Protein 7TA5 (pdb70)

Radius of gyration: 29.35 Å; Cα contacts (8 Å, |Δi|>4): 1179; chains: 1; bounding box: 59×84×61 Å

Structure (mmCIF, N/CA/C/O backbone):
data_7TA5
#
_entry.id   7TA5
#
_cell.length_a   99.781
_cell.length_b   99.781
_cell.length_c   348.493
_cell.angle_alpha   90.00
_cell.angle_beta   90.00
_cell.angle_gamma   120.00
#
_symmetry.space_group_name_H-M   'P 64 2 2'
#
loop_
_entity.id
_entity.type
_entity.pdbx_description
1 polymer 'Glutathione synthase'
2 non-polymer BICINE
3 non-polymer 'D(-)-TARTARIC ACID'
4 non-polymer 2-AMINO-2-HYDROXYMETHYL-PROPANE-1,3-DIOL
5 water water
#
loop_
_atom_site.group_PDB
_atom_site.id
_atom_site.type_symbol
_atom_site.label_atom_id
_atom_site.label_alt_id
_atom_site.label_comp_id
_atom_site.label_asym_id
_atom_site.label_entity_id
_atom_site.label_seq_id
_atom_site.pdbx_PDB_ins_code
_atom_site.Cartn_x
_atom_site.Cartn_y
_atom_site.Cartn_z
_atom_site.occupancy
_atom_site.B_iso_or_equiv
_atom_site.auth_seq_id
_atom_site.auth_comp_id
_atom_site.auth_asym_id
_atom_site.auth_atom_id
_atom_site.pdbx_PDB_model_num
ATOM 1 N N . TYR A 1 6 ? 15.338 34.839 7.669 1.00 168.34 6 TYR A N 1
ATOM 2 C CA . TYR A 1 6 ? 15.124 35.110 9.110 1.00 148.63 6 TYR A CA 1
ATOM 3 C C . TYR A 1 6 ? 14.476 36.472 9.280 1.00 146.43 6 TYR A C 1
ATOM 4 O O . TYR A 1 6 ? 15.151 37.452 9.593 1.00 149.07 6 TYR A O 1
ATOM 13 N N . ASP A 1 7 ? 13.161 36.504 9.049 1.00 146.57 7 ASP A N 1
ATOM 14 C CA . ASP A 1 7 ? 12.421 37.752 9.016 1.00 149.68 7 ASP A CA 1
ATOM 15 C C . ASP A 1 7 ? 11.615 37.950 10.294 1.00 146.06 7 ASP A C 1
ATOM 16 O O . ASP A 1 7 ? 11.290 39.082 10.631 1.00 172.87 7 ASP A O 1
ATOM 21 N N . SER A 1 8 ? 11.258 36.865 10.983 1.00 136.39 8 SER A N 1
ATOM 22 C CA . SER A 1 8 ? 10.328 36.982 12.097 1.00 126.12 8 SER A CA 1
ATOM 23 C C . SER A 1 8 ? 11.085 37.128 13.417 1.00 125.86 8 SER A C 1
ATOM 24 O O . SER A 1 8 ? 10.860 38.064 14.189 1.00 128.67 8 SER A O 1
ATOM 27 N N . PHE A 1 9 ? 12.007 36.194 13.661 1.00 122.88 9 PHE A N 1
ATOM 28 C CA . PHE A 1 9 ? 12.784 36.194 14.886 1.00 97.61 9 PHE A CA 1
ATOM 29 C C . PHE A 1 9 ? 14.257 36.324 14.541 1.00 100.84 9 PHE A C 1
ATOM 30 O O . PHE A 1 9 ? 14.685 36.005 13.422 1.00 110.27 9 PHE A O 1
ATOM 38 N N . TYR A 1 10 ? 15.034 36.723 15.553 1.00 90.49 10 TYR A N 1
ATOM 39 C CA . TYR A 1 10 ? 16.445 36.949 15.303 1.00 90.82 10 TYR A CA 1
ATOM 40 C C . TYR A 1 10 ? 17.322 36.548 16.484 1.00 88.76 10 TYR A C 1
ATOM 41 O O . TYR A 1 10 ? 17.018 36.865 17.627 1.00 92.15 10 TYR A O 1
ATOM 50 N N . LEU A 1 11 ? 18.419 35.836 16.188 1.00 94.36 11 LEU A N 1
ATOM 51 C CA . LEU A 1 11 ? 19.358 35.465 17.237 1.00 85.65 11 LEU A CA 1
ATOM 52 C C . LEU A 1 11 ? 20.717 36.078 16.927 1.00 80.68 11 LEU A C 1
ATOM 53 O O . LEU A 1 11 ? 21.140 36.117 15.763 1.00 80.28 11 LEU A O 1
ATOM 58 N N . SER A 1 12 ? 21.410 36.545 17.982 1.00 83.25 12 SER A N 1
ATOM 59 C CA . SER A 1 12 ? 22.692 37.209 17.779 1.00 85.49 12 SER A CA 1
ATOM 60 C C . SER A 1 12 ? 23.598 37.094 18.998 1.00 83.81 12 SER A C 1
ATOM 61 O O . SER A 1 12 ? 23.199 36.563 20.024 1.00 91.90 12 SER A O 1
ATOM 64 N N . HIS A 1 13 ? 24.829 37.610 18.873 1.00 83.87 13 HIS A N 1
ATOM 65 C CA . HIS A 1 13 ? 25.764 37.669 19.988 1.00 86.99 13 HIS A CA 1
ATOM 66 C C . HIS A 1 13 ? 26.003 36.284 20.595 1.00 84.63 13 HIS A C 1
ATOM 67 O O . HIS A 1 13 ? 25.879 36.099 21.808 1.00 77.23 13 HIS A O 1
ATOM 74 N N . PHE A 1 14 ? 26.384 35.327 19.737 1.00 85.36 14 PHE A N 1
ATOM 75 C CA . PHE A 1 14 ? 26.659 33.962 20.159 1.00 77.71 14 PHE A CA 1
ATOM 76 C C . PHE A 1 14 ? 28.018 33.869 20.848 1.00 80.38 14 PHE A C 1
ATOM 77 O O . PHE A 1 14 ? 29.010 34.439 20.376 1.00 84.41 14 PHE A O 1
ATOM 85 N N . LYS A 1 15 ? 28.040 33.112 21.960 1.00 82.00 15 LYS A N 1
ATOM 86 C CA . LYS A 1 15 ? 29.262 32.809 22.688 1.00 80.69 15 LYS A CA 1
ATOM 87 C C . LYS A 1 15 ? 29.250 31.389 23.247 1.00 71.78 15 LYS A C 1
ATOM 88 O O . LYS A 1 15 ? 28.275 30.954 23.846 1.00 59.88 15 LYS A O 1
ATOM 94 N N . TYR A 1 16 ? 30.371 30.675 23.093 1.00 67.58 16 TYR A N 1
ATOM 95 C CA . TYR A 1 16 ? 30.432 29.309 23.593 1.00 69.79 16 TYR A CA 1
ATOM 96 C C . TYR A 1 16 ? 31.464 29.196 24.705 1.00 79.02 16 TYR A C 1
ATOM 97 O O . TYR A 1 16 ? 32.596 29.660 24.565 1.00 80.39 16 TYR A O 1
ATOM 106 N N . PHE A 1 17 ? 31.046 28.557 25.800 1.00 62.33 17 PHE A N 1
ATOM 107 C CA . PHE A 1 17 ? 31.928 28.298 26.922 1.00 65.34 17 PHE A CA 1
ATOM 108 C C . PHE A 1 17 ? 32.093 26.792 27.134 1.00 68.23 17 PHE A C 1
ATOM 109 O O . PHE A 1 17 ? 31.105 26.062 27.201 1.00 59.51 17 PHE A O 1
ATOM 117 N N . LEU A 1 18 ? 33.344 26.332 27.296 1.00 69.86 18 LEU A N 1
ATOM 118 C CA . LEU A 1 18 ? 33.653 24.926 27.526 1.00 58.70 18 LEU A CA 1
ATOM 119 C C . LEU A 1 18 ? 33.095 24.481 28.874 1.00 74.18 18 LEU A C 1
ATOM 120 O O . LEU A 1 18 ? 32.641 23.346 29.034 1.00 70.12 18 LEU A O 1
ATOM 125 N N . GLY A 1 19 ? 33.235 25.365 29.871 1.00 72.55 19 GLY A N 1
ATOM 126 C CA . GLY A 1 19 ? 32.879 25.029 31.231 1.00 71.37 19 GLY A CA 1
ATOM 127 C C . GLY A 1 19 ? 31.953 26.085 31.802 1.00 71.95 19 GLY A C 1
ATOM 128 O O . GLY A 1 19 ? 31.338 26.842 31.054 1.00 78.07 19 GLY A O 1
ATOM 129 N N . PRO A 1 20 ? 31.873 26.139 33.144 1.00 81.06 20 PRO A N 1
ATOM 130 C CA . PRO A 1 20 ? 31.010 27.059 33.869 1.00 73.18 20 PRO A CA 1
ATOM 131 C C . PRO A 1 20 ? 31.317 28.496 33.478 1.00 79.64 20 PRO A C 1
ATOM 132 O O . PRO A 1 20 ? 32.441 28.886 33.158 1.00 71.94 20 PRO A O 1
ATOM 136 N N . ASN A 1 21 ? 30.269 29.297 33.517 1.00 75.84 21 ASN A N 1
ATOM 137 C CA . ASN A 1 21 ? 30.379 30.642 33.003 1.00 66.69 21 ASN A CA 1
ATOM 138 C C . ASN A 1 21 ? 29.317 31.441 33.748 1.00 66.61 21 ASN A C 1
ATOM 139 O O . ASN A 1 21 ? 28.653 30.904 34.632 1.00 69.69 21 ASN A O 1
ATOM 144 N N . PRO A 1 22 ? 29.169 32.743 33.437 1.00 60.12 22 PRO A N 1
ATOM 145 C CA . PRO A 1 22 ? 28.170 33.586 34.092 1.00 58.86 22 PRO A CA 1
ATOM 146 C C . PRO A 1 22 ? 26.717 33.143 33.924 1.00 69.21 22 PRO A C 1
ATOM 147 O O . PRO A 1 22 ? 25.848 33.630 34.644 1.00 84.84 22 PRO A O 1
ATOM 151 N N . TYR A 1 23 ? 26.441 32.234 32.982 1.00 68.21 23 TYR A N 1
ATOM 152 C CA . TYR A 1 23 ? 25.057 31.901 32.689 1.00 74.05 23 TYR A CA 1
ATOM 153 C C . TYR A 1 23 ? 24.644 30.516 33.167 1.00 77.02 23 TYR A C 1
ATOM 154 O O . TYR A 1 23 ? 23.563 30.348 33.731 1.00 96.87 23 TYR A O 1
ATOM 163 N N . LEU A 1 24 ? 25.515 29.540 32.908 1.00 65.24 24 LEU A N 1
ATOM 164 C CA . LEU A 1 24 ? 25.337 28.184 33.386 1.00 73.62 24 LEU A CA 1
ATOM 165 C C . LEU A 1 24 ? 26.579 27.704 34.138 1.00 67.82 24 LEU A C 1
ATOM 166 O O . LEU A 1 24 ? 27.706 28.128 33.890 1.00 61.04 24 LEU A O 1
ATOM 171 N N . ASN A 1 25 ? 26.332 26.738 35.014 1.00 69.30 25 ASN A N 1
ATOM 172 C CA . ASN A 1 25 ? 27.344 26.149 35.862 1.00 66.87 25 ASN A CA 1
ATOM 173 C C . ASN A 1 25 ? 28.076 25.025 35.137 1.00 71.99 25 ASN A C 1
ATOM 174 O O . ASN A 1 25 ? 28.856 24.299 35.740 1.00 82.32 25 ASN A O 1
ATOM 179 N N . THR A 1 26 ? 27.782 24.848 33.854 1.00 81.63 26 THR A N 1
ATOM 180 C CA . THR A 1 26 ? 28.465 23.869 33.033 1.00 72.74 26 THR A CA 1
ATOM 181 C C . THR A 1 26 ? 28.718 24.491 31.663 1.00 69.87 26 THR A C 1
ATOM 182 O O . THR A 1 26 ? 28.476 25.672 31.466 1.00 68.13 26 THR A O 1
ATOM 186 N N . GLY A 1 27 ? 29.219 23.690 30.723 1.00 72.64 27 GLY A N 1
ATOM 187 C CA . GLY A 1 27 ? 29.518 24.210 29.402 1.00 65.43 27 GLY A CA 1
ATOM 188 C C . GLY A 1 27 ? 28.235 24.627 28.702 1.00 67.26 27 GLY A C 1
ATOM 189 O O . GLY A 1 27 ? 27.201 24.017 28.936 1.00 67.26 27 GLY A O 1
ATOM 190 N N . ALA A 1 28 ? 28.300 25.664 27.859 1.00 64.33 28 ALA A N 1
ATOM 191 C CA . ALA A 1 28 ? 27.065 26.170 27.275 1.00 66.78 28 ALA A CA 1
ATOM 192 C C . ALA A 1 28 ? 27.260 26.993 26.000 1.00 66.00 28 ALA A C 1
ATOM 193 O O . ALA A 1 28 ? 28.292 27.637 25.789 1.00 63.76 28 ALA A O 1
ATOM 195 N N . LEU A 1 29 ? 26.207 27.004 25.170 1.00 73.45 29 LEU A N 1
ATOM 196 C CA . LEU A 1 29 ? 26.122 27.953 24.071 1.00 74.91 29 LEU A CA 1
ATOM 197 C C . LEU A 1 29 ? 25.156 29.057 24.487 1.00 68.07 29 LEU A C 1
ATOM 198 O O . LEU A 1 29 ? 24.041 28.802 24.951 1.00 62.53 29 LEU A O 1
ATOM 203 N N . VAL A 1 30 ? 25.629 30.294 24.344 1.00 64.55 30 VAL A N 1
ATOM 204 C CA . VAL A 1 30 ? 24.896 31.428 24.870 1.00 72.61 30 VAL A CA 1
ATOM 205 C C . VAL A 1 30 ? 24.579 32.391 23.727 1.00 75.17 30 VAL A C 1
ATOM 206 O O . VAL A 1 30 ? 25.452 32.707 22.916 1.00 66.77 30 VAL A O 1
ATOM 210 N N . PHE A 1 31 ? 23.339 32.910 23.686 1.00 79.93 31 PHE A N 1
ATOM 211 C CA . PHE A 1 31 ? 22.954 33.824 22.614 1.00 79.52 31 PHE A CA 1
ATOM 212 C C . PHE A 1 31 ? 21.819 34.762 23.026 1.00 89.70 31 PHE A C 1
ATOM 213 O O . PHE A 1 31 ? 21.062 34.473 23.955 1.00 88.50 31 PHE A O 1
ATOM 221 N N . ASP A 1 32 ? 21.683 35.873 22.280 1.00 100.58 32 ASP A N 1
ATOM 222 C CA . ASP A 1 32 ? 20.649 36.873 22.520 1.00 98.76 32 ASP A CA 1
ATOM 223 C C . ASP A 1 32 ? 19.452 36.689 21.591 1.00 96.88 32 ASP A C 1
ATOM 224 O O . ASP A 1 32 ? 19.573 36.760 20.368 1.00 88.04 32 ASP A O 1
ATOM 229 N N . PHE A 1 33 ? 18.285 36.527 22.219 1.00 106.70 33 PHE A N 1
ATOM 230 C CA . PHE A 1 33 ? 17.021 36.290 21.550 1.00 103.09 33 PHE A CA 1
ATOM 231 C C . PHE A 1 33 ? 16.230 37.589 21.402 1.00 108.09 33 PHE A C 1
ATOM 232 O O . PHE A 1 33 ? 15.982 38.289 22.382 1.00 125.40 33 PHE A O 1
ATOM 240 N N . SER A 1 34 ? 15.769 37.878 20.182 1.00 94.83 34 SER A N 1
ATOM 241 C CA . SER A 1 34 ? 14.928 39.045 19.968 1.00 99.11 34 SER A CA 1
ATOM 242 C C . SER A 1 34 ? 13.911 38.786 18.854 1.00 105.79 34 SER A C 1
ATOM 243 O O . SER A 1 34 ? 14.014 37.795 18.137 1.00 107.85 34 SER A O 1
ATOM 246 N N . ILE A 1 35 ? 12.955 39.714 18.697 1.00 113.40 35 ILE A N 1
ATOM 247 C CA . ILE A 1 35 ? 11.916 39.621 17.678 1.00 108.40 35 ILE A CA 1
ATOM 248 C C . ILE A 1 35 ? 12.097 40.725 16.629 1.00 115.19 35 ILE A C 1
ATOM 249 O O . ILE A 1 35 ? 12.136 41.908 16.977 1.00 110.16 35 ILE A O 1
ATOM 254 N N . SER A 1 36 ? 12.168 40.329 15.347 1.00 105.90 36 SER A N 1
ATOM 255 C CA . SER A 1 36 ? 12.259 41.284 14.251 1.00 103.69 36 SER A CA 1
ATOM 256 C C . SER A 1 36 ? 10.884 41.814 13.824 1.00 115.23 36 SER A C 1
ATOM 257 O O . SER A 1 36 ? 10.762 42.983 13.458 1.00 118.53 36 SER A O 1
ATOM 260 N N . ALA A 1 37 ? 9.858 40.949 13.843 1.00 121.82 37 ALA A N 1
ATOM 261 C CA . ALA A 1 37 ? 8.555 41.306 13.286 1.00 117.64 37 ALA A CA 1
ATOM 262 C C . ALA A 1 37 ? 7.408 41.039 14.264 1.00 126.71 37 ALA A C 1
ATOM 263 O O . ALA A 1 37 ? 6.664 40.070 14.096 1.00 136.07 37 ALA A O 1
ATOM 265 N N . PRO A 1 38 ? 7.190 41.926 15.265 1.00 123.51 38 PRO A N 1
ATOM 266 C CA . PRO A 1 38 ? 6.166 41.723 16.300 1.00 123.65 38 PRO A CA 1
ATOM 267 C C . PRO A 1 38 ? 4.747 41.597 15.749 1.00 137.97 38 PRO A C 1
ATOM 268 O O . PRO A 1 38 ? 3.859 41.001 16.379 1.00 148.87 38 PRO A O 1
ATOM 272 N N . SER A 1 39 ? 4.580 42.127 14.534 1.00 148.25 39 SER A N 1
ATOM 273 C CA . SER A 1 39 ? 3.318 42.134 13.813 1.00 148.69 39 SER A CA 1
ATOM 274 C C . SER A 1 39 ? 3.041 40.783 13.147 1.00 156.42 39 SER A C 1
ATOM 275 O O . SER A 1 39 ? 1.935 40.561 12.663 1.00 151.74 39 SER A O 1
ATOM 278 N N . LYS A 1 40 ? 4.056 39.911 13.084 1.00 151.80 40 LYS A N 1
ATOM 279 C CA . LYS A 1 40 ? 3.932 38.623 12.423 1.00 141.73 40 LYS A CA 1
ATOM 280 C C . LYS A 1 40 ? 3.932 37.490 13.445 1.00 141.49 40 LYS A C 1
ATOM 281 O O . LYS A 1 40 ? 3.326 36.449 13.220 1.00 138.67 40 LYS A O 1
ATOM 287 N N . VAL A 1 41 ? 4.622 37.693 14.564 1.00 146.00 41 VAL A N 1
ATOM 288 C CA . VAL A 1 41 ? 4.799 36.626 15.534 1.00 141.09 41 VAL A CA 1
ATOM 289 C C . VAL A 1 41 ? 3.812 36.809 16.675 1.00 144.47 41 VAL A C 1
ATOM 290 O O . VAL A 1 41 ? 4.170 36.630 17.843 1.00 142.09 41 VAL A O 1
ATOM 294 N N . LEU A 1 42 ? 2.583 37.153 16.286 1.00 148.67 42 LEU A N 1
ATOM 295 C CA . LEU A 1 42 ? 1.511 37.581 17.172 1.00 166.65 42 LEU A CA 1
ATOM 296 C C . LEU A 1 42 ? 1.155 36.530 18.234 1.00 163.73 42 LEU A C 1
ATOM 297 O O . LEU A 1 42 ? 0.912 36.911 19.380 1.00 218.51 42 LEU A O 1
ATOM 302 N N . PRO A 1 43 ? 1.050 35.207 17.935 1.00 137.93 43 PRO A N 1
ATOM 303 C CA . PRO A 1 43 ? 0.606 34.267 18.973 1.00 130.18 43 PRO A CA 1
ATOM 304 C C . PRO A 1 43 ? 1.790 33.913 19.859 1.00 133.42 43 PRO A C 1
ATOM 305 O O . PRO A 1 43 ? 2.912 34.123 19.420 1.00 127.46 43 PRO A O 1
ATOM 309 N N . LEU A 1 44 ? 1.554 33.474 21.102 1.00 139.31 44 LEU A N 1
ATOM 310 C CA . LEU A 1 44 ? 2.619 32.837 21.869 1.00 131.36 44 LEU A CA 1
ATOM 311 C C . LEU A 1 44 ? 2.168 31.397 22.043 1.00 133.92 44 LEU A C 1
ATOM 312 O O . LEU A 1 44 ? 2.961 30.456 21.988 1.00 135.74 44 LEU A O 1
ATOM 317 N N . GLU A 1 45 ? 0.842 31.285 22.145 1.00 138.88 45 GLU A N 1
ATOM 318 C CA . GLU A 1 45 ? 0.133 30.047 22.409 1.00 141.33 45 GLU A CA 1
ATOM 319 C C . GLU A 1 45 ? 0.297 29.094 21.235 1.00 139.33 45 GLU A C 1
ATOM 320 O O . GLU A 1 45 ? 0.368 27.892 21.442 1.00 138.41 45 GLU A O 1
ATOM 326 N N . ASP A 1 46 ? 0.337 29.629 20.015 1.00 136.97 46 ASP A N 1
ATOM 327 C CA . ASP A 1 46 ? 0.407 28.762 18.854 1.00 142.46 46 ASP A CA 1
ATOM 328 C C . ASP A 1 46 ? 1.792 28.138 18.754 1.00 131.80 46 ASP A C 1
ATOM 329 O O . ASP A 1 46 ? 1.915 27.010 18.277 1.00 140.44 46 ASP A O 1
ATOM 334 N N . TYR A 1 47 ? 2.828 28.876 19.179 1.00 124.90 47 TYR A N 1
ATOM 335 C CA . TYR A 1 47 ? 4.162 28.304 19.144 1.00 117.82 47 TYR A CA 1
ATOM 336 C C . TYR A 1 47 ? 4.193 27.209 20.191 1.00 117.05 47 TYR A C 1
ATOM 337 O O . TYR A 1 47 ? 4.604 26.088 19.911 1.00 113.36 47 TYR A O 1
ATOM 346 N N . HIS A 1 48 ? 3.625 27.549 21.352 1.00 118.40 48 HIS A N 1
ATOM 347 C CA . HIS A 1 48 ? 3.552 26.618 22.458 1.00 124.39 48 HIS A CA 1
ATOM 348 C C . HIS A 1 48 ? 2.901 25.319 21.992 1.00 132.02 48 HIS A C 1
ATOM 349 O O . HIS A 1 48 ? 3.416 24.242 22.261 1.00 132.78 48 HIS A O 1
ATOM 356 N N . GLN A 1 49 ? 1.768 25.437 21.296 1.00 134.17 49 GLN A N 1
ATOM 357 C CA . GLN A 1 49 ? 1.002 24.269 20.906 1.00 132.30 49 GLN A CA 1
ATOM 358 C C . GLN A 1 49 ? 1.754 23.425 19.883 1.00 129.75 49 GLN A C 1
ATOM 359 O O . GLN A 1 49 ? 1.824 22.220 20.044 1.00 158.79 49 GLN A O 1
ATOM 365 N N . GLU A 1 50 ? 2.327 24.013 18.833 1.00 125.87 50 GLU A N 1
ATOM 366 C CA . GLU A 1 50 ? 2.926 23.108 17.857 1.00 127.30 50 GLU A CA 1
ATOM 367 C C . GLU A 1 50 ? 4.139 22.401 18.472 1.00 123.09 50 GLU A C 1
ATOM 368 O O . GLU A 1 50 ? 4.404 21.225 18.211 1.00 126.32 50 GLU A O 1
ATOM 374 N N . ILE A 1 51 ? 4.844 23.127 19.334 1.00 120.45 51 ILE A N 1
ATOM 375 C CA . ILE A 1 51 ? 6.063 22.612 19.924 1.00 117.29 51 ILE A CA 1
ATOM 376 C C . ILE A 1 51 ? 5.708 21.556 20.966 1.00 118.62 51 ILE A C 1
ATOM 377 O O . ILE A 1 51 ? 6.361 20.515 21.009 1.00 121.92 51 ILE A O 1
ATOM 382 N N . SER A 1 52 ? 4.700 21.832 21.805 1.00 121.93 52 SER A N 1
ATOM 383 C CA . SER A 1 52 ? 4.313 20.897 22.851 1.00 124.77 52 SER A CA 1
ATOM 384 C C . SER A 1 52 ? 3.656 19.659 22.238 1.00 125.31 52 SER A C 1
ATOM 385 O O . SER A 1 52 ? 3.697 18.579 22.814 1.00 128.08 52 SER A O 1
ATOM 388 N N . GLN A 1 53 ? 3.076 19.795 21.048 1.00 130.28 53 GLN A N 1
ATOM 389 C CA . GLN A 1 53 ? 2.571 18.602 20.385 1.00 133.92 53 GLN A CA 1
ATOM 390 C C . GLN A 1 53 ? 3.735 17.649 20.105 1.00 128.15 53 GLN A C 1
ATOM 391 O O . GLN A 1 53 ? 3.624 16.457 20.364 1.00 136.23 53 GLN A O 1
ATOM 397 N N . ARG A 1 54 ? 4.876 18.187 19.656 1.00 116.87 54 ARG A N 1
ATOM 398 C CA . ARG A 1 54 ? 6.063 17.368 19.448 1.00 113.00 54 ARG A CA 1
ATOM 399 C C . ARG A 1 54 ? 6.676 16.932 20.781 1.00 123.07 54 ARG A C 1
ATOM 400 O O . ARG A 1 54 ? 7.187 15.819 20.899 1.00 121.42 54 ARG A O 1
ATOM 408 N N . PHE A 1 55 ? 6.628 17.830 21.768 1.00 136.33 55 PHE A N 1
ATOM 409 C CA . PHE A 1 55 ? 7.220 17.593 23.072 1.00 125.97 55 PHE A CA 1
ATOM 410 C C . PHE A 1 55 ? 6.192 17.815 24.176 1.00 131.27 55 PHE A C 1
ATOM 411 O O . PHE A 1 55 ? 6.267 18.823 24.881 1.00 135.51 55 PHE A O 1
ATOM 419 N N . PRO A 1 56 ? 5.272 16.840 24.393 1.00 135.54 56 PRO A N 1
ATOM 420 C CA . PRO A 1 56 ? 4.133 16.984 25.308 1.00 139.45 56 PRO A CA 1
ATOM 421 C C . PRO A 1 56 ? 4.504 17.229 26.766 1.00 138.44 56 PRO A C 1
ATOM 422 O O . PRO A 1 56 ? 3.673 17.699 27.541 1.00 154.48 56 PRO A O 1
ATOM 426 N N . GLN A 1 57 ? 5.752 16.915 27.120 1.00 135.91 57 GLN A N 1
ATOM 427 C CA . GLN A 1 57 ? 6.251 17.198 28.455 1.00 135.73 57 GLN A CA 1
ATOM 428 C C . GLN A 1 57 ? 6.244 18.704 28.704 1.00 139.22 57 GLN A C 1
ATOM 429 O O . GLN A 1 57 ? 6.271 19.143 29.841 1.00 143.04 57 GLN A O 1
ATOM 435 N N . LEU A 1 58 ? 6.162 19.501 27.637 1.00 135.61 58 LEU A N 1
ATOM 436 C CA . LEU A 1 58 ? 6.175 20.946 27.789 1.00 132.27 58 LEU A CA 1
ATOM 437 C C . LEU A 1 58 ? 4.791 21.470 28.174 1.00 137.79 58 LEU A C 1
ATOM 438 O O . LEU A 1 58 ? 4.658 22.635 28.539 1.00 141.51 58 LEU A O 1
ATOM 443 N N . GLU A 1 59 ? 3.765 20.614 28.105 1.00 145.14 59 GLU A N 1
ATOM 444 C CA . GLU A 1 59 ? 2.424 21.041 28.483 1.00 141.74 59 GLU A CA 1
ATOM 445 C C . GLU A 1 59 ? 2.357 21.265 29.994 1.00 132.62 59 GLU A C 1
ATOM 446 O O . GLU A 1 59 ? 1.399 21.854 30.479 1.00 127.57 59 GLU A O 1
ATOM 452 N N . SER A 1 60 ? 3.377 20.791 30.723 1.00 134.80 60 SER A N 1
ATOM 453 C CA . SER A 1 60 ? 3.458 20.926 32.169 1.00 142.44 60 SER A CA 1
ATOM 454 C C . SER A 1 60 ? 4.113 22.248 32.570 1.00 155.93 60 SER A C 1
ATOM 455 O O . SER A 1 60 ? 4.189 22.565 33.758 1.00 164.40 60 SER A O 1
ATOM 458 N N . TYR A 1 61 ? 4.586 23.008 31.576 1.00 143.42 61 TYR A N 1
ATOM 459 C CA . TYR A 1 61 ? 5.343 24.219 31.831 1.00 135.68 61 TYR A CA 1
ATOM 460 C C . TYR A 1 61 ? 4.424 25.421 31.694 1.00 130.74 61 TYR A C 1
ATOM 461 O O . TYR A 1 61 ? 3.496 25.386 30.894 1.00 130.54 61 TYR A O 1
ATOM 470 N N . PRO A 1 62 ? 4.661 26.494 32.483 1.00 129.84 62 PRO A N 1
ATOM 471 C CA . PRO A 1 62 ? 3.932 27.750 32.353 1.00 122.05 62 PRO A CA 1
ATOM 472 C C . PRO A 1 62 ? 4.404 28.434 31.082 1.00 122.30 62 PRO A C 1
ATOM 473 O O . PRO A 1 62 ? 5.557 28.295 30.685 1.00 123.19 62 PRO A O 1
ATOM 477 N N . LEU A 1 63 ? 3.488 29.152 30.445 1.00 123.98 63 LEU A N 1
ATOM 478 C CA . LEU A 1 63 ? 3.859 29.893 29.261 1.00 119.98 63 LEU A CA 1
ATOM 479 C C . LEU A 1 63 ? 4.154 31.307 29.711 1.00 116.20 63 LEU A C 1
ATOM 480 O O . LEU A 1 63 ? 3.281 31.944 30.277 1.00 111.60 63 LEU A O 1
ATOM 485 N N . THR A 1 64 ? 5.369 31.779 29.440 1.00 119.41 64 THR A N 1
ATOM 486 C CA . THR A 1 64 ? 5.796 33.063 29.971 1.00 116.97 64 THR A CA 1
ATOM 487 C C . THR A 1 64 ? 6.168 33.997 28.821 1.00 118.73 64 THR A C 1
ATOM 488 O O . THR A 1 64 ? 5.334 34.745 28.310 1.00 144.30 64 THR A O 1
ATOM 492 N N . SER A 1 65 ? 7.444 33.956 28.432 1.00 109.12 65 SER A N 1
ATOM 493 C CA . SER A 1 65 ? 7.937 34.792 27.356 1.00 109.99 65 SER A CA 1
ATOM 494 C C . SER A 1 65 ? 8.269 33.937 26.137 1.00 114.40 65 SER A C 1
ATOM 495 O O . SER A 1 65 ? 8.346 32.708 26.214 1.00 113.95 65 SER A O 1
ATOM 498 N N . TYR A 1 66 ? 8.502 34.634 25.026 1.00 114.24 66 TYR A N 1
ATOM 499 C CA . TYR A 1 66 ? 8.945 34.015 23.794 1.00 110.28 66 TYR A CA 1
ATOM 500 C C . TYR A 1 66 ? 10.343 33.447 23.989 1.00 100.19 66 TYR A C 1
ATOM 501 O O . TYR A 1 66 ? 10.675 32.387 23.471 1.00 97.97 66 TYR A O 1
ATOM 510 N N . GLY A 1 67 ? 11.154 34.196 24.731 1.00 109.50 67 GLY A N 1
ATOM 511 C CA . GLY A 1 67 ? 12.522 33.799 24.984 1.00 115.25 67 GLY A CA 1
ATOM 512 C C . GLY A 1 67 ? 12.581 32.492 25.762 1.00 107.50 67 GLY A C 1
ATOM 513 O O . GLY A 1 67 ? 13.323 31.581 25.402 1.00 105.02 67 GLY A O 1
ATOM 514 N N . GLU A 1 68 ? 11.783 32.399 26.829 1.00 105.83 68 GLU A N 1
ATOM 515 C CA . GLU A 1 68 ? 11.853 31.198 27.638 1.00 101.23 68 GLU A CA 1
ATOM 516 C C . GLU A 1 68 ? 11.330 29.999 26.846 1.00 100.66 68 GLU A C 1
ATOM 517 O O . GLU A 1 68 ? 11.914 28.920 26.902 1.00 100.15 68 GLU A O 1
ATOM 523 N N . LEU A 1 69 ? 10.248 30.195 26.088 1.00 106.78 69 LEU A N 1
ATOM 524 C CA . LEU A 1 69 ? 9.722 29.084 25.315 1.00 104.57 69 LEU A CA 1
ATOM 525 C C . LEU A 1 69 ? 10.794 28.596 24.338 1.00 106.34 69 LEU A C 1
ATOM 526 O O . LEU A 1 69 ? 10.960 27.390 24.141 1.00 110.88 69 LEU A O 1
ATOM 531 N N . PHE A 1 70 ? 11.507 29.554 23.730 1.00 107.05 70 PHE A N 1
ATOM 532 C CA . PHE A 1 70 ? 12.560 29.244 22.777 1.00 99.47 70 PHE A CA 1
ATOM 533 C C . PHE A 1 70 ? 13.657 28.430 23.458 1.00 97.40 70 PHE A C 1
ATOM 534 O O . PHE A 1 70 ? 14.100 27.412 22.927 1.00 92.32 70 PHE A O 1
ATOM 542 N N . ALA A 1 71 ? 14.067 28.892 24.646 1.00 97.10 71 ALA A N 1
ATOM 543 C CA . ALA A 1 71 ? 15.114 28.233 25.406 1.00 88.19 71 ALA A CA 1
ATOM 544 C C . ALA A 1 71 ? 14.695 26.802 25.720 1.00 85.40 71 ALA A C 1
ATOM 545 O O . ALA A 1 71 ? 15.516 25.895 25.635 1.00 106.16 71 ALA A O 1
ATOM 547 N N . GLN A 1 72 ? 13.428 26.609 26.104 1.00 89.40 72 GLN A N 1
ATOM 548 C CA . GLN A 1 72 ? 12.951 25.292 26.488 1.00 87.01 72 GLN A CA 1
ATOM 549 C C . GLN A 1 72 ? 12.960 24.381 25.276 1.00 96.12 72 GLN A C 1
ATOM 550 O O . GLN A 1 72 ? 13.334 23.217 25.357 1.00 96.57 72 GLN A O 1
ATOM 556 N N . THR A 1 73 ? 12.552 24.945 24.144 1.00 100.07 73 THR A N 1
ATOM 557 C CA . THR A 1 73 ? 12.498 24.173 22.922 1.00 89.94 73 THR A CA 1
ATOM 558 C C . THR A 1 73 ? 13.903 23.695 22.577 1.00 83.72 73 THR A C 1
ATOM 559 O O . THR A 1 73 ? 14.092 22.534 22.253 1.00 82.41 73 THR A O 1
ATOM 563 N N . VAL A 1 74 ? 14.883 24.602 22.646 1.00 81.58 74 VAL A N 1
ATOM 564 C CA . VAL A 1 74 ? 16.245 24.232 22.321 1.00 79.81 74 VAL A CA 1
ATOM 565 C C . VAL A 1 74 ? 16.749 23.167 23.288 1.00 87.75 74 VAL A C 1
ATOM 566 O O . VAL A 1 74 ? 17.405 22.215 22.868 1.00 85.22 74 VAL A O 1
ATOM 570 N N . ALA A 1 75 ? 16.487 23.352 24.586 1.00 93.27 75 ALA A N 1
ATOM 571 C CA . ALA A 1 75 ? 16.943 22.398 25.585 1.00 87.73 75 ALA A CA 1
ATOM 572 C C . ALA A 1 75 ? 16.400 20.992 25.290 1.00 85.14 75 ALA A C 1
ATOM 573 O O . ALA A 1 75 ? 17.137 20.012 25.430 1.00 87.97 75 ALA A O 1
ATOM 575 N N . GLU A 1 76 ? 15.132 20.895 24.853 1.00 86.40 76 GLU A N 1
ATOM 576 C CA . GLU A 1 76 ? 14.535 19.606 24.523 1.00 91.57 76 GLU A CA 1
ATOM 577 C C . GLU A 1 76 ? 15.174 19.039 23.248 1.00 85.57 76 GLU A C 1
ATOM 578 O O . GLU A 1 76 ? 15.482 17.849 23.149 1.00 82.96 76 GLU A O 1
ATOM 584 N N . VAL A 1 77 ? 15.403 19.911 22.268 1.00 78.79 77 VAL A N 1
ATOM 585 C CA . VAL A 1 77 ? 15.959 19.454 21.010 1.00 80.19 77 VAL A CA 1
ATOM 586 C C . VAL A 1 77 ? 17.387 18.954 21.238 1.00 78.48 77 VAL A C 1
ATOM 587 O O . VAL A 1 77 ? 17.795 17.984 20.604 1.00 87.66 77 VAL A O 1
ATOM 591 N N . ASN A 1 78 ? 18.132 19.593 22.156 1.00 76.86 78 ASN A N 1
ATOM 592 C CA . ASN A 1 78 ? 19.526 19.248 22.416 1.00 76.94 78 ASN A CA 1
ATOM 593 C C . ASN A 1 78 ? 19.677 17.800 22.859 1.00 71.49 78 ASN A C 1
ATOM 594 O O . ASN A 1 78 ? 20.799 17.292 22.816 1.00 81.44 78 ASN A O 1
ATOM 599 N N . GLN A 1 79 ? 18.583 17.180 23.329 1.00 74.97 79 GLN A N 1
ATOM 600 C CA . GLN A 1 79 ? 18.674 15.808 23.799 1.00 79.80 79 GLN A CA 1
ATOM 601 C C . GLN A 1 79 ? 18.765 14.889 22.593 1.00 81.49 79 GLN A C 1
ATOM 602 O O . GLN A 1 79 ? 19.006 13.694 22.745 1.00 86.66 79 GLN A O 1
ATOM 608 N N . LEU A 1 80 ? 18.543 15.486 21.417 1.00 89.00 80 LEU A N 1
ATOM 609 C CA . LEU A 1 80 ? 18.323 14.802 20.158 1.00 78.67 80 LEU A CA 1
ATOM 610 C C . LEU A 1 80 ? 17.337 13.680 20.423 1.00 86.42 80 LEU A C 1
ATOM 611 O O . LEU A 1 80 ? 16.281 13.944 21.003 1.00 109.42 80 LEU A O 1
ATOM 616 N N . GLU A 1 81 ? 17.711 12.447 20.095 1.00 87.72 81 GLU A N 1
ATOM 617 C CA . GLU A 1 81 ? 16.806 11.374 20.465 1.00 105.51 81 GLU A CA 1
ATOM 618 C C . GLU A 1 81 ? 17.541 10.363 21.331 1.00 103.10 81 GLU A C 1
ATOM 619 O O . GLU A 1 81 ? 17.079 9.241 21.498 1.00 101.19 81 GLU A O 1
ATOM 625 N N . MET A 1 82 ? 18.673 10.790 21.890 1.00 109.28 82 MET A N 1
ATOM 626 C CA . MET A 1 82 ? 19.543 9.907 22.651 1.00 110.27 82 MET A CA 1
ATOM 627 C C . MET A 1 82 ? 19.447 10.179 24.154 1.00 103.64 82 MET A C 1
ATOM 628 O O . MET A 1 82 ? 20.285 9.708 24.926 1.00 99.04 82 MET A O 1
ATOM 633 N N . ASP A 1 83 ? 18.424 10.943 24.559 1.00 107.98 83 ASP A N 1
ATOM 634 C CA . ASP A 1 83 ? 18.218 11.332 25.947 1.00 106.46 83 ASP A CA 1
ATOM 635 C C . ASP A 1 83 ? 19.505 11.898 26.529 1.00 101.14 83 ASP A C 1
ATOM 636 O O . ASP A 1 83 ? 19.863 11.602 27.666 1.00 112.91 83 ASP A O 1
ATOM 641 N N . LEU A 1 84 ? 20.206 12.710 25.741 1.00 92.72 84 LEU A N 1
ATOM 642 C CA . LEU A 1 84 ? 21.426 13.266 26.284 1.00 91.96 84 LEU A CA 1
ATOM 643 C C . LEU A 1 84 ? 21.053 14.141 27.484 1.00 93.67 84 LEU A C 1
ATOM 644 O O . LEU A 1 84 ? 20.017 14.801 27.444 1.00 85.99 84 LEU A O 1
ATOM 649 N N . HIS A 1 85 ? 21.875 14.099 28.550 1.00 93.45 85 HIS A N 1
ATOM 650 C CA . HIS A 1 85 ? 21.662 14.805 29.809 1.00 92.81 85 HIS A CA 1
ATOM 651 C C . HIS A 1 85 ? 21.889 16.301 29.617 1.00 90.31 85 HIS A C 1
ATOM 652 O O . HIS A 1 85 ? 22.516 16.935 30.466 1.00 98.39 85 HIS A O 1
ATOM 659 N N . LEU A 1 86 ? 21.340 16.854 28.529 1.00 85.43 86 LEU A N 1
ATOM 660 C CA . LEU A 1 86 ? 21.597 18.234 28.118 1.00 82.48 86 LEU A CA 1
ATOM 661 C C . LEU A 1 86 ? 20.334 19.094 28.218 1.00 83.43 86 LEU A C 1
ATOM 662 O O . LEU A 1 86 ? 20.280 20.198 27.688 1.00 82.78 86 LEU A O 1
ATOM 667 N N . ASN A 1 87 ? 19.316 18.617 28.934 1.00 85.62 87 ASN A N 1
ATOM 668 C CA . ASN A 1 87 ? 18.074 19.358 28.994 1.00 84.16 87 ASN A CA 1
ATOM 669 C C . ASN A 1 87 ? 18.151 20.415 30.093 1.00 85.65 87 ASN A C 1
ATOM 670 O O . ASN A 1 87 ? 17.457 20.315 31.099 1.00 99.32 87 ASN A O 1
ATOM 675 N N . LEU A 1 88 ? 18.982 21.438 29.875 1.00 78.16 88 LEU A N 1
ATOM 676 C CA . LEU A 1 88 ? 19.264 22.455 30.880 1.00 75.31 88 LEU A CA 1
ATOM 677 C C . LEU A 1 88 ? 19.479 23.817 30.227 1.00 79.86 88 LEU A C 1
ATOM 678 O O . LEU A 1 88 ? 20.267 23.987 29.295 1.00 76.83 88 LEU A O 1
ATOM 683 N N . TYR A 1 89 ? 18.778 24.815 30.758 1.00 78.85 89 TYR A N 1
ATOM 684 C CA . TYR A 1 89 ? 18.921 26.131 30.180 1.00 84.40 89 TYR A CA 1
ATOM 685 C C . TYR A 1 89 ? 18.873 27.163 31.288 1.00 86.75 89 TYR A C 1
ATOM 686 O O . TYR A 1 89 ? 18.387 26.904 32.388 1.00 87.39 89 TYR A O 1
ATOM 695 N N . SER A 1 90 ? 19.354 28.345 30.918 1.00 82.86 90 SER A N 1
ATOM 696 C CA . SER A 1 90 ? 19.378 29.513 31.768 1.00 75.89 90 SER A CA 1
ATOM 697 C C . SER A 1 90 ? 18.918 30.679 30.906 1.00 84.44 90 SER A C 1
ATOM 698 O O . SER A 1 90 ? 19.419 30.890 29.803 1.00 88.66 90 SER A O 1
ATOM 701 N N . ILE A 1 91 ? 17.924 31.422 31.389 1.00 92.29 91 ILE A N 1
ATOM 702 C CA . ILE A 1 91 ? 17.532 32.618 30.659 1.00 92.85 91 ILE A CA 1
ATOM 703 C C . ILE A 1 91 ? 17.490 33.833 31.587 1.00 100.88 91 ILE A C 1
ATOM 704 O O . ILE A 1 91 ? 16.900 33.775 32.664 1.00 92.47 91 ILE A O 1
ATOM 709 N N . LYS A 1 92 ? 18.095 34.945 31.144 1.00 99.38 92 LYS A N 1
ATOM 710 C CA . LYS A 1 92 ? 17.972 36.212 31.853 1.00 105.37 92 LYS A CA 1
ATOM 711 C C . LYS A 1 92 ? 18.061 37.384 30.876 1.00 107.00 92 LYS A C 1
ATOM 712 O O . LYS A 1 92 ? 19.034 37.502 30.129 1.00 102.05 92 LYS A O 1
ATOM 718 N N . ASP A 1 93 ? 17.061 38.279 30.932 1.00 112.68 93 ASP A N 1
ATOM 719 C CA . ASP A 1 93 ? 17.044 39.472 30.096 1.00 115.21 93 ASP A CA 1
ATOM 720 C C . ASP A 1 93 ? 17.173 39.089 28.622 1.00 121.57 93 ASP A C 1
ATOM 721 O O . ASP A 1 93 ? 17.876 39.776 27.879 1.00 136.42 93 ASP A O 1
ATOM 726 N N . GLU A 1 94 ? 16.509 37.989 28.227 1.00 118.46 94 GLU A N 1
ATOM 727 C CA . GLU A 1 94 ? 16.496 37.487 26.858 1.00 123.58 94 GLU A CA 1
ATOM 728 C C . GLU A 1 94 ? 17.844 36.910 26.395 1.00 111.77 94 GLU A C 1
ATOM 729 O O . GLU A 1 94 ? 17.987 36.547 25.229 1.00 118.04 94 GLU A O 1
ATOM 735 N N . ARG A 1 95 ? 18.828 36.788 27.290 1.00 112.09 95 ARG A N 1
ATOM 736 C CA . ARG A 1 95 ? 20.024 36.032 26.950 1.00 97.81 95 ARG A CA 1
ATOM 737 C C . ARG A 1 95 ? 19.788 34.573 27.335 1.00 96.77 95 ARG A C 1
ATOM 738 O O . ARG A 1 95 ? 19.434 34.274 28.481 1.00 100.02 95 ARG A O 1
ATOM 746 N N . ILE A 1 96 ? 19.972 33.686 26.349 1.00 93.54 96 ILE A N 1
ATOM 747 C CA . ILE A 1 96 ? 19.678 32.274 26.530 1.00 84.92 96 ILE A CA 1
ATOM 748 C C . ILE A 1 96 ? 20.962 31.457 26.515 1.00 78.86 96 ILE A C 1
ATOM 749 O O . ILE A 1 96 ? 21.731 31.510 25.566 1.00 77.84 96 ILE A O 1
ATOM 754 N N . ALA A 1 97 ? 21.121 30.639 27.548 1.00 77.49 97 ALA A N 1
ATOM 755 C CA . ALA A 1 97 ? 22.253 29.748 27.629 1.00 80.23 97 ALA A CA 1
ATOM 756 C C . ALA A 1 97 ? 21.733 28.321 27.681 1.00 80.44 97 ALA A C 1
ATOM 757 O O . ALA A 1 97 ? 20.826 28.000 28.450 1.00 67.56 97 ALA A O 1
ATOM 759 N N . VAL A 1 98 ? 22.327 27.453 26.863 1.00 87.73 98 VAL A N 1
ATOM 760 C CA . VAL A 1 98 ? 21.926 26.058 26.923 1.00 86.41 98 VAL A CA 1
ATOM 761 C C . VAL A 1 98 ? 23.171 25.193 27.056 1.00 82.29 98 VAL A C 1
ATOM 762 O O . VAL A 1 98 ? 24.207 25.455 26.438 1.00 81.37 98 VAL A O 1
ATOM 766 N N . GLN A 1 99 ? 23.030 24.139 27.860 1.00 76.66 99 GLN A N 1
ATOM 767 C CA . GLN A 1 99 ? 24.106 23.206 28.114 1.00 78.41 99 GLN A CA 1
ATOM 768 C C . GLN A 1 99 ? 24.613 22.678 26.781 1.00 76.87 99 GLN A C 1
ATOM 769 O O . GLN A 1 99 ? 23.822 22.339 25.907 1.00 83.76 99 GLN A O 1
ATOM 775 N N . SER A 1 100 ? 25.939 22.593 26.645 1.00 72.71 100 SER A N 1
ATOM 776 C CA . SER A 1 100 ? 26.533 22.220 25.367 1.00 69.75 100 SER A CA 1
ATOM 777 C C . SER A 1 100 ? 27.739 21.294 25.499 1.00 66.10 100 SER A C 1
ATOM 778 O O . SER A 1 100 ? 28.708 21.659 26.148 1.00 76.42 100 SER A O 1
ATOM 781 N N . LEU A 1 101 ? 27.704 20.163 24.778 1.00 65.09 101 LEU A N 1
ATOM 782 C CA . LEU A 1 101 ? 28.837 19.253 24.714 1.00 64.47 101 LEU A CA 1
ATOM 783 C C . LEU A 1 101 ? 29.738 19.572 23.535 1.00 70.77 101 LEU A C 1
ATOM 784 O O . LEU A 1 101 ? 30.927 19.268 23.576 1.00 93.37 101 LEU A O 1
ATOM 789 N N . ASP A 1 102 ? 29.131 20.069 22.456 1.00 71.14 102 ASP A N 1
ATOM 790 C CA . ASP A 1 102 ? 29.894 20.292 21.246 1.00 65.75 102 ASP A CA 1
ATOM 791 C C . ASP A 1 102 ? 29.404 21.553 20.562 1.00 67.42 102 ASP A C 1
ATOM 792 O O . ASP A 1 102 ? 28.225 21.677 20.261 1.00 72.86 102 ASP A O 1
ATOM 797 N N . TYR A 1 103 ? 30.337 22.461 20.298 1.00 70.53 103 TYR A N 1
ATOM 798 C CA . TYR A 1 103 ? 30.018 23.763 19.765 1.00 62.91 103 TYR A CA 1
ATOM 799 C C . TYR A 1 103 ? 29.221 23.643 18.479 1.00 65.77 103 TYR A C 1
ATOM 800 O O . TYR A 1 103 ? 28.206 24.327 18.301 1.00 71.62 103 TYR A O 1
ATOM 809 N N . GLN A 1 104 ? 29.744 22.840 17.551 1.00 71.32 104 GLN A N 1
ATOM 810 C CA . GLN A 1 104 ? 29.139 22.777 16.236 1.00 69.46 104 GLN A CA 1
ATOM 811 C C . GLN A 1 104 ? 27.733 22.186 16.343 1.00 71.99 104 GLN A C 1
ATOM 812 O O . GLN A 1 104 ? 26.784 22.662 15.716 1.00 75.88 104 GLN A O 1
ATOM 818 N N . THR A 1 105 ? 27.606 21.137 17.149 1.00 55.44 105 THR A N 1
ATOM 819 C CA . THR A 1 105 ? 26.330 20.459 17.274 1.00 50.85 105 THR A CA 1
ATOM 820 C C . THR A 1 105 ? 25.271 21.405 17.838 1.00 55.06 105 THR A C 1
ATOM 821 O O . THR A 1 105 ? 24.150 21.422 17.347 1.00 54.95 105 THR A O 1
ATOM 825 N N . SER A 1 106 ? 25.641 22.170 18.876 1.00 66.34 106 SER A N 1
ATOM 826 C CA . SER A 1 106 ? 24.737 23.057 19.584 1.00 64.07 106 SER A CA 1
ATOM 827 C C . SER A 1 106 ? 24.268 24.173 18.661 1.00 62.11 106 SER A C 1
ATOM 828 O O . SER A 1 106 ? 23.097 24.530 18.687 1.00 61.87 106 SER A O 1
ATOM 831 N N . ILE A 1 107 ? 25.160 24.674 17.804 1.00 63.44 107 ILE A N 1
ATOM 832 C CA . ILE A 1 107 ? 24.718 25.700 16.874 1.00 64.15 107 ILE A CA 1
ATOM 833 C C . ILE A 1 107 ? 23.680 25.114 15.940 1.00 68.76 107 ILE A C 1
ATOM 834 O O . ILE A 1 107 ? 22.656 25.760 15.686 1.00 68.21 107 ILE A O 1
ATOM 839 N N . GLU A 1 108 ? 23.981 23.916 15.427 1.00 62.93 108 GLU A N 1
ATOM 840 C CA . GLU A 1 108 ? 23.064 23.323 14.484 1.00 57.63 108 GLU A CA 1
ATOM 841 C C . GLU A 1 108 ? 21.683 23.198 15.121 1.00 65.25 108 GLU A C 1
ATOM 842 O O . GLU A 1 108 ? 20.680 23.497 14.468 1.00 87.98 108 GLU A O 1
ATOM 848 N N . VAL A 1 109 ? 21.643 22.834 16.406 1.00 70.63 109 VAL A N 1
ATOM 849 C CA . VAL A 1 109 ? 20.364 22.700 17.085 1.00 67.89 109 VAL A CA 1
ATOM 850 C C . VAL A 1 109 ? 19.656 24.052 17.173 1.00 63.18 109 VAL A C 1
ATOM 851 O O . VAL A 1 109 ? 18.444 24.153 16.951 1.00 64.28 109 VAL A O 1
ATOM 855 N N . VAL A 1 110 ? 20.406 25.083 17.544 1.00 64.90 110 VAL A N 1
ATOM 856 C CA . VAL A 1 110 ? 19.765 26.373 17.691 1.00 67.76 110 VAL A CA 1
ATOM 857 C C . VAL A 1 110 ? 19.231 26.853 16.339 1.00 76.56 110 VAL A C 1
ATOM 858 O O . VAL A 1 110 ? 18.107 27.354 16.289 1.00 76.07 110 VAL A O 1
ATOM 862 N N . ASP A 1 111 ? 20.019 26.689 15.258 1.00 78.15 111 ASP A N 1
ATOM 863 C CA . ASP A 1 111 ? 19.565 27.073 13.923 1.00 75.71 111 ASP A CA 1
ATOM 864 C C . ASP A 1 111 ? 18.306 26.279 13.587 1.00 72.04 111 ASP A C 1
ATOM 865 O O . ASP A 1 111 ? 17.373 26.845 13.027 1.00 87.62 111 ASP A O 1
ATOM 870 N N . LEU A 1 112 ? 18.293 24.980 13.929 1.00 69.83 112 LEU A N 1
ATOM 871 C CA . LEU A 1 112 ? 17.149 24.124 13.656 1.00 67.60 112 LEU A CA 1
ATOM 872 C C . LEU A 1 112 ? 15.910 24.792 14.243 1.00 70.62 112 LEU A C 1
ATOM 873 O O . LEU A 1 112 ? 14.918 24.998 13.557 1.00 86.28 112 LEU A O 1
ATOM 878 N N . VAL A 1 113 ? 16.001 25.152 15.518 1.00 72.30 113 VAL A N 1
ATOM 879 C CA . VAL A 1 113 ? 14.844 25.675 16.204 1.00 79.58 113 VAL A CA 1
ATOM 880 C C . VAL A 1 113 ? 14.464 27.032 15.619 1.00 77.53 113 VAL A C 1
ATOM 881 O O . VAL A 1 113 ? 13.282 27.324 15.459 1.00 84.24 113 VAL A O 1
ATOM 885 N N . TRP A 1 114 ? 15.465 27.857 15.313 1.00 72.29 114 TRP A N 1
ATOM 886 C CA . TRP A 1 114 ? 15.221 29.163 14.714 1.00 76.22 114 TRP A CA 1
ATOM 887 C C . TRP A 1 114 ? 14.436 29.025 13.407 1.00 86.73 114 TRP A C 1
ATOM 888 O O . TRP A 1 114 ? 13.433 29.707 13.224 1.00 91.84 114 TRP A O 1
ATOM 899 N N . ASP A 1 115 ? 14.901 28.148 12.502 1.00 89.88 115 ASP A N 1
ATOM 900 C CA . ASP A 1 115 ? 14.269 27.934 11.209 1.00 70.56 115 ASP A CA 1
ATOM 901 C C . ASP A 1 115 ? 12.876 27.370 11.419 1.00 83.33 115 ASP A C 1
ATOM 902 O O . ASP A 1 115 ? 11.956 27.708 10.681 1.00 98.08 115 ASP A O 1
ATOM 907 N N . TRP A 1 116 ? 12.750 26.511 12.429 1.00 87.04 116 TRP A N 1
ATOM 908 C CA . TRP A 1 116 ? 11.477 25.909 12.774 1.00 86.67 116 TRP A CA 1
ATOM 909 C C . TRP A 1 116 ? 10.506 27.023 13.136 1.00 88.39 116 TRP A C 1
ATOM 910 O O . TRP A 1 116 ? 9.410 27.058 12.604 1.00 96.54 116 TRP A O 1
ATOM 921 N N . TRP A 1 117 ? 10.936 27.964 13.977 1.00 88.92 117 TRP A N 1
ATOM 922 C CA . TRP A 1 117 ? 10.040 29.034 14.392 1.00 94.00 117 TRP A CA 1
ATOM 923 C C . TRP A 1 117 ? 9.684 29.950 13.222 1.00 104.39 117 TRP A C 1
ATOM 924 O O . TRP A 1 117 ? 8.570 30.471 13.188 1.00 112.97 117 TRP A O 1
ATOM 935 N N . GLU A 1 118 ? 10.611 30.139 12.270 1.00 102.44 118 GLU A N 1
ATOM 936 C CA . GLU A 1 118 ? 10.296 30.946 11.097 1.00 97.03 118 GLU A CA 1
ATOM 937 C C . GLU A 1 118 ? 9.157 30.245 10.356 1.00 107.08 118 GLU A C 1
ATOM 938 O O . GLU A 1 118 ? 8.185 30.884 9.942 1.00 125.92 118 GLU A O 1
ATOM 944 N N . ALA A 1 119 ? 9.278 28.915 10.236 1.00 102.57 119 ALA A N 1
ATOM 945 C CA . ALA A 1 119 ? 8.276 28.090 9.580 1.00 108.48 119 ALA A CA 1
ATOM 946 C C . ALA A 1 119 ? 6.957 28.099 10.357 1.00 113.28 119 ALA A C 1
ATOM 947 O O . ALA A 1 119 ? 5.883 28.139 9.756 1.00 118.45 119 ALA A O 1
ATOM 949 N N . ILE A 1 120 ? 7.019 28.084 11.694 1.00 111.09 120 ILE A N 1
ATOM 950 C CA . ILE A 1 120 ? 5.772 28.051 12.445 1.00 110.82 120 ILE A CA 1
ATOM 951 C C . ILE A 1 120 ? 5.009 29.331 12.115 1.00 114.96 120 ILE A C 1
ATOM 952 O O . ILE A 1 120 ? 3.792 29.326 11.940 1.00 110.65 120 ILE A O 1
ATOM 957 N N . THR A 1 121 ? 5.763 30.428 12.055 1.00 115.72 121 THR A N 1
ATOM 958 C CA . THR A 1 121 ? 5.229 31.751 11.790 1.00 116.94 121 THR A CA 1
ATOM 959 C C . THR A 1 121 ? 4.665 31.846 10.374 1.00 120.94 121 THR A C 1
ATOM 960 O O . THR A 1 121 ? 3.621 32.457 10.185 1.00 139.43 121 THR A O 1
ATOM 964 N N . LYS A 1 122 ? 5.362 31.258 9.391 1.00 117.01 122 LYS A N 1
ATOM 965 C CA . LYS A 1 122 ? 5.032 31.402 7.970 1.00 122.91 122 LYS A CA 1
ATOM 966 C C . LYS A 1 122 ? 4.246 30.211 7.393 1.00 125.00 122 LYS A C 1
ATOM 967 O O . LYS A 1 122 ? 3.025 30.148 7.516 1.00 122.73 122 LYS A O 1
ATOM 973 N N . ASP A 1 123 ? 4.945 29.286 6.712 1.00 137.34 123 ASP A N 1
ATOM 974 C CA . ASP A 1 123 ? 4.336 28.239 5.901 1.00 137.65 123 ASP A CA 1
ATOM 975 C C . ASP A 1 123 ? 4.540 26.827 6.471 1.00 137.34 123 ASP A C 1
ATOM 976 O O . ASP A 1 123 ? 4.349 25.836 5.762 1.00 158.68 123 ASP A O 1
ATOM 981 N N . GLN A 1 124 ? 4.920 26.726 7.752 1.00 141.05 124 GLN A N 1
ATOM 982 C CA . GLN A 1 124 ? 5.017 25.457 8.466 1.00 132.20 124 GLN A CA 1
ATOM 983 C C . GLN A 1 124 ? 5.813 24.453 7.632 1.00 131.06 124 GLN A C 1
ATOM 984 O O . GLN A 1 124 ? 6.888 24.774 7.125 1.00 132.70 124 GLN A O 1
ATOM 990 N N . ARG A 1 125 ? 5.289 23.227 7.508 1.00 128.61 125 ARG A N 1
ATOM 991 C CA . ARG A 1 125 ? 5.895 22.196 6.676 1.00 123.35 125 ARG A CA 1
ATOM 992 C C . ARG A 1 125 ? 7.405 22.108 6.928 1.00 126.07 125 ARG A C 1
ATOM 993 O O . ARG A 1 125 ? 8.212 22.056 6.001 1.00 137.72 125 ARG A O 1
ATOM 1001 N N . PHE A 1 126 ? 7.794 22.090 8.201 1.00 124.93 126 PHE A N 1
ATOM 1002 C CA . PHE A 1 126 ? 9.203 22.104 8.541 1.00 113.32 126 PHE A CA 1
ATOM 1003 C C . PHE A 1 126 ? 9.751 20.681 8.540 1.00 105.17 126 PHE A C 1
ATOM 1004 O O . PHE A 1 126 ? 9.212 19.797 9.208 1.00 104.41 126 PHE A O 1
ATOM 1012 N N . ASN A 1 127 ? 10.851 20.469 7.817 1.00 104.69 127 ASN A N 1
ATOM 1013 C CA . ASN A 1 127 ? 11.392 19.125 7.766 1.00 101.97 127 ASN A CA 1
ATOM 1014 C C . ASN A 1 127 ? 12.245 18.806 8.992 1.00 101.50 127 ASN A C 1
ATOM 1015 O O . ASN A 1 127 ? 13.472 18.728 8.911 1.00 97.97 127 ASN A O 1
ATOM 1020 N N . TYR A 1 128 ? 11.555 18.567 10.108 1.00 100.90 128 TYR A N 1
ATOM 1021 C CA . TYR A 1 128 ? 12.189 18.383 11.399 1.00 101.60 128 TYR A CA 1
ATOM 1022 C C . TYR A 1 128 ? 13.137 17.192 11.341 1.00 99.38 128 TYR A C 1
ATOM 1023 O O . TYR A 1 128 ? 14.264 17.276 11.822 1.00 102.13 128 TYR A O 1
ATOM 1032 N N . GLN A 1 129 ? 12.657 16.088 10.765 1.00 94.36 129 GLN A N 1
ATOM 1033 C CA . GLN A 1 129 ? 13.404 14.837 10.773 1.00 86.85 129 GLN A CA 1
ATOM 1034 C C . GLN A 1 129 ? 14.729 15.021 10.043 1.00 90.89 129 GLN A C 1
ATOM 1035 O O . GLN A 1 129 ? 15.770 14.505 10.462 1.00 96.87 129 GLN A O 1
ATOM 1041 N N . PHE A 1 130 ? 14.677 15.741 8.928 1.00 96.30 130 PHE A N 1
ATOM 1042 C CA . PHE A 1 130 ? 15.891 15.890 8.159 1.00 91.79 130 PHE A CA 1
ATOM 1043 C C . PHE A 1 130 ? 16.903 16.702 8.954 1.00 86.39 130 PHE A C 1
ATOM 1044 O O . PHE A 1 130 ? 18.071 16.319 9.025 1.00 86.40 130 PHE A O 1
ATOM 1052 N N . ARG A 1 131 ? 16.445 17.822 9.528 1.00 90.14 131 ARG A N 1
ATOM 1053 C CA . ARG A 1 131 ? 17.335 18.737 10.225 1.00 84.29 131 ARG A CA 1
ATOM 1054 C C . ARG A 1 131 ? 17.899 18.066 11.470 1.00 81.43 131 ARG A C 1
ATOM 1055 O O . ARG A 1 131 ? 19.069 18.246 11.808 1.00 74.24 131 ARG A O 1
ATOM 1063 N N . LEU A 1 132 ? 17.058 17.261 12.119 1.00 76.17 132 LEU A N 1
ATOM 1064 C CA . LEU A 1 132 ? 17.510 16.561 13.306 1.00 70.21 132 LEU A CA 1
ATOM 1065 C C . LEU A 1 132 ? 18.581 15.551 12.916 1.00 76.57 132 LEU A C 1
ATOM 1066 O O . LEU A 1 132 ? 19.605 15.460 13.585 1.00 83.05 132 LEU A O 1
ATOM 1071 N N . LYS A 1 133 ? 18.325 14.800 11.841 1.00 85.23 133 LYS A N 1
ATOM 1072 C CA . LYS A 1 133 ? 19.274 13.783 11.443 1.00 72.79 133 LYS A CA 1
ATOM 1073 C C . LYS A 1 133 ? 20.633 14.434 11.224 1.00 78.31 133 LYS A C 1
ATOM 1074 O O . LYS A 1 133 ? 21.641 13.860 11.611 1.00 74.49 133 LYS A O 1
ATOM 1080 N N . LYS A 1 134 ? 20.645 15.636 10.638 1.00 82.94 134 LYS A N 1
ATOM 1081 C CA . LYS A 1 134 ? 21.892 16.358 10.365 1.00 86.00 134 LYS A CA 1
ATOM 1082 C C . LYS A 1 134 ? 22.615 16.645 11.672 1.00 80.66 134 LYS A C 1
ATOM 1083 O O . LYS A 1 134 ? 23.819 16.417 11.789 1.00 83.27 134 LYS A O 1
ATOM 1089 N N . ALA A 1 135 ? 21.855 17.144 12.646 1.00 86.47 135 ALA A N 1
ATOM 1090 C CA . ALA A 1 135 ? 22.438 17.474 13.936 1.00 74.07 135 ALA A CA 1
ATOM 1091 C C . ALA A 1 135 ? 22.990 16.221 14.612 1.00 73.22 135 ALA A C 1
ATOM 1092 O O . ALA A 1 135 ? 24.064 16.283 15.200 1.00 70.48 135 ALA A O 1
ATOM 1094 N N . GLN A 1 136 ? 22.263 15.097 14.500 1.00 79.15 136 GLN A N 1
ATOM 1095 C CA . GLN A 1 136 ? 22.656 13.827 15.096 1.00 66.63 136 GLN A CA 1
ATOM 1096 C C . GLN A 1 136 ? 23.980 13.386 14.488 1.00 69.02 136 GLN A C 1
ATOM 1097 O O . GLN A 1 136 ? 24.867 12.929 15.201 1.00 79.37 136 GLN A O 1
ATOM 1103 N N . GLU A 1 137 ? 24.104 13.546 13.171 1.00 78.18 137 GLU A N 1
ATOM 1104 C CA . GLU A 1 137 ? 25.309 13.114 12.487 1.00 90.70 137 GLU A CA 1
ATOM 1105 C C . GLU A 1 137 ? 26.469 13.992 12.934 1.00 81.93 137 GLU A C 1
ATOM 1106 O O . GLU A 1 137 ? 27.567 13.499 13.141 1.00 83.53 137 GLU A O 1
ATOM 1112 N N . THR A 1 138 ? 26.225 15.291 13.088 1.00 79.27 138 THR A N 1
ATOM 1113 C CA . THR A 1 138 ? 27.305 16.163 13.498 1.00 73.85 138 THR A CA 1
ATOM 1114 C C . THR A 1 138 ? 27.757 15.729 14.877 1.00 71.06 138 THR A C 1
ATOM 1115 O O . THR A 1 138 ? 28.946 15.605 15.114 1.00 73.85 138 THR A O 1
ATOM 1119 N N . PHE A 1 139 ? 26.795 15.477 15.767 1.00 81.39 139 PHE A N 1
ATOM 1120 C CA . PHE A 1 139 ? 27.119 15.112 17.130 1.00 79.79 139 PHE A CA 1
ATOM 1121 C C . PHE A 1 139 ? 27.975 13.861 17.139 1.00 77.82 139 PHE A C 1
ATOM 1122 O O . PHE A 1 139 ? 28.949 13.810 17.866 1.00 83.28 139 PHE A O 1
ATOM 1130 N N . ARG A 1 140 ? 27.615 12.883 16.306 1.00 81.04 140 ARG A N 1
ATOM 1131 C CA . ARG A 1 140 ? 28.308 11.608 16.231 1.00 82.42 140 ARG A CA 1
ATOM 1132 C C . ARG A 1 140 ? 29.813 11.761 15.975 1.00 91.16 140 ARG A C 1
ATOM 1133 O O . ARG A 1 140 ? 30.568 10.848 16.292 1.00 93.63 140 ARG A O 1
ATOM 1141 N N . PHE A 1 141 ? 30.267 12.877 15.398 1.00 90.20 141 PHE A N 1
ATOM 1142 C CA . PHE A 1 141 ? 31.693 13.020 15.140 1.00 90.25 141 PHE A CA 1
ATOM 1143 C C . PHE A 1 141 ? 32.387 13.923 16.153 1.00 89.06 141 PHE A C 1
ATOM 1144 O O . PHE A 1 141 ? 33.586 14.169 16.065 1.00 85.86 141 PHE A O 1
ATOM 1152 N N . SER A 1 142 ? 31.618 14.430 17.117 1.00 83.04 142 SER A N 1
ATOM 1153 C CA . SER A 1 142 ? 32.203 15.087 18.264 1.00 72.62 142 SER A CA 1
ATOM 1154 C C . SER A 1 142 ? 32.891 14.010 19.091 1.00 76.37 142 SER A C 1
ATOM 1155 O O . SER A 1 142 ? 32.605 12.820 18.955 1.00 84.12 142 SER A O 1
ATOM 1158 N N . PRO A 1 143 ? 33.780 14.401 20.016 1.00 70.67 143 PRO A N 1
ATOM 1159 C CA . PRO A 1 143 ? 34.433 13.447 20.911 1.00 63.99 143 PRO A CA 1
ATOM 1160 C C . PRO A 1 143 ? 33.485 12.610 21.769 1.00 64.63 143 PRO A C 1
ATOM 1161 O O . PRO A 1 143 ? 33.849 11.542 22.276 1.00 74.12 143 PRO A O 1
ATOM 1165 N N . TYR A 1 144 ? 32.251 13.088 21.915 1.00 66.99 144 TYR A N 1
ATOM 1166 C CA . TYR A 1 144 ? 31.306 12.358 22.735 1.00 67.56 144 TYR A CA 1
ATOM 1167 C C . TYR A 1 144 ? 30.214 11.717 21.890 1.00 75.63 144 TYR A C 1
ATOM 1168 O O . TYR A 1 144 ? 29.202 11.246 22.408 1.00 74.01 144 TYR A O 1
ATOM 1177 N N . GLY A 1 145 ? 30.449 11.707 20.579 1.00 74.00 145 GLY A N 1
ATOM 1178 C CA . GLY A 1 145 ? 29.472 11.198 19.640 1.00 78.02 145 GLY A CA 1
ATOM 1179 C C . GLY A 1 145 ? 29.224 9.696 19.802 1.00 77.59 145 GLY A C 1
ATOM 1180 O O . GLY A 1 145 ? 28.105 9.213 19.597 1.00 80.72 145 GLY A O 1
ATOM 1181 N N . GLY A 1 146 ? 30.298 8.957 20.105 1.00 74.70 146 GLY A N 1
ATOM 1182 C CA . GLY A 1 146 ? 30.236 7.516 20.250 1.00 81.07 146 GLY A CA 1
ATOM 1183 C C . GLY A 1 146 ? 29.562 7.175 21.568 1.00 83.12 146 GLY A C 1
ATOM 1184 O O . GLY A 1 146 ? 29.930 7.701 22.603 1.00 80.24 146 GLY A O 1
ATOM 1185 N N . PRO A 1 147 ? 28.529 6.313 21.559 1.00 87.70 147 PRO A N 1
ATOM 1186 C CA . PRO A 1 147 ? 27.653 6.143 22.724 1.00 88.30 147 PRO A CA 1
ATOM 1187 C C . PRO A 1 147 ? 28.318 5.496 23.928 1.00 75.35 147 PRO A C 1
ATOM 1188 O O . PRO A 1 147 ? 27.871 5.659 25.059 1.00 72.68 147 PRO A O 1
ATOM 1192 N N . SER A 1 148 ? 29.392 4.757 23.676 1.00 89.27 148 SER A N 1
ATOM 1193 C CA . SER A 1 148 ? 30.103 4.148 24.785 1.00 80.99 148 SER A CA 1
ATOM 1194 C C . SER A 1 148 ? 30.916 5.211 25.521 1.00 79.84 148 SER A C 1
ATOM 1195 O O . SER A 1 148 ? 31.205 5.044 26.697 1.00 75.11 148 SER A O 1
ATOM 1198 N N . SER A 1 149 ? 31.296 6.287 24.826 1.00 82.81 149 SER A N 1
ATOM 1199 C CA . SER A 1 149 ? 32.069 7.338 25.461 1.00 69.26 149 SER A CA 1
ATOM 1200 C C . SER A 1 149 ? 31.090 8.233 26.194 1.00 62.92 149 SER A C 1
ATOM 1201 O O . SER A 1 149 ? 31.342 8.681 27.309 1.00 71.98 149 SER A O 1
ATOM 1204 N N . TYR A 1 150 ? 29.953 8.452 25.533 1.00 69.93 150 TYR A N 1
ATOM 1205 C CA . TYR A 1 150 ? 28.940 9.324 26.081 1.00 69.00 150 TYR A CA 1
ATOM 1206 C C . TYR A 1 150 ? 28.447 8.762 27.412 1.00 64.42 150 TYR A C 1
ATOM 1207 O O . TYR A 1 150 ? 28.330 9.500 28.389 1.00 65.12 150 TYR A O 1
ATOM 1216 N N . ALA A 1 151 ? 28.174 7.455 27.437 1.00 71.95 151 ALA A N 1
ATOM 1217 C CA . ALA A 1 151 ? 27.637 6.801 28.618 1.00 67.62 151 ALA A CA 1
ATOM 1218 C C . ALA A 1 151 ? 28.549 7.037 29.815 1.00 56.83 151 ALA A C 1
ATOM 1219 O O . ALA A 1 151 ? 28.072 7.202 30.933 1.00 67.29 151 ALA A O 1
ATOM 1221 N N . LEU A 1 152 ? 29.858 7.031 29.573 1.00 58.73 152 LEU A N 1
ATOM 1222 C CA . LEU A 1 152 ? 30.810 7.227 30.651 1.00 58.37 152 LEU A CA 1
ATOM 1223 C C . LEU A 1 152 ? 30.733 8.666 31.146 1.00 60.61 152 LEU A C 1
ATOM 1224 O O . LEU A 1 152 ? 30.908 8.918 32.333 1.00 73.28 152 LEU A O 1
ATOM 1229 N N . ILE A 1 153 ? 30.473 9.603 30.239 1.00 59.81 153 ILE A N 1
ATOM 1230 C CA . ILE A 1 153 ? 30.376 10.995 30.638 1.00 62.62 153 ILE A CA 1
ATOM 1231 C C . ILE A 1 153 ? 29.147 11.156 31.523 1.00 70.70 153 ILE A C 1
ATOM 1232 O O . ILE A 1 153 ? 29.213 11.818 32.564 1.00 67.41 153 ILE A O 1
ATOM 1237 N N . GLU A 1 154 ? 28.018 10.600 31.052 1.00 77.39 154 GLU A N 1
ATOM 1238 C CA . GLU A 1 154 ? 26.755 10.754 31.759 1.00 75.48 154 GLU A CA 1
ATOM 1239 C C . GLU A 1 154 ? 26.932 10.147 33.142 1.00 71.92 154 GLU A C 1
ATOM 1240 O O . GLU A 1 154 ? 26.492 10.715 34.125 1.00 93.32 154 GLU A O 1
ATOM 1246 N N . SER A 1 155 ? 27.591 8.995 33.202 1.00 69.47 155 SER A N 1
ATOM 1247 C CA . SER A 1 155 ? 27.821 8.347 34.474 1.00 66.11 155 SER A CA 1
ATOM 1248 C C . SER A 1 155 ? 28.737 9.224 35.329 1.00 73.62 155 SER A C 1
ATOM 1249 O O . SER A 1 155 ? 28.434 9.517 36.479 1.00 83.73 155 SER A O 1
ATOM 1252 N N . ALA A 1 156 ? 29.847 9.708 34.774 1.00 68.47 156 ALA A N 1
ATOM 1253 C CA . ALA A 1 156 ? 30.742 10.539 35.573 1.00 67.31 156 ALA A CA 1
ATOM 1254 C C . ALA A 1 156 ? 29.994 11.758 36.118 1.00 70.41 156 ALA A C 1
ATOM 1255 O O . ALA A 1 156 ? 30.215 12.186 37.246 1.00 70.86 156 ALA A O 1
ATOM 1257 N N . TYR A 1 157 ? 29.097 12.319 35.304 1.00 77.23 157 TYR A N 1
ATOM 1258 C CA . TYR A 1 157 ? 28.313 13.438 35.784 1.00 74.71 157 TYR A CA 1
ATOM 1259 C C . TYR A 1 157 ? 27.514 13.044 37.027 1.00 85.79 157 TYR A C 1
ATOM 1260 O O . TYR A 1 157 ? 27.625 13.700 38.051 1.00 98.21 157 TYR A O 1
ATOM 1269 N N . LYS A 1 158 ? 26.722 11.970 36.953 1.00 84.16 158 LYS A N 1
ATOM 1270 C CA . LYS A 1 158 ? 25.879 11.593 38.076 1.00 88.44 158 LYS A CA 1
ATOM 1271 C C . LYS A 1 158 ? 26.734 11.136 39.261 1.00 83.05 158 LYS A C 1
ATOM 1272 O O . LYS A 1 158 ? 26.284 11.210 40.398 1.00 90.00 158 LYS A O 1
ATOM 1278 N N . ARG A 1 159 ? 27.971 10.704 39.007 1.00 81.20 159 ARG A N 1
ATOM 1279 C CA . ARG A 1 159 ? 28.852 10.260 40.089 1.00 80.25 159 ARG A CA 1
ATOM 1280 C C . ARG A 1 159 ? 29.643 11.441 40.672 1.00 69.77 159 ARG A C 1
ATOM 1281 O O . ARG A 1 159 ? 30.430 11.265 41.593 1.00 56.58 159 ARG A O 1
ATOM 1289 N N . LYS A 1 160 ? 29.493 12.638 40.087 1.00 70.74 160 LYS A N 1
ATOM 1290 C CA . LYS A 1 160 ? 30.221 13.845 40.482 1.00 66.79 160 LYS A CA 1
ATOM 1291 C C . LYS A 1 160 ? 31.734 13.716 40.277 1.00 64.99 160 LYS A C 1
ATOM 1292 O O . LYS A 1 160 ? 32.527 14.202 41.080 1.00 57.65 160 LYS A O 1
ATOM 1298 N N . ILE A 1 161 ? 32.112 13.063 39.178 1.00 68.71 161 ILE A N 1
ATOM 1299 C CA . ILE A 1 161 ? 33.492 12.964 38.768 1.00 54.58 161 ILE A CA 1
ATOM 1300 C C . ILE A 1 161 ? 33.659 13.930 37.618 1.00 54.38 161 ILE A C 1
ATOM 1301 O O . ILE A 1 161 ? 33.019 13.793 36.577 1.00 64.91 161 ILE A O 1
ATOM 1306 N N . PRO A 1 162 ? 34.522 14.937 37.790 1.00 55.34 162 PRO A N 1
ATOM 1307 C CA . PRO A 1 162 ? 34.727 15.945 36.754 1.00 66.51 162 PRO A CA 1
ATOM 1308 C C . PRO A 1 162 ? 35.287 15.303 35.498 1.00 63.62 162 PRO A C 1
ATOM 1309 O O . PRO A 1 162 ? 36.089 14.378 35.577 1.00 63.59 162 PRO A O 1
ATOM 1313 N N . THR A 1 163 ? 34.850 15.816 34.347 1.00 61.80 163 THR A N 1
ATOM 1314 C CA . THR A 1 163 ? 35.404 15.351 33.094 1.00 57.27 163 THR A CA 1
ATOM 1315 C C . THR A 1 163 ? 35.741 16.554 32.235 1.00 51.34 163 THR A C 1
ATOM 1316 O O . THR A 1 163 ? 35.035 17.566 32.255 1.00 65.54 163 THR A O 1
ATOM 1320 N N . PHE A 1 164 ? 36.806 16.400 31.453 1.00 41.32 164 PHE A N 1
ATOM 1321 C CA . PHE A 1 164 ? 37.066 17.390 30.430 1.00 56.92 164 PHE A CA 1
ATOM 1322 C C . PHE A 1 164 ? 37.916 16.759 29.338 1.00 54.92 164 PHE A C 1
ATOM 1323 O O . PHE A 1 164 ? 38.440 15.664 29.516 1.00 54.93 164 PHE A O 1
ATOM 1331 N N . TYR A 1 165 ? 38.053 17.480 28.223 1.00 56.45 165 TYR A N 1
ATOM 1332 C CA . TYR A 1 165 ? 38.681 16.906 27.056 1.00 61.26 165 TYR A CA 1
ATOM 1333 C C . TYR A 1 165 ? 40.074 17.484 26.867 1.00 56.87 165 TYR A C 1
ATOM 1334 O O . TYR A 1 165 ? 40.269 18.684 26.995 1.00 60.97 165 TYR A O 1
ATOM 1343 N N . LEU A 1 166 ? 41.012 16.590 26.553 1.00 46.70 166 LEU A N 1
ATOM 1344 C CA . LEU A 1 166 ? 42.410 16.901 26.349 1.00 56.44 166 LEU A CA 1
ATOM 1345 C C . LEU A 1 166 ? 42.683 16.768 24.860 1.00 70.48 166 LEU A C 1
ATOM 1346 O O . LEU A 1 166 ? 42.991 15.673 24.370 1.00 75.33 166 LEU A O 1
ATOM 1351 N N . PRO A 1 167 ? 42.608 17.889 24.116 1.00 71.48 167 PRO A N 1
ATOM 1352 C CA . PRO A 1 167 ? 42.605 17.848 22.654 1.00 68.91 167 PRO A CA 1
ATOM 1353 C C . PRO A 1 167 ? 43.925 17.411 22.035 1.00 72.14 167 PRO A C 1
ATOM 1354 O O . PRO A 1 167 ? 43.910 16.923 20.908 1.00 77.68 167 PRO A O 1
ATOM 1358 N N . GLU A 1 168 ? 45.042 17.552 22.754 1.00 64.87 168 GLU A N 1
ATOM 1359 C CA . GLU A 1 168 ? 46.303 17.137 22.158 1.00 68.13 168 GLU A CA 1
ATOM 1360 C C . GLU A 1 168 ? 46.463 15.624 22.287 1.00 72.69 168 GLU A C 1
ATOM 1361 O O . GLU A 1 168 ? 47.263 15.010 21.583 1.00 82.98 168 GLU A O 1
ATOM 1367 N N . GLU A 1 169 ? 45.694 15.020 23.190 1.00 65.29 169 GLU A N 1
ATOM 1368 C CA . GLU A 1 169 ? 45.853 13.609 23.479 1.00 64.52 169 GLU A CA 1
ATOM 1369 C C . GLU A 1 169 ? 44.667 12.864 22.913 1.00 64.73 169 GLU A C 1
ATOM 1370 O O . GLU A 1 169 ? 44.765 11.674 22.646 1.00 72.72 169 GLU A O 1
ATOM 1376 N N . ARG A 1 170 ? 43.587 13.616 22.700 1.00 62.30 170 ARG A N 1
ATOM 1377 C CA . ARG A 1 170 ? 42.354 13.076 22.158 1.00 67.86 170 ARG A CA 1
ATOM 1378 C C . ARG A 1 170 ? 41.788 12.115 23.193 1.00 63.12 170 ARG A C 1
ATOM 1379 O O . ARG A 1 170 ? 41.231 11.078 22.849 1.00 69.32 170 ARG A O 1
ATOM 1387 N N . LEU A 1 171 ? 41.930 12.499 24.470 1.00 68.79 171 LEU A N 1
ATOM 1388 C CA . LEU A 1 171 ? 41.428 11.719 25.590 1.00 61.91 171 LEU A CA 1
ATOM 1389 C C . LEU A 1 171 ? 40.448 12.546 26.427 1.00 55.96 171 LEU A C 1
ATOM 1390 O O . LEU A 1 171 ? 40.503 13.777 26.495 1.00 49.63 171 LEU A O 1
ATOM 1395 N N . THR A 1 172 ? 39.589 11.823 27.135 1.00 50.43 172 THR A N 1
ATOM 1396 C CA . THR A 1 172 ? 38.798 12.408 28.192 1.00 52.11 172 THR A CA 1
ATOM 1397 C C . THR A 1 172 ? 39.548 12.192 29.501 1.00 58.31 172 THR A C 1
ATOM 1398 O O . THR A 1 172 ? 39.981 11.080 29.812 1.00 62.68 172 THR A O 1
ATOM 1402 N N . GLN A 1 173 ? 39.685 13.264 30.282 1.00 54.24 173 GLN A N 1
ATOM 1403 C CA . GLN A 1 173 ? 40.235 13.094 31.612 1.00 53.20 173 GLN A CA 1
ATOM 1404 C C . GLN A 1 173 ? 39.090 13.029 32.614 1.00 50.68 173 GLN A C 1
ATOM 1405 O O . GLN A 1 173 ? 38.142 13.809 32.535 1.00 48.60 173 GLN A O 1
ATOM 1411 N N . TYR A 1 174 ? 39.200 12.057 33.518 1.00 44.91 174 TYR A N 1
ATOM 1412 C CA . TYR A 1 174 ? 38.266 11.870 34.604 1.00 53.59 174 TYR A CA 1
ATOM 1413 C C . TYR A 1 174 ? 38.996 12.189 35.911 1.00 55.62 174 TYR A C 1
ATOM 1414 O O . TYR A 1 174 ? 40.009 11.579 36.253 1.00 52.31 174 TYR A O 1
ATOM 1423 N N . GLY A 1 175 ? 38.466 13.153 36.657 1.00 48.70 175 GLY A N 1
ATOM 1424 C CA . GLY A 1 175 ? 39.118 13.545 37.889 1.00 49.90 175 GLY A CA 1
ATOM 1425 C C . GLY A 1 175 ? 40.234 14.566 37.676 1.00 50.09 175 GLY A C 1
ATOM 1426 O O . GLY A 1 175 ? 40.672 14.820 36.551 1.00 54.24 175 GLY A O 1
ATOM 1427 N N . TYR A 1 176 ? 40.681 15.163 38.785 1.00 47.56 176 TYR A N 1
ATOM 1428 C CA . TYR A 1 176 ? 41.644 16.245 38.709 1.00 53.00 176 TYR A CA 1
ATOM 1429 C C . TYR A 1 176 ? 42.947 15.891 39.414 1.00 45.79 176 TYR A C 1
ATOM 1430 O O . TYR A 1 176 ? 42.950 15.140 40.397 1.00 47.45 176 TYR A O 1
ATOM 1439 N N . GLY A 1 177 ? 44.041 16.449 38.865 1.00 46.55 177 GLY A N 1
ATOM 1440 C CA . GLY A 1 177 ? 45.369 16.342 39.440 1.00 49.19 177 GLY A CA 1
ATOM 1441 C C . GLY A 1 177 ? 45.818 14.894 39.611 1.00 51.24 177 GLY A C 1
ATOM 1442 O O . GLY A 1 177 ? 45.748 14.072 38.699 1.00 57.38 177 GLY A O 1
ATOM 1443 N N . LYS A 1 178 ? 46.236 14.592 40.834 1.00 56.65 178 LYS A N 1
ATOM 1444 C CA . LYS A 1 178 ? 46.795 13.293 41.139 1.00 51.81 178 LYS A CA 1
ATOM 1445 C C . LYS A 1 178 ? 45.737 12.202 41.169 1.00 48.32 178 LYS A C 1
ATOM 1446 O O . LYS A 1 178 ? 46.095 11.050 41.327 1.00 59.93 178 LYS A O 1
ATOM 1452 N N . TYR A 1 179 ? 44.459 12.541 41.054 1.00 48.18 179 TYR A N 1
ATOM 1453 C CA . TYR A 1 179 ? 43.444 11.510 41.118 1.00 53.62 179 TYR A CA 1
ATOM 1454 C C . TYR A 1 179 ? 43.032 11.044 39.726 1.00 61.99 179 TYR A C 1
ATOM 1455 O O . TYR A 1 179 ? 42.177 10.149 39.622 1.00 58.67 179 TYR A O 1
ATOM 1464 N N . GLN A 1 180 ? 43.698 11.587 38.691 1.00 56.20 180 GLN A N 1
ATOM 1465 C CA . GLN A 1 180 ? 43.237 11.492 37.310 1.00 41.98 180 GLN A CA 1
ATOM 1466 C C . GLN A 1 180 ? 43.320 10.081 36.729 1.00 49.19 180 GLN A C 1
ATOM 1467 O O . GLN A 1 180 ? 44.276 9.328 36.946 1.00 50.85 180 GLN A O 1
ATOM 1473 N N . ILE A 1 181 ? 42.307 9.799 35.900 1.00 60.71 181 ILE A N 1
ATOM 1474 C CA . ILE A 1 181 ? 42.204 8.674 34.983 1.00 51.00 181 ILE A CA 1
ATOM 1475 C C . ILE A 1 181 ? 42.045 9.296 33.608 1.00 52.42 181 ILE A C 1
ATOM 1476 O O . ILE A 1 181 ? 41.303 10.252 33.454 1.00 47.70 181 ILE A O 1
ATOM 1481 N N . ARG A 1 182 ? 42.727 8.770 32.594 1.00 55.24 182 ARG A N 1
ATOM 1482 C CA . ARG A 1 182 ? 42.457 9.256 31.256 1.00 55.70 182 ARG A CA 1
ATOM 1483 C C . ARG A 1 182 ? 42.008 8.093 30.391 1.00 53.74 182 ARG A C 1
ATOM 1484 O O . ARG A 1 182 ? 42.455 6.961 30.589 1.00 61.56 182 ARG A O 1
ATOM 1492 N N . GLY A 1 183 ? 41.138 8.391 29.419 1.00 58.85 183 GLY A N 1
ATOM 1493 C CA . GLY A 1 183 ? 40.687 7.323 28.546 1.00 66.11 183 GLY A CA 1
ATOM 1494 C C . GLY A 1 183 ? 40.019 7.779 27.259 1.00 56.04 183 GLY A C 1
ATOM 1495 O O . GLY A 1 183 ? 39.699 8.948 27.096 1.00 53.64 183 GLY A O 1
ATOM 1496 N N . VAL A 1 184 ? 39.796 6.793 26.387 1.00 62.72 184 VAL A N 1
ATOM 1497 C CA . VAL A 1 184 ? 39.281 7.077 25.063 1.00 69.51 184 VAL A CA 1
ATOM 1498 C C . VAL A 1 184 ? 37.867 6.548 24.957 1.00 69.66 184 VAL A C 1
ATOM 1499 O O . VAL A 1 184 ? 36.946 7.242 24.517 1.00 93.24 184 VAL A O 1
ATOM 1503 N N . SER A 1 185 ? 37.688 5.304 25.353 1.00 54.09 185 SER A N 1
ATOM 1504 C CA . SER A 1 185 ? 36.318 4.832 25.462 1.00 59.37 185 SER A CA 1
ATOM 1505 C C . SER A 1 185 ? 36.302 3.857 26.618 1.00 66.50 185 SER A C 1
ATOM 1506 O O . SER A 1 185 ? 36.203 4.262 27.767 1.00 74.65 185 SER A O 1
ATOM 1509 N N . THR A 1 186 ? 36.477 2.586 26.299 1.00 57.71 186 THR A N 1
ATOM 1510 C CA . THR A 1 186 ? 36.450 1.557 27.313 1.00 53.65 186 THR A CA 1
ATOM 1511 C C . THR A 1 186 ? 37.889 1.177 27.608 1.00 65.79 186 THR A C 1
ATOM 1512 O O . THR A 1 186 ? 38.200 0.309 28.450 1.00 88.00 186 THR A O 1
ATOM 1516 N N . THR A 1 187 ? 38.749 1.884 26.871 1.00 58.23 187 THR A N 1
ATOM 1517 C CA . THR A 1 187 ? 40.179 1.760 27.039 1.00 67.63 187 THR A CA 1
ATOM 1518 C C . THR A 1 187 ? 40.710 2.971 27.793 1.00 56.62 187 THR A C 1
ATOM 1519 O O . THR A 1 187 ? 40.353 4.089 27.454 1.00 50.93 187 THR A O 1
ATOM 1523 N N . PHE A 1 188 ? 41.577 2.697 28.778 1.00 59.06 188 PHE A N 1
ATOM 1524 C CA . PHE A 1 188 ? 42.093 3.660 29.739 1.00 51.36 188 PHE A CA 1
ATOM 1525 C C . PHE A 1 188 ? 43.612 3.597 29.853 1.00 50.07 188 PHE A C 1
ATOM 1526 O O . PHE A 1 188 ? 44.280 2.651 29.414 1.00 49.62 188 PHE A O 1
ATOM 1534 N N . ASN A 1 189 ? 44.157 4.618 30.506 1.00 50.88 189 ASN A N 1
ATOM 1535 C CA . ASN A 1 189 ? 45.595 4.823 30.462 1.00 58.00 189 ASN A CA 1
ATOM 1536 C C . ASN A 1 189 ? 46.329 3.804 31.330 1.00 52.81 189 ASN A C 1
ATOM 1537 O O . ASN A 1 189 ? 47.532 3.649 31.200 1.00 61.50 189 ASN A O 1
ATOM 1542 N N . SER A 1 190 ? 45.623 3.130 32.234 1.00 53.47 190 SER A N 1
ATOM 1543 C CA . SER A 1 190 ? 46.252 2.054 32.988 1.00 43.91 190 SER A CA 1
ATOM 1544 C C . SER A 1 190 ? 46.428 0.777 32.159 1.00 53.31 190 SER A C 1
ATOM 1545 O O . SER A 1 190 ? 47.206 -0.094 32.555 1.00 48.78 190 SER A O 1
ATOM 1548 N N . ASP A 1 191 ? 45.720 0.667 31.019 1.00 65.81 191 ASP A N 1
ATOM 1549 C CA . ASP A 1 191 ? 45.715 -0.528 30.192 1.00 54.01 191 ASP A CA 1
ATOM 1550 C C . ASP A 1 191 ? 47.096 -0.734 29.579 1.00 53.97 191 ASP A C 1
ATOM 1551 O O . ASP A 1 191 ? 47.658 0.210 28.992 1.00 53.11 191 ASP A O 1
ATOM 1556 N N . SER A 1 192 ? 47.587 -1.984 29.687 1.00 44.38 192 SER A N 1
ATOM 1557 C CA . SER A 1 192 ? 48.955 -2.297 29.321 1.00 48.71 192 SER A CA 1
ATOM 1558 C C . SER A 1 192 ? 49.115 -2.365 27.809 1.00 55.66 192 SER A C 1
ATOM 1559 O O . SER A 1 192 ? 48.357 -3.084 27.143 1.00 54.47 192 SER A O 1
ATOM 1562 N N . HIS A 1 193 ? 50.126 -1.650 27.286 1.00 56.24 193 HIS A N 1
ATOM 1563 C CA . HIS A 1 193 ? 50.393 -1.703 25.858 1.00 55.34 193 HIS A CA 1
ATOM 1564 C C . HIS A 1 193 ? 50.555 -3.137 25.370 1.00 52.38 193 HIS A C 1
ATOM 1565 O O . HIS A 1 193 ? 49.982 -3.547 24.362 1.00 57.25 193 HIS A O 1
ATOM 1572 N N . VAL A 1 194 ? 51.411 -3.875 26.077 1.00 60.43 194 VAL A N 1
ATOM 1573 C CA . VAL A 1 194 ? 51.777 -5.206 25.645 1.00 59.90 194 VAL A CA 1
ATOM 1574 C C . VAL A 1 194 ? 50.526 -6.078 25.636 1.00 63.67 194 VAL A C 1
ATOM 1575 O O . VAL A 1 194 ? 50.284 -6.834 24.688 1.00 66.80 194 VAL A O 1
ATOM 1579 N N . ASP A 1 195 ? 49.790 -6.008 26.751 1.00 60.56 195 ASP A N 1
ATOM 1580 C CA . ASP A 1 195 ? 48.626 -6.854 26.895 1.00 59.92 195 ASP A CA 1
ATOM 1581 C C . ASP A 1 195 ? 47.580 -6.553 25.816 1.00 60.33 195 ASP A C 1
ATOM 1582 O O . ASP A 1 195 ? 46.921 -7.472 25.336 1.00 69.05 195 ASP A O 1
ATOM 1587 N N . LEU A 1 196 ? 47.419 -5.275 25.437 1.00 60.72 196 LEU A N 1
ATOM 1588 C CA . LEU A 1 196 ? 46.447 -4.930 24.414 1.00 53.53 196 LEU A CA 1
ATOM 1589 C C . LEU A 1 196 ? 46.910 -5.483 23.101 1.00 58.96 196 LEU A C 1
ATOM 1590 O O . LEU A 1 196 ? 46.070 -5.978 22.393 1.00 64.64 196 LEU A O 1
ATOM 1595 N N . ASP A 1 197 ? 48.183 -5.245 22.768 1.00 58.07 197 ASP A N 1
ATOM 1596 C CA . ASP A 1 197 ? 48.742 -5.547 21.459 1.00 69.19 197 ASP A CA 1
ATOM 1597 C C . ASP A 1 197 ? 48.510 -7.030 21.204 1.00 71.24 197 ASP A C 1
ATOM 1598 O O . ASP A 1 197 ? 48.150 -7.435 20.102 1.00 77.47 197 ASP A O 1
ATOM 1603 N N . PHE A 1 198 ? 48.680 -7.817 22.267 1.00 68.92 198 PHE A N 1
ATOM 1604 C CA . PHE A 1 198 ? 48.606 -9.255 22.166 1.00 69.48 198 PHE A CA 1
ATOM 1605 C C . PHE A 1 198 ? 47.207 -9.704 21.753 1.00 70.82 198 PHE A C 1
ATOM 1606 O O . PHE A 1 198 ? 47.051 -10.738 21.134 1.00 73.80 198 PHE A O 1
ATOM 1614 N N . THR A 1 199 ? 46.173 -8.921 22.050 1.00 65.10 199 THR A N 1
ATOM 1615 C CA . THR A 1 199 ? 44.833 -9.396 21.758 1.00 71.80 199 THR A CA 1
ATOM 1616 C C . THR A 1 199 ? 44.490 -9.187 20.293 1.00 73.42 199 THR A C 1
ATOM 1617 O O . THR A 1 199 ? 43.430 -9.613 19.844 1.00 68.31 199 THR A O 1
ATOM 1621 N N . THR A 1 200 ? 45.383 -8.512 19.564 1.00 70.15 200 THR A N 1
ATOM 1622 C CA . THR A 1 200 ? 45.159 -8.269 18.146 1.00 79.92 200 THR A CA 1
ATOM 1623 C C . THR A 1 200 ? 45.764 -9.403 17.317 1.00 84.96 200 THR A C 1
ATOM 1624 O O . THR A 1 200 ? 45.618 -9.469 16.102 1.00 84.64 200 THR A O 1
ATOM 1628 N N . VAL A 1 201 ? 46.446 -10.320 17.993 1.00 93.72 201 VAL A N 1
ATOM 1629 C CA . VAL A 1 201 ? 47.095 -11.415 17.299 1.00 92.25 201 VAL A CA 1
ATOM 1630 C C . VAL A 1 201 ? 46.300 -12.694 17.530 1.00 97.15 201 VAL A C 1
ATOM 1631 O O . VAL A 1 201 ? 46.522 -13.382 18.526 1.00 108.18 201 VAL A O 1
ATOM 1635 N N . LYS A 1 202 ? 45.405 -13.033 16.605 1.00 92.24 202 LYS A N 1
ATOM 1636 C CA . LYS A 1 202 ? 44.464 -14.102 16.895 1.00 94.95 202 LYS A CA 1
ATOM 1637 C C . LYS A 1 202 ? 45.193 -15.433 17.146 1.00 104.23 202 LYS A C 1
ATOM 1638 O O . LYS A 1 202 ? 44.769 -16.214 17.989 1.00 106.23 202 LYS A O 1
ATOM 1644 N N . ASP A 1 203 ? 46.277 -15.725 16.422 1.00 115.86 203 ASP A N 1
ATOM 1645 C CA . ASP A 1 203 ? 46.808 -17.078 16.486 1.00 118.70 203 ASP A CA 1
ATOM 1646 C C . ASP A 1 203 ? 47.587 -17.282 17.767 1.00 111.83 203 ASP A C 1
ATOM 1647 O O . ASP A 1 203 ? 47.513 -18.345 18.365 1.00 109.62 203 ASP A O 1
ATOM 1652 N N . ASP A 1 204 ? 48.338 -16.262 18.165 1.00 101.46 204 ASP A N 1
ATOM 1653 C CA . ASP A 1 204 ? 49.150 -16.423 19.351 1.00 100.16 204 ASP A CA 1
ATOM 1654 C C . ASP A 1 204 ? 48.242 -16.357 20.565 1.00 91.60 204 ASP A C 1
ATOM 1655 O O . ASP A 1 204 ? 48.484 -17.036 21.557 1.00 82.39 204 ASP A O 1
ATOM 1660 N N . CYS A 1 205 ? 47.190 -15.547 20.447 1.00 94.45 205 CYS A N 1
ATOM 1661 C CA . CYS A 1 205 ? 46.268 -15.393 21.551 1.00 83.57 205 CYS A CA 1
ATOM 1662 C C . CYS A 1 205 ? 45.539 -16.716 21.785 1.00 92.99 205 CYS A C 1
ATOM 1663 O O . CYS A 1 205 ? 45.466 -17.172 22.918 1.00 96.81 205 CYS A O 1
ATOM 1666 N N . LYS A 1 206 ? 45.045 -17.340 20.708 1.00 100.02 206 LYS A N 1
ATOM 1667 C CA . LYS A 1 206 ? 44.358 -18.621 20.806 1.00 94.22 206 LYS A CA 1
ATOM 1668 C C . LYS A 1 206 ? 45.317 -19.695 21.319 1.00 92.42 206 LYS A C 1
ATOM 1669 O O . LYS A 1 206 ? 44.936 -20.520 22.132 1.00 92.55 206 LYS A O 1
ATOM 1675 N N . GLY A 1 207 ? 46.565 -19.683 20.846 1.00 90.37 207 GLY A N 1
ATOM 1676 C CA . GLY A 1 207 ? 47.539 -20.667 21.288 1.00 77.87 207 GLY A CA 1
ATOM 1677 C C . GLY A 1 207 ? 47.764 -20.582 22.795 1.00 77.65 207 GLY A C 1
ATOM 1678 O O . GLY A 1 207 ? 47.714 -21.572 23.531 1.00 82.05 207 GLY A O 1
ATOM 1679 N N . PHE A 1 208 ? 47.963 -19.349 23.238 1.00 87.86 208 PHE A N 1
ATOM 1680 C CA . PHE A 1 208 ? 48.193 -19.070 24.642 1.00 77.35 208 PHE A CA 1
ATOM 1681 C C . PHE A 1 208 ? 47.010 -19.530 25.497 1.00 73.20 208 PHE A C 1
ATOM 1682 O O . PHE A 1 208 ? 47.174 -20.205 26.519 1.00 74.91 208 PHE A O 1
ATOM 1690 N N . LEU A 1 209 ? 45.805 -19.162 25.072 1.00 71.83 209 LEU A N 1
ATOM 1691 C CA . LEU A 1 209 ? 44.651 -19.542 25.863 1.00 72.70 209 LEU A CA 1
ATOM 1692 C C . LEU A 1 209 ? 44.503 -21.064 25.873 1.00 76.04 209 LEU A C 1
ATOM 1693 O O . LEU A 1 209 ? 44.209 -21.655 26.910 1.00 81.19 209 LEU A O 1
ATOM 1698 N N . ALA A 1 210 ? 44.736 -21.706 24.721 1.00 73.67 210 ALA A N 1
ATOM 1699 C CA . ALA A 1 210 ? 44.584 -23.148 24.640 1.00 66.87 210 ALA A CA 1
ATOM 1700 C C . ALA A 1 210 ? 45.526 -23.821 25.636 1.00 80.08 210 ALA A C 1
ATOM 1701 O O . ALA A 1 210 ? 45.132 -24.787 26.290 1.00 82.04 210 ALA A O 1
ATOM 1703 N N . ASN A 1 211 ? 46.714 -23.241 25.807 1.00 82.70 211 ASN A N 1
ATOM 1704 C CA . ASN A 1 211 ? 47.722 -23.828 26.667 1.00 78.43 211 ASN A CA 1
ATOM 1705 C C . ASN A 1 211 ? 47.403 -23.600 28.131 1.00 74.90 211 ASN A C 1
ATOM 1706 O O . ASN A 1 211 ? 48.112 -24.119 28.982 1.00 86.95 211 ASN A O 1
ATOM 1711 N N . CYS A 1 212 ? 46.374 -22.800 28.399 1.00 73.65 212 CYS A N 1
ATOM 1712 C CA . CYS A 1 212 ? 45.997 -22.482 29.764 1.00 80.52 212 CYS A CA 1
ATOM 1713 C C . CYS A 1 212 ? 44.803 -23.355 30.147 1.00 83.39 212 CYS A C 1
ATOM 1714 O O . CYS A 1 212 ? 44.267 -23.264 31.251 1.00 87.90 212 CYS A O 1
ATOM 1717 N N . GLY A 1 213 ? 44.415 -24.226 29.210 1.00 77.47 213 GLY A N 1
ATOM 1718 C CA . GLY A 1 213 ? 43.318 -25.145 29.435 1.00 78.99 213 GLY A CA 1
ATOM 1719 C C . GLY A 1 213 ? 41.976 -24.515 29.084 1.00 78.29 213 GLY A C 1
ATOM 1720 O O . GLY A 1 213 ? 40.950 -25.026 29.497 1.00 99.07 213 GLY A O 1
ATOM 1721 N N . PHE A 1 214 ? 41.973 -23.450 28.286 1.00 75.13 214 PHE A N 1
ATOM 1722 C CA . PHE A 1 214 ? 40.705 -22.848 27.930 1.00 77.21 214 PHE A CA 1
ATOM 1723 C C . PHE A 1 214 ? 40.124 -23.530 26.700 1.00 81.91 214 PHE A C 1
ATOM 1724 O O . PHE A 1 214 ? 40.875 -24.056 25.881 1.00 80.41 214 PHE A O 1
ATOM 1732 N N . PRO A 1 215 ? 38.774 -23.531 26.586 1.00 82.07 215 PRO A N 1
ATOM 1733 C CA . PRO A 1 215 ? 38.046 -24.127 25.465 1.00 73.61 215 PRO A CA 1
ATOM 1734 C C . PRO A 1 215 ? 38.150 -23.349 24.162 1.00 71.22 215 PRO A C 1
ATOM 1735 O O . PRO A 1 215 ? 37.211 -22.702 23.720 1.00 79.42 215 PRO A O 1
ATOM 1739 N N . VAL A 1 216 ? 39.326 -23.436 23.561 1.00 77.07 216 VAL A N 1
ATOM 1740 C CA . VAL A 1 216 ? 39.627 -22.781 22.304 1.00 84.93 216 VAL A CA 1
ATOM 1741 C C . VAL A 1 216 ? 39.351 -23.764 21.165 1.00 98.51 216 VAL A C 1
A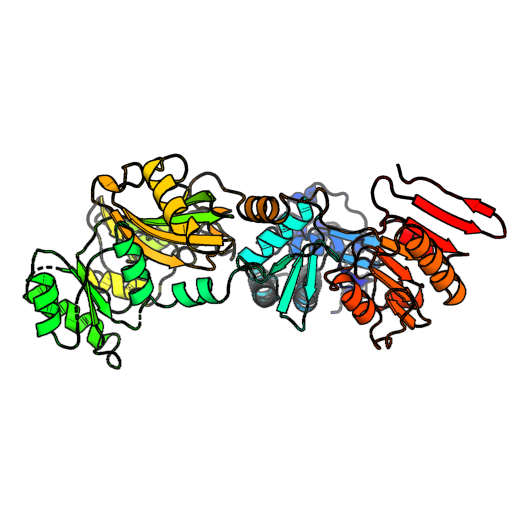TOM 1742 O O . VAL A 1 216 ? 39.813 -24.897 21.227 1.00 104.26 216 VAL A O 1
ATOM 1746 N N . PRO A 1 217 ? 38.558 -23.381 20.137 1.00 96.16 217 PRO A N 1
ATOM 1747 C CA . PRO A 1 217 ? 38.296 -24.195 18.943 1.00 91.68 217 PRO A CA 1
ATOM 1748 C C . PRO A 1 217 ? 39.601 -24.529 18.236 1.00 104.40 217 PRO A C 1
ATOM 1749 O O . PRO A 1 217 ? 40.476 -23.672 18.188 1.00 98.46 217 PRO A O 1
ATOM 1753 N N . GLN A 1 218 ? 39.706 -25.760 17.720 1.00 108.57 218 GLN A N 1
ATOM 1754 C CA . GLN A 1 218 ? 40.918 -26.220 17.064 1.00 122.68 218 GLN A CA 1
ATOM 1755 C C . GLN A 1 218 ? 40.761 -26.128 15.562 1.00 135.78 218 GLN A C 1
ATOM 1756 O O . GLN A 1 218 ? 39.643 -26.273 15.090 1.00 133.74 218 GLN A O 1
ATOM 1762 N N . GLY A 1 219 ? 41.879 -25.846 14.874 1.00 139.81 219 GLY A N 1
ATOM 1763 C CA . GLY A 1 219 ? 41.852 -25.418 13.485 1.00 149.00 219 GLY A CA 1
ATOM 1764 C C . GLY A 1 219 ? 43.166 -25.703 12.766 1.00 159.12 219 GLY A C 1
ATOM 1765 O O . GLY A 1 219 ? 44.170 -26.027 13.392 1.00 161.13 219 GLY A O 1
ATOM 1766 N N . TYR A 1 220 ? 43.119 -25.594 11.430 1.00 166.55 220 TYR A N 1
ATOM 1767 C CA . TYR A 1 220 ? 44.234 -25.915 10.553 1.00 166.04 220 TYR A CA 1
ATOM 1768 C C . TYR A 1 220 ? 44.210 -24.971 9.335 1.00 166.19 220 TYR A C 1
ATOM 1769 O O . TYR A 1 220 ? 43.548 -23.901 9.365 1.00 164.18 220 TYR A O 1
ATOM 1778 N N . VAL A 1 222 ? 45.506 -22.776 5.880 1.00 164.48 222 VAL A N 1
ATOM 1779 C CA . VAL A 1 222 ? 45.052 -23.423 4.612 1.00 169.54 222 VAL A CA 1
ATOM 1780 C C . VAL A 1 222 ? 45.319 -22.483 3.437 1.00 174.41 222 VAL A C 1
ATOM 1781 O O . VAL A 1 222 ? 44.819 -21.366 3.406 1.00 176.83 222 VAL A O 1
ATOM 1785 N N . TYR A 1 223 ? 46.042 -22.959 2.427 1.00 176.03 223 TYR A N 1
ATOM 1786 C CA . TYR A 1 223 ? 46.183 -22.146 1.234 1.00 178.59 223 TYR A CA 1
ATOM 1787 C C . TYR A 1 223 ? 45.390 -22.734 0.085 1.00 184.16 223 TYR A C 1
ATOM 1788 O O . TYR A 1 223 ? 44.819 -21.975 -0.685 1.00 180.46 223 TYR A O 1
ATOM 1797 N N . SER A 1 224 ? 45.362 -24.073 0.018 1.00 195.42 224 SER A N 1
ATOM 1798 C CA . SER A 1 224 ? 44.731 -24.861 -1.034 1.00 214.43 224 SER A CA 1
ATOM 1799 C C . SER A 1 224 ? 43.486 -25.569 -0.496 1.00 256.32 224 SER A C 1
ATOM 1800 O O . SER A 1 224 ? 43.311 -25.686 0.721 1.00 305.35 224 SER A O 1
ATOM 1803 N N . LEU A 1 225 ? 42.653 -26.099 -1.406 1.00 249.35 225 LEU A N 1
ATOM 1804 C CA . LEU A 1 225 ? 41.497 -26.876 -0.976 1.00 224.05 225 LEU A CA 1
ATOM 1805 C C . LEU A 1 225 ? 41.967 -28.171 -0.310 1.00 245.57 225 LEU A C 1
ATOM 1806 O O . LEU A 1 225 ? 41.329 -28.649 0.626 1.00 283.39 225 LEU A O 1
ATOM 1811 N N . ARG A 1 226 ? 43.114 -28.696 -0.756 1.00 234.54 226 ARG A N 1
ATOM 1812 C CA . ARG A 1 226 ? 43.643 -29.934 -0.204 1.00 232.73 226 ARG A CA 1
ATOM 1813 C C . ARG A 1 226 ? 43.880 -29.750 1.298 1.00 269.87 226 ARG A C 1
ATOM 1814 O O . ARG A 1 226 ? 43.558 -30.626 2.108 1.00 343.00 226 ARG A O 1
ATOM 1822 N N . GLU A 1 227 ? 44.429 -28.587 1.666 1.00 251.33 227 GLU A N 1
ATOM 1823 C CA . GLU A 1 227 ? 44.681 -28.291 3.067 1.00 231.10 227 GLU A CA 1
ATOM 1824 C C . GLU A 1 227 ? 43.364 -28.108 3.822 1.00 244.99 227 GLU A C 1
ATOM 1825 O O . GLU A 1 227 ? 43.248 -28.543 4.975 1.00 240.13 227 GLU A O 1
ATOM 1831 N N . ALA A 1 228 ? 42.360 -27.514 3.156 1.00 256.24 228 ALA A N 1
ATOM 1832 C CA . ALA A 1 228 ? 41.056 -27.376 3.790 1.00 277.84 228 ALA A CA 1
ATOM 1833 C C . ALA A 1 228 ? 40.541 -28.764 4.161 1.00 318.84 228 ALA A C 1
ATOM 1834 O O . ALA A 1 228 ? 40.042 -28.962 5.274 1.00 337.41 228 ALA A O 1
ATOM 1836 N N . LEU A 1 229 ? 40.700 -29.710 3.218 1.00 337.95 229 LEU A N 1
ATOM 1837 C CA . LEU A 1 229 ? 40.209 -31.073 3.374 1.00 299.89 229 LEU A CA 1
ATOM 1838 C C . LEU A 1 229 ? 40.916 -31.736 4.560 1.00 305.31 229 LEU A C 1
ATOM 1839 O O . LEU A 1 229 ? 40.261 -32.407 5.356 1.00 340.24 229 LEU A O 1
ATOM 1844 N N . ASN A 1 230 ? 42.234 -31.505 4.693 1.00 283.95 230 ASN A N 1
ATOM 1845 C CA . ASN A 1 230 ? 43.020 -32.108 5.761 1.00 260.01 230 ASN A CA 1
ATOM 1846 C C . ASN A 1 230 ? 42.466 -31.713 7.131 1.00 261.49 230 ASN A C 1
ATOM 1847 O O . ASN A 1 230 ? 42.474 -32.531 8.067 1.00 302.67 230 ASN A O 1
ATOM 1852 N N . SER A 1 231 ? 42.015 -30.452 7.238 1.00 257.50 231 SER A N 1
ATOM 1853 C CA . SER A 1 231 ? 41.482 -29.932 8.489 1.00 248.41 231 SER A CA 1
ATOM 1854 C C . SER A 1 231 ? 40.282 -30.763 8.944 1.00 254.14 231 SER A C 1
ATOM 1855 O O . SER A 1 231 ? 40.218 -31.194 10.095 1.00 244.88 231 SER A O 1
ATOM 1858 N N . ALA A 1 232 ? 39.341 -30.979 8.019 1.00 260.53 232 ALA A N 1
ATOM 1859 C CA . ALA A 1 232 ? 38.100 -31.685 8.314 1.00 265.21 232 ALA A CA 1
ATOM 1860 C C . ALA A 1 232 ? 38.342 -33.180 8.529 1.00 263.21 232 ALA A C 1
ATOM 1861 O O . ALA A 1 232 ? 37.646 -33.778 9.357 1.00 267.34 232 ALA A O 1
ATOM 1863 N N . GLU A 1 233 ? 39.314 -33.755 7.786 1.00 253.90 233 GLU A N 1
ATOM 1864 C CA . GLU A 1 233 ? 39.593 -35.192 7.723 1.00 238.50 233 GLU A CA 1
ATOM 1865 C C . GLU A 1 233 ? 40.281 -35.658 9.007 1.00 227.08 233 GLU A C 1
ATOM 1866 O O . GLU A 1 233 ? 39.959 -36.730 9.524 1.00 247.91 233 GLU A O 1
ATOM 1872 N N . ASP A 1 234 ? 41.260 -34.893 9.504 1.00 221.85 234 ASP A N 1
ATOM 1873 C CA . ASP A 1 234 ? 42.034 -35.470 10.586 1.00 202.00 234 ASP A CA 1
ATOM 1874 C C . ASP A 1 234 ? 41.277 -35.262 11.892 1.00 189.94 234 ASP A C 1
ATOM 1875 O O . ASP A 1 234 ? 41.252 -34.145 12.387 1.00 189.75 234 ASP A O 1
ATOM 1880 N N . LEU A 1 235 ? 40.634 -36.325 12.399 1.00 179.15 235 LEU A N 1
ATOM 1881 C CA . LEU A 1 235 ? 39.763 -36.250 13.562 1.00 167.49 235 LEU A CA 1
ATOM 1882 C C . LEU A 1 235 ? 38.836 -35.029 13.429 1.00 173.14 235 LEU A C 1
ATOM 1883 O O . LEU A 1 235 ? 38.231 -34.633 14.452 1.00 168.61 235 LEU A O 1
ATOM 1888 N N . TYR A 1 237 ? 34.855 -34.262 10.705 1.00 175.52 237 TYR A N 1
ATOM 1889 C CA . TYR A 1 237 ? 34.007 -33.492 11.646 1.00 170.60 237 TYR A CA 1
ATOM 1890 C C . TYR A 1 237 ? 33.564 -32.212 10.940 1.00 165.86 237 TYR A C 1
ATOM 1891 O O . TYR A 1 237 ? 34.378 -31.616 10.232 1.00 170.65 237 TYR A O 1
ATOM 1900 N N . PRO A 1 238 ? 32.292 -31.770 11.108 1.00 159.70 238 PRO A N 1
ATOM 1901 C CA . PRO A 1 238 ? 31.791 -30.538 10.495 1.00 152.58 238 PRO A CA 1
ATOM 1902 C C . PRO A 1 238 ? 32.689 -29.338 10.784 1.00 152.47 238 PRO A C 1
ATOM 1903 O O . PRO A 1 238 ? 33.128 -29.157 11.912 1.00 161.27 238 PRO A O 1
ATOM 1907 N N . VAL A 1 239 ? 32.942 -28.513 9.758 1.00 148.94 239 VAL A N 1
ATOM 1908 C CA . VAL A 1 239 ? 33.871 -27.393 9.887 1.00 149.22 239 VAL A CA 1
ATOM 1909 C C . VAL A 1 239 ? 33.260 -26.037 9.521 1.00 146.57 239 VAL A C 1
ATOM 1910 O O . VAL A 1 239 ? 32.139 -25.918 9.018 1.00 146.94 239 VAL A O 1
ATOM 1914 N N . VAL A 1 240 ? 34.078 -25.012 9.791 1.00 151.80 240 VAL A N 1
ATOM 1915 C CA . VAL A 1 240 ? 33.817 -23.608 9.525 1.00 160.51 240 VAL A CA 1
ATOM 1916 C C . VAL A 1 240 ? 34.945 -23.107 8.638 1.00 179.39 240 VAL A C 1
ATOM 1917 O O . VAL A 1 240 ? 36.122 -23.293 8.954 1.00 224.02 240 VAL A O 1
ATOM 1921 N N . VAL A 1 241 ? 34.571 -22.438 7.546 1.00 193.65 241 VAL A N 1
ATOM 1922 C CA . VAL A 1 241 ? 35.570 -21.936 6.623 1.00 191.36 241 VAL A CA 1
ATOM 1923 C C . VAL A 1 241 ? 35.416 -20.429 6.483 1.00 181.63 241 VAL A C 1
ATOM 1924 O O . VAL A 1 241 ? 34.371 -19.918 6.070 1.00 194.90 241 VAL A O 1
ATOM 1928 N N . LYS A 1 242 ? 36.487 -19.727 6.834 1.00 178.21 242 LYS A N 1
ATOM 1929 C CA . LYS A 1 242 ? 36.506 -18.284 6.731 1.00 174.25 242 LYS A CA 1
ATOM 1930 C C . LYS A 1 242 ? 37.876 -17.879 6.199 1.00 184.68 242 LYS A C 1
ATOM 1931 O O . LYS A 1 242 ? 38.859 -18.587 6.391 1.00 187.21 242 LYS A O 1
ATOM 1937 N N . PRO A 1 243 ? 37.964 -16.769 5.441 1.00 200.60 243 PRO A N 1
ATOM 1938 C CA . PRO A 1 243 ? 39.253 -16.242 4.995 1.00 202.38 243 PRO A CA 1
ATOM 1939 C C . PRO A 1 243 ? 39.910 -15.503 6.155 1.00 194.94 243 PRO A C 1
ATOM 1940 O O . PRO A 1 243 ? 39.223 -15.111 7.096 1.00 209.02 243 PRO A O 1
ATOM 1944 N N . VAL A 1 244 ? 41.230 -15.316 6.080 1.00 191.78 244 VAL A N 1
ATOM 1945 C CA . VAL A 1 244 ? 41.917 -14.560 7.115 1.00 182.17 244 VAL A CA 1
ATOM 1946 C C . VAL A 1 244 ? 41.397 -13.124 7.136 1.00 185.95 244 VAL A C 1
ATOM 1947 O O . VAL A 1 244 ? 41.158 -12.571 8.205 1.00 189.55 244 VAL A O 1
ATOM 1951 N N . ILE A 1 245 ? 41.202 -12.538 5.948 1.00 197.74 245 ILE A N 1
ATOM 1952 C CA . ILE A 1 245 ? 40.647 -11.197 5.828 1.00 195.98 245 ILE A CA 1
ATOM 1953 C C . ILE A 1 245 ? 39.324 -11.289 5.059 1.00 194.97 245 ILE A C 1
ATOM 1954 O O . ILE A 1 245 ? 39.352 -11.804 3.924 1.00 206.28 245 ILE A O 1
ATOM 1959 N N . HIS A 1 247 ? 36.294 -11.047 6.008 1.00 213.19 247 HIS A N 1
ATOM 1960 C CA . HIS A 1 247 ? 36.101 -11.037 7.483 1.00 203.78 247 HIS A CA 1
ATOM 1961 C C . HIS A 1 247 ? 34.700 -10.502 7.785 1.00 214.26 247 HIS A C 1
ATOM 1962 O O . HIS A 1 247 ? 33.939 -10.184 6.873 1.00 223.75 247 HIS A O 1
ATOM 1969 N N . LYS A 1 248 ? 34.351 -10.438 9.076 1.00 208.29 248 LYS A N 1
ATOM 1970 C CA . LYS A 1 248 ? 33.017 -10.053 9.517 1.00 186.97 248 LYS A CA 1
ATOM 1971 C C . LYS A 1 248 ? 31.942 -10.892 8.822 1.00 182.25 248 LYS A C 1
ATOM 1972 O O . LYS A 1 248 ? 30.881 -10.362 8.510 1.00 172.66 248 LYS A O 1
ATOM 1978 N N . GLY A 1 249 ? 32.216 -12.182 8.561 1.00 185.77 249 GLY A N 1
ATOM 1979 C CA . GLY A 1 249 ? 31.239 -13.069 7.950 1.00 178.03 249 GLY A CA 1
ATOM 1980 C C . GLY A 1 249 ? 31.317 -13.112 6.422 1.00 185.38 249 GLY A C 1
ATOM 1981 O O . GLY A 1 249 ? 30.596 -13.866 5.766 1.00 177.04 249 GLY A O 1
ATOM 1982 N N . ILE A 1 250 ? 32.203 -12.301 5.850 1.00 191.65 250 ILE A N 1
ATOM 1983 C CA . ILE A 1 250 ? 32.315 -12.266 4.404 1.00 198.36 250 ILE A CA 1
ATOM 1984 C C . ILE A 1 250 ? 33.023 -13.537 3.940 1.00 209.70 250 ILE A C 1
ATOM 1985 O O . ILE A 1 250 ? 34.136 -13.834 4.373 1.00 241.17 250 ILE A O 1
ATOM 1990 N N . GLY A 1 251 ? 32.352 -14.280 3.057 1.00 185.77 251 GLY A N 1
ATOM 1991 C CA . GLY A 1 251 ? 32.925 -15.498 2.508 1.00 179.29 251 GLY A CA 1
ATOM 1992 C C . GLY A 1 251 ? 32.841 -16.652 3.501 1.00 170.24 251 GLY A C 1
ATOM 1993 O O . GLY A 1 251 ? 33.544 -17.655 3.368 1.00 170.24 251 GLY A O 1
ATOM 1994 N N . VAL A 1 252 ? 31.972 -16.500 4.505 1.00 171.52 252 VAL A N 1
ATOM 1995 C CA . VAL A 1 252 ? 31.940 -17.507 5.558 1.00 164.62 252 VAL A CA 1
ATOM 1996 C C . VAL A 1 252 ? 30.861 -18.565 5.322 1.00 158.02 252 VAL A C 1
ATOM 1997 O O . VAL A 1 252 ? 29.679 -18.243 5.182 1.00 156.34 252 VAL A O 1
ATOM 2001 N N . THR A 1 253 ? 31.304 -19.832 5.320 1.00 158.61 253 THR A N 1
ATOM 2002 C CA . THR A 1 253 ? 30.450 -21.012 5.246 1.00 156.51 253 THR A CA 1
ATOM 2003 C C . THR A 1 253 ? 30.678 -21.857 6.500 1.00 159.96 253 THR A C 1
ATOM 2004 O O . THR A 1 253 ? 31.804 -21.957 6.971 1.00 188.80 253 THR A O 1
ATOM 2008 N N . ALA A 1 254 ? 29.630 -22.479 7.049 1.00 149.84 254 ALA A N 1
ATOM 2009 C CA . ALA A 1 254 ? 29.819 -23.223 8.287 1.00 143.02 254 ALA A CA 1
ATOM 2010 C C . ALA A 1 254 ? 28.905 -24.447 8.381 1.00 140.97 254 ALA A C 1
ATOM 2011 O O . ALA A 1 254 ? 27.834 -24.494 7.787 1.00 131.33 254 ALA A O 1
ATOM 2013 N N . ASN A 1 255 ? 29.333 -25.411 9.200 1.00 161.39 255 ASN A N 1
ATOM 2014 C CA . ASN A 1 255 ? 28.633 -26.661 9.453 1.00 158.64 255 ASN A CA 1
ATOM 2015 C C . ASN A 1 255 ? 28.709 -27.526 8.205 1.00 157.07 255 ASN A C 1
ATOM 2016 O O . ASN A 1 255 ? 27.746 -28.156 7.776 1.00 163.80 255 ASN A O 1
ATOM 2021 N N . ILE A 1 256 ? 29.910 -27.496 7.646 1.00 155.52 256 ILE A N 1
ATOM 2022 C CA . ILE A 1 256 ? 30.316 -28.135 6.415 1.00 156.13 256 ILE A CA 1
ATOM 2023 C C . ILE A 1 256 ? 30.527 -29.631 6.666 1.00 160.70 256 ILE A C 1
ATOM 2024 O O . ILE A 1 256 ? 31.510 -29.974 7.358 1.00 161.80 256 ILE A O 1
ATOM 2029 N N . ASN A 1 258 ? 31.281 -32.564 4.658 1.00 175.28 258 ASN A N 1
ATOM 2030 C CA . ASN A 1 258 ? 32.038 -33.591 3.886 1.00 176.03 258 ASN A CA 1
ATOM 2031 C C . ASN A 1 258 ? 32.942 -32.892 2.870 1.00 180.08 258 ASN A C 1
ATOM 2032 O O . ASN A 1 258 ? 32.981 -31.660 2.817 1.00 184.37 258 ASN A O 1
ATOM 2037 N N . ASP A 1 259 ? 33.616 -33.697 2.039 1.00 176.49 259 ASP A N 1
ATOM 2038 C CA . ASP A 1 259 ? 34.599 -33.194 1.092 1.00 171.97 259 ASP A CA 1
ATOM 2039 C C . ASP A 1 259 ? 34.000 -32.210 0.096 1.00 174.95 259 ASP A C 1
ATOM 2040 O O . ASP A 1 259 ? 34.653 -31.225 -0.238 1.00 178.14 259 ASP A O 1
ATOM 2045 N N . LYS A 1 260 ? 32.793 -32.506 -0.396 1.00 172.58 260 LYS A N 1
ATOM 2046 C CA . LYS A 1 260 ? 32.209 -31.684 -1.444 1.00 176.55 260 LYS A CA 1
ATOM 2047 C C . LYS A 1 260 ? 31.786 -30.339 -0.863 1.00 187.57 260 LYS A C 1
ATOM 2048 O O . LYS A 1 260 ? 31.982 -29.291 -1.492 1.00 189.45 260 LYS A O 1
ATOM 2054 N N . GLU A 1 261 ? 31.199 -30.397 0.340 1.00 197.55 261 GLU A N 1
ATOM 2055 C CA . GLU A 1 261 ? 30.714 -29.196 1.000 1.00 186.75 261 GLU A CA 1
ATOM 2056 C C . GLU A 1 261 ? 31.907 -28.282 1.248 1.00 186.52 261 GLU A C 1
ATOM 2057 O O . GLU A 1 261 ? 31.814 -27.061 1.120 1.00 184.75 261 GLU A O 1
ATOM 2063 N N . LEU A 1 262 ? 33.033 -28.915 1.584 1.00 187.38 262 LEU A N 1
ATOM 2064 C CA . LEU A 1 262 ? 34.241 -28.197 1.935 1.00 187.75 262 LEU A CA 1
ATO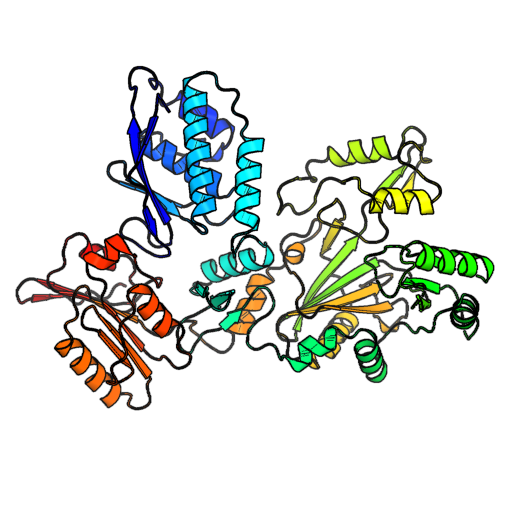M 2065 C C . LEU A 1 262 ? 34.927 -27.649 0.686 1.00 197.63 262 LEU A C 1
ATOM 2066 O O . LEU A 1 262 ? 35.420 -26.529 0.739 1.00 215.98 262 LEU A O 1
ATOM 2071 N N . GLU A 1 263 ? 34.947 -28.391 -0.436 1.00 199.74 263 GLU A N 1
ATOM 2072 C CA . GLU A 1 263 ? 35.525 -27.814 -1.646 1.00 191.98 263 GLU A CA 1
ATOM 2073 C C . GLU A 1 263 ? 34.800 -26.503 -1.935 1.00 197.42 263 GLU A C 1
ATOM 2074 O O . GLU A 1 263 ? 35.426 -25.490 -2.234 1.00 207.33 263 GLU A O 1
ATOM 2080 N N . PHE A 1 264 ? 33.470 -26.551 -1.812 1.00 194.87 264 PHE A N 1
ATOM 2081 C CA . PHE A 1 264 ? 32.614 -25.399 -2.018 1.00 197.11 264 PHE A CA 1
ATOM 2082 C C . PHE A 1 264 ? 32.955 -24.274 -1.042 1.00 200.01 264 PHE A C 1
ATOM 2083 O O . PHE A 1 264 ? 33.111 -23.128 -1.452 1.00 201.77 264 PHE A O 1
ATOM 2091 N N . ALA A 1 265 ? 33.035 -24.607 0.251 1.00 207.27 265 ALA A N 1
ATOM 2092 C CA . ALA A 1 265 ? 33.296 -23.618 1.287 1.00 193.83 265 ALA A CA 1
ATOM 2093 C C . ALA A 1 265 ? 34.639 -22.925 1.053 1.00 200.66 265 ALA A C 1
ATOM 2094 O O . ALA A 1 265 ? 34.773 -21.720 1.270 1.00 197.04 265 ALA A O 1
ATOM 2096 N N . TYR A 1 266 ? 35.634 -23.700 0.614 1.00 212.05 266 TYR A N 1
ATOM 2097 C CA . TYR A 1 266 ? 36.932 -23.133 0.295 1.00 217.61 266 TYR A CA 1
ATOM 2098 C C . TYR A 1 266 ? 36.740 -22.077 -0.789 1.00 233.44 266 TYR A C 1
ATOM 2099 O O . TYR A 1 266 ? 37.164 -20.936 -0.615 1.00 253.88 266 TYR A O 1
ATOM 2108 N N . ASP A 1 267 ? 36.047 -22.456 -1.873 1.00 221.71 267 ASP A N 1
ATOM 2109 C CA . ASP A 1 267 ? 35.814 -21.533 -2.970 1.00 205.10 267 ASP A CA 1
ATOM 2110 C C . ASP A 1 267 ? 35.113 -20.281 -2.447 1.00 199.79 267 ASP A C 1
ATOM 2111 O O . ASP A 1 267 ? 35.458 -19.170 -2.848 1.00 200.46 267 ASP A O 1
ATOM 2116 N N . ARG A 1 268 ? 34.146 -20.455 -1.539 1.00 199.37 268 ARG A N 1
ATOM 2117 C CA . ARG A 1 268 ? 33.424 -19.291 -1.043 1.00 198.33 268 ARG A CA 1
ATOM 2118 C C . ARG A 1 268 ? 34.399 -18.288 -0.431 1.00 197.08 268 ARG A C 1
ATOM 2119 O O . ARG A 1 268 ? 34.343 -17.098 -0.726 1.00 211.53 268 ARG A O 1
ATOM 2127 N N . ALA A 1 269 ? 35.275 -18.778 0.448 1.00 195.23 269 ALA A N 1
ATOM 2128 C CA . ALA A 1 269 ? 36.187 -17.907 1.167 1.00 192.84 269 ALA A CA 1
ATOM 2129 C C . ALA A 1 269 ? 37.159 -17.238 0.199 1.00 195.40 269 ALA A C 1
ATOM 2130 O O . ALA A 1 269 ? 37.448 -16.051 0.334 1.00 202.31 269 ALA A O 1
ATOM 2132 N N . VAL A 1 270 ? 37.622 -18.004 -0.792 1.00 198.08 270 VAL A N 1
ATOM 2133 C CA . VAL A 1 270 ? 38.603 -17.530 -1.754 1.00 202.40 270 VAL A CA 1
ATOM 2134 C C . VAL A 1 270 ? 37.990 -16.501 -2.704 1.00 219.67 270 VAL A C 1
ATOM 2135 O O . VAL A 1 270 ? 38.606 -15.474 -2.969 1.00 247.18 270 VAL A O 1
ATOM 2139 N N . ASP A 1 271 ? 36.799 -16.780 -3.240 1.00 238.00 271 ASP A N 1
ATOM 2140 C CA . ASP A 1 271 ? 36.173 -15.846 -4.163 1.00 215.97 271 ASP A CA 1
ATOM 2141 C C . ASP A 1 271 ? 35.807 -14.544 -3.455 1.00 221.69 271 ASP A C 1
ATOM 2142 O O . ASP A 1 271 ? 35.896 -13.473 -4.052 1.00 219.71 271 ASP A O 1
ATOM 2147 N N . ALA A 1 272 ? 35.382 -14.656 -2.192 1.00 230.22 272 ALA A N 1
ATOM 2148 C CA . ALA A 1 272 ? 35.017 -13.488 -1.410 1.00 215.74 272 ALA A CA 1
ATOM 2149 C C . ALA A 1 272 ? 36.239 -12.600 -1.181 1.00 222.85 272 ALA A C 1
ATOM 2150 O O . ALA A 1 272 ? 36.143 -11.379 -1.298 1.00 237.25 272 ALA A O 1
ATOM 2152 N N . SER A 1 273 ? 37.381 -13.232 -0.876 1.00 221.57 273 SER A N 1
ATOM 2153 C CA . SER A 1 273 ? 38.616 -12.514 -0.598 1.00 225.56 273 SER A CA 1
ATOM 2154 C C . SER A 1 273 ? 39.779 -13.078 -1.417 1.00 260.64 273 SER A C 1
ATOM 2155 O O . SER A 1 273 ? 40.695 -13.652 -0.834 1.00 290.09 273 SER A O 1
ATOM 2158 N N . PRO A 1 274 ? 39.811 -12.885 -2.761 1.00 266.57 274 PRO A N 1
ATOM 2159 C CA . PRO A 1 274 ? 40.775 -13.559 -3.641 1.00 245.40 274 PRO A CA 1
ATOM 2160 C C . PRO A 1 274 ? 42.244 -13.209 -3.413 1.00 241.26 274 PRO A C 1
ATOM 2161 O O . PRO A 1 274 ? 43.133 -14.008 -3.693 1.00 233.40 274 PRO A O 1
ATOM 2165 N N . ASN A 1 275 ? 42.491 -12.028 -2.855 1.00 240.93 275 ASN A N 1
ATOM 2166 C CA . ASN A 1 275 ? 43.861 -11.614 -2.612 1.00 237.06 275 ASN A CA 1
ATOM 2167 C C . ASN A 1 275 ? 44.375 -12.352 -1.387 1.00 247.47 275 ASN A C 1
ATOM 2168 O O . ASN A 1 275 ? 45.564 -12.327 -1.082 1.00 246.12 275 ASN A O 1
ATOM 2173 N N . GLN A 1 276 ? 43.431 -13.008 -0.714 1.00 274.88 276 GLN A N 1
ATOM 2174 C CA . GLN A 1 276 ? 43.690 -13.795 0.473 1.00 274.54 276 GLN A CA 1
ATOM 2175 C C . GLN A 1 276 ? 43.284 -15.245 0.215 1.00 272.07 276 GLN A C 1
ATOM 2176 O O . GLN A 1 276 ? 42.842 -15.935 1.128 1.00 293.83 276 GLN A O 1
ATOM 2182 N N . ARG A 1 277 ? 43.416 -15.704 -1.035 1.00 233.74 277 ARG A N 1
ATOM 2183 C CA . ARG A 1 277 ? 43.157 -17.106 -1.337 1.00 209.10 277 ARG A CA 1
ATOM 2184 C C . ARG A 1 277 ? 43.487 -17.986 -0.119 1.00 196.49 277 ARG A C 1
ATOM 2185 O O . ARG A 1 277 ? 44.682 -18.211 0.137 1.00 191.97 277 ARG A O 1
ATOM 2193 N N . GLN A 1 279 ? 45.709 -18.630 2.754 1.00 203.15 279 GLN A N 1
ATOM 2194 C CA . GLN A 1 279 ? 45.273 -17.576 3.709 1.00 203.62 279 GLN A CA 1
ATOM 2195 C C . GLN A 1 279 ? 43.813 -17.799 4.097 1.00 211.25 279 GLN A C 1
ATOM 2196 O O . GLN A 1 279 ? 43.044 -16.850 4.239 1.00 206.41 279 GLN A O 1
ATOM 2202 N N . ILE A 1 280 ? 43.472 -19.087 4.249 1.00 219.82 280 ILE A N 1
ATOM 2203 C CA . ILE A 1 280 ? 42.145 -19.574 4.596 1.00 210.17 280 ILE A CA 1
ATOM 2204 C C . ILE A 1 280 ? 42.195 -20.237 5.974 1.00 214.32 280 ILE A C 1
ATOM 2205 O O . ILE A 1 280 ? 43.151 -20.930 6.320 1.00 254.36 280 ILE A O 1
ATOM 2210 N N . ILE A 1 281 ? 41.148 -19.986 6.765 1.00 194.61 281 ILE A N 1
ATOM 2211 C CA . ILE A 1 281 ? 41.057 -20.513 8.116 1.00 184.07 281 ILE A CA 1
ATOM 2212 C C . ILE A 1 281 ? 40.019 -21.624 8.135 1.00 186.26 281 ILE A C 1
ATOM 2213 O O . ILE A 1 281 ? 38.852 -21.395 7.837 1.00 187.16 281 ILE A O 1
ATOM 2218 N N . VAL A 1 282 ? 40.430 -22.820 8.545 1.00 189.53 282 VAL A N 1
ATOM 2219 C CA . VAL A 1 282 ? 39.456 -23.893 8.628 1.00 196.93 282 VAL A CA 1
ATOM 2220 C C . VAL A 1 282 ? 39.445 -24.449 10.053 1.00 207.26 282 VAL A C 1
ATOM 2221 O O . VAL A 1 282 ? 40.468 -24.950 10.524 1.00 246.37 282 VAL A O 1
ATOM 2225 N N . GLU A 1 283 ? 38.279 -24.347 10.728 1.00 192.68 283 GLU A N 1
ATOM 2226 C CA . GLU A 1 283 ? 38.122 -24.702 12.144 1.00 171.55 283 GLU A CA 1
ATOM 2227 C C . GLU A 1 283 ? 36.965 -25.687 12.391 1.00 156.62 283 GLU A C 1
ATOM 2228 O O . GLU A 1 283 ? 35.979 -25.693 11.658 1.00 160.02 283 GLU A O 1
ATOM 2234 N N . LYS A 1 284 ? 37.061 -26.502 13.458 1.00 147.68 284 LYS A N 1
ATOM 2235 C CA . LYS A 1 284 ? 35.968 -27.386 13.853 1.00 143.71 284 LYS A CA 1
ATOM 2236 C C . LYS A 1 284 ? 34.764 -26.550 14.272 1.00 137.73 284 LYS A C 1
ATOM 2237 O O . LYS A 1 284 ? 34.905 -25.603 15.041 1.00 123.19 284 LYS A O 1
ATOM 2243 N N . TYR A 1 285 ? 33.585 -26.950 13.782 1.00 142.15 285 TYR A N 1
ATOM 2244 C CA . TYR A 1 285 ? 32.336 -26.235 13.997 1.00 132.17 285 TYR A CA 1
ATOM 2245 C C . TYR A 1 285 ? 31.785 -26.438 15.404 1.00 126.28 285 TYR A C 1
ATOM 2246 O O . TYR A 1 285 ? 31.705 -27.557 15.912 1.00 131.39 285 TYR A O 1
ATOM 2255 N N . ILE A 1 286 ? 31.342 -25.315 15.983 1.00 123.26 286 ILE A N 1
ATOM 2256 C CA . ILE A 1 286 ? 30.623 -25.290 17.244 1.00 112.40 286 ILE A CA 1
ATOM 2257 C C . ILE A 1 286 ? 29.282 -24.623 16.996 1.00 104.57 286 ILE A C 1
ATOM 2258 O O . ILE A 1 286 ? 29.228 -23.481 16.552 1.00 101.69 286 ILE A O 1
ATOM 2263 N N . PRO A 1 287 ? 28.177 -25.347 17.252 1.00 101.00 287 PRO A N 1
ATOM 2264 C CA . PRO A 1 287 ? 26.832 -24.816 17.072 1.00 98.83 287 PRO A CA 1
ATOM 2265 C C . PRO A 1 287 ? 26.565 -23.936 18.271 1.00 98.24 287 PRO A C 1
ATOM 2266 O O . PRO A 1 287 ? 27.178 -24.155 19.318 1.00 99.63 287 PRO A O 1
ATOM 2270 N N . GLY A 1 288 ? 25.658 -22.971 18.093 1.00 95.83 288 GLY A N 1
ATOM 2271 C CA . GLY A 1 288 ? 25.214 -22.216 19.245 1.00 92.19 288 GLY A CA 1
ATOM 2272 C C . GLY A 1 288 ? 25.092 -20.737 18.942 1.00 92.48 288 GLY A C 1
ATOM 2273 O O . GLY A 1 288 ? 25.351 -20.287 17.832 1.00 93.78 288 GLY A O 1
ATOM 2274 N N . ALA A 1 289 ? 24.667 -20.006 19.969 1.00 88.80 289 ALA A N 1
ATOM 2275 C CA . ALA A 1 289 ? 24.435 -18.582 19.867 1.00 85.61 289 ALA A CA 1
ATOM 2276 C C . ALA A 1 289 ? 25.736 -17.860 20.184 1.00 86.28 289 ALA A C 1
ATOM 2277 O O . ALA A 1 289 ? 26.635 -18.403 20.838 1.00 81.26 289 ALA A O 1
ATOM 2279 N N . ASP A 1 290 ? 25.791 -16.617 19.701 1.00 89.90 290 ASP A N 1
ATOM 2280 C CA . ASP A 1 290 ? 26.925 -15.723 19.866 1.00 96.64 290 ASP A CA 1
ATOM 2281 C C . ASP A 1 290 ? 26.769 -14.914 21.158 1.00 92.22 290 ASP A C 1
ATOM 2282 O O . ASP A 1 290 ? 25.889 -14.068 21.244 1.00 88.04 290 ASP A O 1
ATOM 2287 N N . PHE A 1 291 ? 27.640 -15.141 22.154 1.00 88.42 291 PHE A N 1
ATOM 2288 C CA . PHE A 1 291 ? 27.545 -14.393 23.401 1.00 78.02 291 PHE A CA 1
ATOM 2289 C C . PHE A 1 291 ? 28.783 -13.554 23.727 1.00 74.51 291 PHE A C 1
ATOM 2290 O O . PHE A 1 291 ? 29.923 -13.988 23.565 1.00 78.40 291 PHE A O 1
ATOM 2298 N N . ARG A 1 292 ? 28.529 -12.357 24.271 1.00 72.93 292 ARG A N 1
ATOM 2299 C CA . ARG A 1 292 ? 29.575 -11.480 24.764 1.00 74.18 292 ARG A CA 1
ATOM 2300 C C . ARG A 1 292 ? 29.659 -11.550 26.284 1.00 75.56 292 ARG A C 1
ATOM 2301 O O . ARG A 1 292 ? 28.687 -11.265 26.975 1.00 73.35 292 ARG A O 1
ATOM 2309 N N . LEU A 1 293 ? 30.837 -11.933 26.789 1.00 71.07 293 LEU A N 1
ATOM 2310 C CA . LEU A 1 293 ? 31.061 -11.952 28.220 1.00 66.42 293 LEU A CA 1
ATOM 2311 C C . LEU A 1 293 ? 31.997 -10.807 28.571 1.00 67.02 293 LEU A C 1
ATOM 2312 O O . LEU A 1 293 ? 33.098 -10.722 28.049 1.00 61.63 293 LEU A O 1
ATOM 2317 N N . LEU A 1 294 ? 31.543 -9.927 29.462 1.00 68.43 294 LEU A N 1
ATOM 2318 C CA . LEU A 1 294 ? 32.308 -8.733 29.782 1.00 66.75 294 LEU A CA 1
ATOM 2319 C C . LEU A 1 294 ? 32.775 -8.752 31.235 1.00 59.64 294 LEU A C 1
ATOM 2320 O O . LEU A 1 294 ? 31.987 -8.923 32.169 1.00 60.73 294 LEU A O 1
ATOM 2325 N N . CYS A 1 295 ? 34.077 -8.509 31.402 1.00 55.64 295 CYS A N 1
ATOM 2326 C CA . CYS A 1 295 ? 34.655 -8.313 32.717 1.00 59.44 295 CYS A CA 1
ATOM 2327 C C . CYS A 1 295 ? 35.171 -6.887 32.820 1.00 57.13 295 CYS A C 1
ATOM 2328 O O . CYS A 1 295 ? 35.713 -6.338 31.857 1.00 60.58 295 CYS A O 1
ATOM 2331 N N . VAL A 1 296 ? 35.008 -6.324 34.016 1.00 69.82 296 VAL A N 1
ATOM 2332 C CA . VAL A 1 296 ? 35.515 -4.997 34.296 1.00 62.65 296 VAL A CA 1
ATOM 2333 C C . VAL A 1 296 ? 36.343 -5.069 35.566 1.00 53.15 296 VAL A C 1
ATOM 2334 O O . VAL A 1 296 ? 35.865 -5.464 36.624 1.00 57.11 296 VAL A O 1
ATOM 2338 N N . GLY A 1 297 ? 37.607 -4.692 35.442 1.00 57.01 297 GLY A N 1
ATOM 2339 C CA . GLY A 1 297 ? 38.484 -4.766 36.591 1.00 54.57 297 GLY A CA 1
ATOM 2340 C C . GLY A 1 297 ? 38.789 -6.204 36.954 1.00 53.18 297 GLY A C 1
ATOM 2341 O O . GLY A 1 297 ? 39.122 -6.504 38.088 1.00 66.27 297 GLY A O 1
ATOM 2342 N N . GLY A 1 298 ? 38.668 -7.079 35.965 1.00 60.72 298 GLY A N 1
ATOM 2343 C CA . GLY A 1 298 ? 38.998 -8.470 36.165 1.00 57.63 298 GLY A CA 1
ATOM 2344 C C . GLY A 1 298 ? 37.804 -9.271 36.661 1.00 61.71 298 GLY A C 1
ATOM 2345 O O . GLY A 1 298 ? 37.931 -10.480 36.820 1.00 64.07 298 GLY A O 1
ATOM 2346 N N . LYS A 1 299 ? 36.672 -8.594 36.907 1.00 57.64 299 LYS A N 1
ATOM 2347 C CA . LYS A 1 299 ? 35.501 -9.287 37.421 1.00 59.02 299 LYS A CA 1
ATOM 2348 C C . LYS A 1 299 ? 34.376 -9.238 36.406 1.00 63.89 299 LYS A C 1
ATOM 2349 O O . LYS A 1 299 ? 34.132 -8.215 35.775 1.00 63.89 299 LYS A O 1
ATOM 2355 N N . PHE A 1 300 ? 33.682 -10.370 36.296 1.00 68.29 300 PHE A N 1
ATOM 2356 C CA . PHE A 1 300 ? 32.575 -10.518 35.376 1.00 60.16 300 PHE A CA 1
ATOM 2357 C C . PHE A 1 300 ? 31.464 -9.552 35.774 1.00 59.35 300 PHE A C 1
ATOM 2358 O O . PHE A 1 300 ? 31.097 -9.473 36.934 1.00 58.51 300 PHE A O 1
ATOM 2366 N N . VAL A 1 301 ? 30.907 -8.842 34.796 1.00 63.36 301 VAL A N 1
ATOM 2367 C CA . VAL A 1 301 ? 29.864 -7.865 35.086 1.00 60.35 301 VAL A CA 1
ATOM 2368 C C . VAL A 1 301 ? 28.612 -8.144 34.263 1.00 59.72 301 VAL A C 1
ATOM 2369 O O . VAL A 1 301 ? 27.523 -7.782 34.683 1.00 67.36 301 VAL A O 1
ATOM 2373 N N . ALA A 1 302 ? 28.766 -8.742 33.079 1.00 70.75 302 ALA A N 1
ATOM 2374 C CA . ALA A 1 302 ? 27.630 -8.855 32.177 1.00 73.84 302 ALA A CA 1
ATOM 2375 C C . ALA A 1 302 ? 27.844 -9.928 31.110 1.00 67.87 302 ALA A C 1
ATOM 2376 O O . ALA A 1 302 ? 28.969 -10.207 30.693 1.00 76.28 302 ALA A O 1
ATOM 2378 N N . ALA A 1 303 ? 26.722 -10.497 30.653 1.00 64.69 303 ALA A N 1
ATOM 2379 C CA . ALA A 1 303 ? 26.718 -11.390 29.511 1.00 70.67 303 ALA A CA 1
ATOM 2380 C C . ALA A 1 303 ? 25.528 -11.050 28.626 1.00 76.77 303 ALA A C 1
ATOM 2381 O O . ALA A 1 303 ? 24.413 -10.831 29.102 1.00 82.71 303 ALA A O 1
ATOM 2383 N N . LEU A 1 304 ? 25.776 -11.069 27.318 1.00 75.74 304 LEU A N 1
ATOM 2384 C CA . LEU A 1 304 ? 24.743 -10.679 26.382 1.00 70.64 304 LEU A CA 1
ATOM 2385 C C . LEU A 1 304 ? 24.768 -11.571 25.137 1.00 77.28 304 LEU A C 1
ATOM 2386 O O . LEU A 1 304 ? 25.816 -11.845 24.559 1.00 77.39 304 LEU A O 1
ATOM 2391 N N . GLU A 1 305 ? 23.577 -11.992 24.702 1.00 77.40 305 GLU A N 1
ATOM 2392 C CA . GLU A 1 305 ? 23.437 -12.785 23.490 1.00 69.16 305 GLU A CA 1
ATOM 2393 C C . GLU A 1 305 ? 23.178 -11.832 22.329 1.00 72.63 305 GLU A C 1
ATOM 2394 O O . GLU A 1 305 ? 22.422 -10.876 22.463 1.00 65.91 305 GLU A O 1
ATOM 2400 N N . ARG A 1 306 ? 23.817 -12.107 21.190 1.00 84.88 306 ARG A N 1
ATOM 2401 C CA . ARG A 1 306 ? 23.599 -11.329 19.979 1.00 77.95 306 ARG A CA 1
ATOM 2402 C C . ARG A 1 306 ? 22.921 -12.233 18.959 1.00 79.65 306 ARG A C 1
ATOM 2403 O O . ARG A 1 306 ? 23.578 -13.013 18.266 1.00 79.28 306 ARG A O 1
ATOM 2411 N N . ARG A 1 307 ? 21.592 -12.119 18.898 1.00 77.94 307 ARG A N 1
ATOM 2412 C CA . ARG A 1 307 ? 20.795 -13.009 18.086 1.00 70.71 307 ARG A CA 1
ATOM 2413 C C . ARG A 1 307 ? 20.512 -12.325 16.759 1.00 73.86 307 ARG A C 1
ATOM 2414 O O . ARG A 1 307 ? 20.106 -11.168 16.719 1.00 70.86 307 ARG A O 1
ATOM 2422 N N . PRO A 1 308 ? 20.801 -12.999 15.630 1.00 86.74 308 PRO A N 1
ATOM 2423 C CA . PRO A 1 308 ? 20.531 -12.434 14.311 1.00 68.74 308 PRO A CA 1
ATOM 2424 C C . PRO A 1 308 ? 19.033 -12.217 14.210 1.00 71.71 308 PRO A C 1
ATOM 2425 O O . PRO A 1 308 ? 18.252 -12.888 14.887 1.00 76.42 308 PRO A O 1
ATOM 2429 N N . SER A 1 309 ? 18.645 -11.268 13.359 1.00 70.93 309 SER A N 1
ATOM 2430 C CA . SER A 1 309 ? 17.237 -11.023 13.141 1.00 72.47 309 SER A CA 1
ATOM 2431 C C . SER A 1 309 ? 16.658 -12.169 12.316 1.00 75.17 309 SER A C 1
ATOM 2432 O O . SER A 1 309 ? 17.384 -12.894 11.628 1.00 80.08 309 SER A O 1
ATOM 2435 N N . TYR A 1 310 ? 15.336 -12.319 12.367 1.00 77.93 310 TYR A N 1
ATOM 2436 C CA . TYR A 1 310 ? 14.729 -13.391 11.598 1.00 95.81 310 TYR A CA 1
ATOM 2437 C C . TYR A 1 310 ? 13.277 -13.092 11.253 1.00 93.56 310 TYR A C 1
ATOM 2438 O O . TYR A 1 310 ? 12.666 -12.180 11.801 1.00 89.61 310 TYR A O 1
ATOM 2447 N N . VAL A 1 311 ? 12.739 -13.942 10.377 1.00 94.98 311 VAL A N 1
ATOM 2448 C CA . VAL A 1 311 ? 11.344 -13.903 9.993 1.00 95.54 311 VAL A CA 1
ATOM 2449 C C . VAL A 1 311 ? 10.775 -15.314 10.114 1.00 94.37 311 VAL A C 1
ATOM 2450 O O . VAL A 1 311 ? 11.508 -16.303 10.071 1.00 98.33 311 VAL A O 1
ATOM 2454 N N . ILE A 1 312 ? 9.444 -15.387 10.226 1.00 96.39 312 ILE A N 1
ATOM 2455 C CA . ILE A 1 312 ? 8.728 -16.651 10.277 1.00 102.07 312 ILE A CA 1
ATOM 2456 C C . ILE A 1 312 ? 7.798 -16.730 9.070 1.00 96.70 312 ILE A C 1
ATOM 2457 O O . ILE A 1 312 ? 7.061 -15.796 8.786 1.00 99.83 312 ILE A O 1
ATOM 2462 N N . GLY A 1 313 ? 7.792 -17.881 8.396 1.00 100.48 313 GLY A N 1
ATOM 2463 C CA . GLY A 1 313 ? 6.902 -18.079 7.263 1.00 109.13 313 GLY A CA 1
ATOM 2464 C C . GLY A 1 313 ? 5.440 -18.290 7.663 1.00 111.05 313 GLY A C 1
ATOM 2465 O O . GLY A 1 313 ? 5.087 -18.442 8.832 1.00 116.71 313 GLY A O 1
ATOM 2466 N N . ASP A 1 314 ? 4.578 -18.326 6.654 1.00 109.85 314 ASP A N 1
ATOM 2467 C CA . ASP A 1 314 ? 3.154 -18.400 6.897 1.00 106.85 314 ASP A CA 1
ATOM 2468 C C . ASP A 1 314 ? 2.500 -19.072 5.695 1.00 114.91 314 ASP A C 1
ATOM 2469 O O . ASP A 1 314 ? 1.319 -19.408 5.741 1.00 114.47 314 ASP A O 1
ATOM 2474 N N . GLY A 1 315 ? 3.308 -19.255 4.638 1.00 116.29 315 GLY A N 1
ATOM 2475 C CA . GLY A 1 315 ? 2.884 -19.835 3.374 1.00 112.61 315 GLY A CA 1
ATOM 2476 C C . GLY A 1 315 ? 2.142 -18.822 2.515 1.00 114.97 315 GLY A C 1
ATOM 2477 O O . GLY A 1 315 ? 1.635 -19.184 1.464 1.00 111.26 315 GLY A O 1
ATOM 2478 N N . ARG A 1 316 ? 2.096 -17.564 2.974 1.00 116.73 316 ARG A N 1
ATOM 2479 C CA . ARG A 1 316 ? 1.306 -16.524 2.328 1.00 116.26 316 ARG A CA 1
ATOM 2480 C C . ARG A 1 316 ? 2.208 -15.417 1.796 1.00 116.15 316 ARG A C 1
ATOM 2481 O O . ARG A 1 316 ? 1.894 -14.796 0.783 1.00 124.21 316 ARG A O 1
ATOM 2489 N N . SER A 1 317 ? 3.348 -15.196 2.456 1.00 124.87 317 SER A N 1
ATOM 2490 C CA . SER A 1 317 ? 4.073 -13.973 2.159 1.00 124.15 317 SER A CA 1
ATOM 2491 C C . SER A 1 317 ? 5.588 -14.172 2.109 1.00 114.13 317 SER A C 1
ATOM 2492 O O . SER A 1 317 ? 6.162 -15.112 2.669 1.00 111.19 317 SER A O 1
ATOM 2495 N N . THR A 1 318 ? 6.198 -13.218 1.416 1.00 112.68 318 THR A N 1
ATOM 2496 C CA . THR A 1 318 ? 7.606 -13.212 1.100 1.00 116.35 318 THR A CA 1
ATOM 2497 C C . THR A 1 318 ? 8.402 -12.685 2.283 1.00 116.71 318 THR A C 1
ATOM 2498 O O . THR A 1 318 ? 7.879 -12.028 3.176 1.00 118.12 318 THR A O 1
ATOM 2502 N N . ILE A 1 319 ? 9.704 -12.962 2.241 1.00 113.22 319 ILE A N 1
ATOM 2503 C CA . ILE A 1 319 ? 10.621 -12.452 3.233 1.00 109.04 319 ILE A CA 1
ATOM 2504 C C . ILE A 1 319 ? 10.553 -10.935 3.201 1.00 107.48 319 ILE A C 1
ATOM 2505 O O . ILE A 1 319 ? 10.461 -10.315 4.247 1.00 121.32 319 ILE A O 1
ATOM 2510 N N . TYR A 1 320 ? 10.560 -10.336 2.013 1.00 107.51 320 TYR A N 1
ATOM 2511 C CA . TYR A 1 320 ? 10.530 -8.890 2.002 1.00 106.77 320 TYR A CA 1
ATOM 2512 C C . TYR A 1 320 ? 9.344 -8.386 2.810 1.00 107.49 320 TYR A C 1
ATOM 2513 O O . TYR A 1 320 ? 9.489 -7.473 3.622 1.00 112.47 320 TYR A O 1
ATOM 2522 N N . ASP A 1 321 ? 8.172 -8.973 2.549 1.00 111.95 321 ASP A N 1
ATOM 2523 C CA . ASP A 1 321 ? 6.953 -8.568 3.231 1.00 122.58 321 ASP A CA 1
ATOM 2524 C C . ASP A 1 321 ? 7.099 -8.788 4.736 1.00 106.16 321 ASP A C 1
ATOM 2525 O O . ASP A 1 321 ? 6.713 -7.938 5.518 1.00 111.66 321 ASP A O 1
ATOM 2530 N N . LEU A 1 322 ? 7.656 -9.935 5.136 1.00 105.64 322 LEU A N 1
ATOM 2531 C CA . LEU A 1 322 ? 7.792 -10.273 6.547 1.00 107.49 322 LEU A CA 1
ATOM 2532 C C . LEU A 1 322 ? 8.694 -9.250 7.239 1.00 99.33 322 LEU A C 1
ATOM 2533 O O . LEU A 1 322 ? 8.414 -8.849 8.360 1.00 102.07 322 LEU A O 1
ATOM 2538 N N . ILE A 1 323 ? 9.767 -8.817 6.562 1.00 99.06 323 ILE A N 1
ATOM 2539 C CA . ILE A 1 323 ? 10.678 -7.835 7.124 1.00 89.38 323 ILE A CA 1
ATOM 2540 C C . ILE A 1 323 ? 9.937 -6.522 7.325 1.00 105.64 323 ILE A C 1
ATOM 2541 O O . ILE A 1 323 ? 10.061 -5.901 8.379 1.00 111.51 323 ILE A O 1
ATOM 2546 N N . GLU A 1 324 ? 9.157 -6.123 6.319 1.00 114.37 324 GLU A N 1
ATOM 2547 C CA . GLU A 1 324 ? 8.435 -4.861 6.395 1.00 124.63 324 GLU A CA 1
ATOM 2548 C C . GLU A 1 324 ? 7.440 -4.913 7.552 1.00 115.19 324 GLU A C 1
ATOM 2549 O O . GLU A 1 324 ? 7.297 -3.928 8.264 1.00 111.58 324 GLU A O 1
ATOM 2555 N N . ASP A 1 325 ? 6.766 -6.057 7.737 1.00 106.94 325 ASP A N 1
ATOM 2556 C CA . ASP A 1 325 ? 5.789 -6.184 8.808 1.00 111.23 325 ASP A CA 1
ATOM 2557 C C . ASP A 1 325 ? 6.500 -6.064 10.154 1.00 120.12 325 ASP A C 1
ATOM 2558 O O . ASP A 1 325 ? 6.027 -5.391 11.058 1.00 116.57 325 ASP A O 1
ATOM 2563 N N . GLU A 1 326 ? 7.660 -6.711 10.275 1.00 114.21 326 GLU A N 1
ATOM 2564 C CA . GLU A 1 326 ? 8.420 -6.717 11.515 1.00 107.35 326 GLU A CA 1
ATOM 2565 C C . GLU A 1 326 ? 8.869 -5.298 11.848 1.00 114.15 326 GLU A C 1
ATOM 2566 O O . GLU A 1 326 ? 8.835 -4.891 13.004 1.00 116.87 326 GLU A O 1
ATOM 2572 N N . ASN A 1 327 ? 9.213 -4.527 10.813 1.00 115.54 327 ASN A N 1
ATOM 2573 C CA . ASN A 1 327 ? 9.691 -3.168 10.998 1.00 108.86 327 ASN A CA 1
ATOM 2574 C C . ASN A 1 327 ? 8.594 -2.202 11.436 1.00 114.52 327 ASN A C 1
ATOM 2575 O O . ASN A 1 327 ? 8.892 -1.046 11.722 1.00 114.59 327 ASN A O 1
ATOM 2580 N N . GLU A 1 328 ? 7.335 -2.652 11.460 1.00 122.44 328 GLU A N 1
ATOM 2581 C CA . GLU A 1 328 ? 6.261 -1.775 11.898 1.00 134.78 328 GLU A CA 1
ATOM 2582 C C . GLU A 1 328 ? 6.155 -1.838 13.417 1.00 136.11 328 GLU A C 1
ATOM 2583 O O . GLU A 1 328 ? 5.445 -1.045 14.036 1.00 161.28 328 GLU A O 1
ATOM 2589 N N . SER A 1 329 ? 6.865 -2.804 14.002 1.00 133.80 329 SER A N 1
ATOM 2590 C CA . SER A 1 329 ? 6.874 -2.965 15.440 1.00 127.68 329 SER A CA 1
ATOM 2591 C C . SER A 1 329 ? 7.448 -1.704 16.073 1.00 124.07 329 SER A C 1
ATOM 2592 O O . SER A 1 329 ? 8.493 -1.194 15.662 1.00 123.22 329 SER A O 1
ATOM 2595 N N . PRO A 1 330 ? 6.779 -1.195 17.128 1.00 126.50 330 PRO A N 1
ATOM 2596 C CA . PRO A 1 330 ? 7.200 0.040 17.795 1.00 122.47 330 PRO A CA 1
ATOM 2597 C C . PRO A 1 330 ? 8.565 -0.127 18.461 1.00 129.98 330 PRO A C 1
ATOM 2598 O O . PRO A 1 330 ? 9.209 0.848 18.847 1.00 141.32 330 PRO A O 1
ATOM 2602 N N . ALA A 1 331 ? 8.997 -1.387 18.583 1.00 130.09 331 ALA A N 1
ATOM 2603 C CA . ALA A 1 331 ? 10.267 -1.713 19.206 1.00 120.53 331 ALA A CA 1
ATOM 2604 C C . ALA A 1 331 ? 11.425 -1.320 18.290 1.00 127.36 331 ALA A C 1
ATOM 2605 O O . ALA A 1 331 ? 12.565 -1.242 18.738 1.00 139.34 331 ALA A O 1
ATOM 2607 N N . ARG A 1 332 ? 11.120 -1.069 17.015 1.00 130.96 332 ARG A N 1
ATOM 2608 C CA . ARG A 1 332 ? 12.134 -0.796 16.015 1.00 127.72 332 ARG A CA 1
ATOM 2609 C C . ARG A 1 332 ? 12.273 0.709 15.833 1.00 130.58 332 ARG A C 1
ATOM 2610 O O . ARG A 1 332 ? 11.370 1.368 15.330 1.00 123.46 332 ARG A O 1
ATOM 2618 N N . GLN A 1 333 ? 13.418 1.245 16.250 1.00 131.59 333 GLN A N 1
ATOM 2619 C CA . GLN A 1 333 ? 13.600 2.685 16.258 1.00 131.00 333 GLN A CA 1
ATOM 2620 C C . GLN A 1 333 ? 14.901 3.058 15.554 1.00 123.18 333 GLN A C 1
ATOM 2621 O O . GLN A 1 333 ? 15.920 2.376 15.718 1.00 116.50 333 GLN A O 1
ATOM 2627 N N . ASP A 1 334 ? 14.855 4.185 14.828 1.00 126.63 334 ASP A N 1
ATOM 2628 C CA . ASP A 1 334 ? 15.974 4.635 14.011 1.00 126.43 334 ASP A CA 1
ATOM 2629 C C . ASP A 1 334 ? 17.008 5.373 14.851 1.00 125.76 334 ASP A C 1
ATOM 2630 O O . ASP A 1 334 ? 18.166 5.481 14.445 1.00 118.86 334 ASP A O 1
ATOM 2635 N N . THR A 1 335 ? 16.568 5.905 15.996 1.00 124.85 335 THR A N 1
ATOM 2636 C CA . THR A 1 335 ? 17.450 6.597 16.914 1.00 115.73 335 THR A CA 1
ATOM 2637 C C . THR A 1 335 ? 18.757 5.824 17.063 1.00 115.21 335 THR A C 1
ATOM 2638 O O . THR A 1 335 ? 18.723 4.633 17.361 1.00 122.03 335 THR A O 1
ATOM 2642 N N . PRO A 1 336 ? 19.921 6.483 16.846 1.00 116.31 336 PRO A N 1
ATOM 2643 C CA . PRO A 1 336 ? 21.240 5.843 16.937 1.00 112.11 336 PRO A CA 1
ATOM 2644 C C . PRO A 1 336 ? 21.488 5.060 18.223 1.00 106.42 336 PRO A C 1
ATOM 2645 O O . PRO A 1 336 ? 22.357 4.189 18.271 1.00 109.84 336 PRO A O 1
ATOM 2649 N N . THR A 1 337 ? 20.739 5.421 19.268 1.00 101.22 337 THR A N 1
ATOM 2650 C CA . THR A 1 337 ? 20.883 4.823 20.580 1.00 95.44 337 THR A CA 1
ATOM 2651 C C . THR A 1 337 ? 19.597 4.115 20.982 1.00 103.88 337 THR A C 1
ATOM 2652 O O . THR A 1 337 ? 19.282 3.985 22.163 1.00 104.04 337 THR A O 1
ATOM 2656 N N . SER A 1 338 ? 18.844 3.663 19.982 1.00 107.42 338 SER A N 1
ATOM 2657 C CA . SER A 1 338 ? 17.697 2.818 20.260 1.00 103.67 338 SER A CA 1
ATOM 2658 C C . SER A 1 338 ? 18.239 1.464 20.704 1.00 98.18 338 SER A C 1
ATOM 2659 O O . SER A 1 338 ? 19.375 1.134 20.350 1.00 94.46 338 SER A O 1
ATOM 2662 N N . ALA A 1 339 ? 17.443 0.704 21.470 1.00 99.99 339 ALA A N 1
ATOM 2663 C CA . ALA A 1 339 ? 17.863 -0.641 21.874 1.00 98.59 339 ALA A CA 1
ATOM 2664 C C . ALA A 1 339 ? 17.863 -1.606 20.686 1.00 91.37 339 ALA A C 1
ATOM 2665 O O . ALA A 1 339 ? 18.591 -2.608 20.670 1.00 80.50 339 ALA A O 1
ATOM 2667 N N . LEU A 1 340 ? 17.069 -1.268 19.666 1.00 101.48 340 LEU A N 1
ATOM 2668 C CA . LEU A 1 340 ? 16.885 -2.163 18.540 1.00 101.57 340 LEU A CA 1
ATOM 2669 C C . LEU A 1 340 ? 16.558 -1.381 17.271 1.00 106.39 340 LEU A C 1
ATOM 2670 O O . LEU A 1 340 ? 15.557 -0.669 17.227 1.00 113.45 340 LEU A O 1
ATOM 2675 N N . SER A 1 341 ? 17.389 -1.560 16.235 1.00 104.81 341 SER A N 1
ATOM 2676 C CA . SER A 1 341 ? 17.154 -0.907 14.956 1.00 110.70 341 SER A CA 1
ATOM 2677 C C . SER A 1 341 ? 16.076 -1.651 14.169 1.00 115.62 341 SER A C 1
ATOM 2678 O O . SER A 1 341 ? 15.822 -2.832 14.419 1.00 117.35 341 SER A O 1
ATOM 2681 N N . PRO A 1 342 ? 15.427 -0.966 13.196 1.00 117.72 342 PRO A N 1
ATOM 2682 C CA . PRO A 1 342 ? 14.611 -1.626 12.175 1.00 112.30 342 PRO A CA 1
ATOM 2683 C C . PRO A 1 342 ? 15.533 -2.534 11.379 1.00 112.07 342 PRO A C 1
ATOM 2684 O O . PRO A 1 342 ? 16.732 -2.249 11.280 1.00 113.08 342 PRO A O 1
ATOM 2688 N N . ILE A 1 343 ? 14.976 -3.622 10.840 1.00 109.56 343 ILE A N 1
ATOM 2689 C CA . ILE A 1 343 ? 15.799 -4.504 10.042 1.00 103.66 343 ILE A CA 1
ATOM 2690 C C . ILE A 1 343 ? 16.185 -3.744 8.793 1.00 109.09 343 ILE A C 1
ATOM 2691 O O . ILE A 1 343 ? 15.321 -3.287 8.051 1.00 120.52 343 ILE A O 1
ATOM 2696 N N . LEU A 1 344 ? 17.489 -3.629 8.587 1.00 116.32 344 LEU A N 1
ATOM 2697 C CA . LEU A 1 344 ? 17.970 -2.944 7.408 1.00 119.06 344 LEU A CA 1
ATOM 2698 C C . LEU A 1 344 ? 18.412 -4.001 6.414 1.00 117.22 344 LEU A C 1
ATOM 2699 O O . LEU A 1 344 ? 18.851 -5.091 6.800 1.00 122.76 344 LEU A O 1
ATOM 2704 N N . ILE A 1 345 ? 18.253 -3.646 5.141 1.00 124.07 345 ILE A N 1
ATOM 2705 C CA . ILE A 1 345 ? 18.590 -4.548 4.062 1.00 122.69 345 ILE A CA 1
ATOM 2706 C C . ILE A 1 345 ? 19.844 -4.036 3.375 1.00 126.88 345 ILE A C 1
ATOM 2707 O O . ILE A 1 345 ? 19.887 -2.918 2.870 1.00 136.00 345 ILE A O 1
ATOM 2712 N N . ASP A 1 346 ? 20.862 -4.897 3.384 1.00 144.37 346 ASP A N 1
ATOM 2713 C CA . ASP A 1 346 ? 22.171 -4.586 2.850 1.00 139.27 346 ASP A CA 1
ATOM 2714 C C . ASP A 1 346 ? 22.719 -5.861 2.229 1.00 142.13 346 ASP A C 1
ATOM 2715 O O . ASP A 1 346 ? 22.028 -6.880 2.179 1.00 128.06 346 ASP A O 1
ATOM 2720 N N . LYS A 1 347 ? 23.988 -5.773 1.803 1.00 140.19 347 LYS A N 1
ATOM 2721 C CA . LYS A 1 347 ? 24.700 -6.840 1.119 1.00 131.25 347 LYS A CA 1
ATOM 2722 C C . LYS A 1 347 ? 24.753 -8.101 1.989 1.00 126.96 347 LYS A C 1
ATOM 2723 O O . LYS A 1 347 ? 24.664 -9.208 1.461 1.00 129.54 347 LYS A O 1
ATOM 2729 N N . SER A 1 348 ? 24.967 -7.927 3.299 1.00 124.53 348 SER A N 1
ATOM 2730 C CA . SER A 1 348 ? 25.169 -9.063 4.187 1.00 117.74 348 SER A CA 1
ATOM 2731 C C . SER A 1 348 ? 23.889 -9.880 4.258 1.00 117.43 348 SER A C 1
ATOM 2732 O O . SER A 1 348 ? 23.911 -11.109 4.190 1.00 110.29 348 SER A O 1
ATOM 2735 N N . LEU A 1 349 ? 22.775 -9.153 4.368 1.00 117.63 349 LEU A N 1
ATOM 2736 C CA . LEU A 1 349 ? 21.480 -9.793 4.473 1.00 109.03 349 LEU A CA 1
ATOM 2737 C C . LEU A 1 349 ? 21.198 -10.553 3.183 1.00 107.36 349 LEU A C 1
ATOM 2738 O O . LEU A 1 349 ? 20.804 -11.717 3.237 1.00 101.94 349 LEU A O 1
ATOM 2743 N N . GLU A 1 350 ? 21.410 -9.892 2.037 1.00 113.46 350 GLU A N 1
ATOM 2744 C CA . GLU A 1 350 ? 21.087 -10.542 0.783 1.00 104.53 350 GLU A CA 1
ATOM 2745 C C . GLU A 1 350 ? 21.979 -11.766 0.594 1.00 108.07 350 GLU A C 1
ATOM 2746 O O . GLU A 1 350 ? 21.501 -12.802 0.134 1.00 101.50 350 GLU A O 1
ATOM 2752 N N . ASN A 1 351 ? 23.257 -11.647 0.970 1.00 114.84 351 ASN A N 1
ATOM 2753 C CA . ASN A 1 351 ? 24.191 -12.746 0.781 1.00 117.41 351 ASN A CA 1
ATOM 2754 C C . ASN A 1 351 ? 23.773 -13.939 1.623 1.00 108.50 351 ASN A C 1
ATOM 2755 O O . ASN A 1 351 ? 23.829 -15.081 1.163 1.00 100.07 351 ASN A O 1
ATOM 2760 N N . TYR A 1 352 ? 23.365 -13.653 2.862 1.00 112.04 352 TYR A N 1
ATOM 2761 C CA . TYR A 1 352 ? 23.010 -14.749 3.734 1.00 103.09 352 TYR A CA 1
ATOM 2762 C C . TYR A 1 352 ? 21.746 -15.429 3.229 1.00 103.23 352 TYR A C 1
ATOM 2763 O O . TYR A 1 352 ? 21.643 -16.647 3.300 1.00 110.23 352 TYR A O 1
ATOM 2772 N N . LEU A 1 353 ? 20.808 -14.665 2.666 1.00 99.61 353 LEU A N 1
ATOM 2773 C CA . LEU A 1 353 ? 19.647 -15.342 2.110 1.00 97.20 353 LEU A CA 1
ATOM 2774 C C . LEU A 1 353 ? 20.073 -16.201 0.925 1.00 99.22 353 LEU A C 1
ATOM 2775 O O . LEU A 1 353 ? 19.616 -17.334 0.804 1.00 101.13 353 LEU A O 1
ATOM 2780 N N . GLU A 1 354 ? 20.945 -15.666 0.062 1.00 96.17 354 GLU A N 1
ATOM 2781 C CA . GLU A 1 354 ? 21.339 -16.439 -1.104 1.00 104.45 354 GLU A CA 1
ATOM 2782 C C . GLU A 1 354 ? 21.887 -17.796 -0.659 1.00 107.24 354 GLU A C 1
ATOM 2783 O O . GLU A 1 354 ? 21.600 -18.810 -1.282 1.00 109.41 354 GLU A O 1
ATOM 2789 N N . GLN A 1 355 ? 22.671 -17.804 0.423 1.00 95.18 355 GLN A N 1
ATOM 2790 C CA . GLN A 1 355 ? 23.348 -18.999 0.906 1.00 93.54 355 GLN A CA 1
ATOM 2791 C C . GLN A 1 355 ? 22.339 -20.045 1.387 1.00 98.93 355 GLN A C 1
ATOM 2792 O O . GLN A 1 355 ? 22.691 -21.211 1.573 1.00 98.47 355 GLN A O 1
ATOM 2798 N N . GLN A 1 356 ? 21.089 -19.618 1.617 1.00 105.25 356 GLN A N 1
ATOM 2799 C CA . GLN A 1 356 ? 20.035 -20.491 2.114 1.00 110.77 356 GLN A CA 1
ATOM 2800 C C . GLN A 1 356 ? 19.123 -20.909 0.960 1.00 107.82 356 GLN A C 1
ATOM 2801 O O . GLN A 1 356 ? 18.173 -21.669 1.142 1.00 124.42 356 GLN A O 1
ATOM 2807 N N . GLY A 1 357 ? 19.415 -20.390 -0.234 1.00 97.60 357 GLY A N 1
ATOM 2808 C CA . GLY A 1 357 ? 18.594 -20.625 -1.409 1.00 101.59 357 GLY A CA 1
ATOM 2809 C C . GLY A 1 357 ? 17.355 -19.746 -1.368 1.00 103.36 357 GLY A C 1
ATOM 2810 O O . GLY A 1 357 ? 16.327 -20.067 -1.950 1.00 124.64 357 GLY A O 1
ATOM 2811 N N . LEU A 1 358 ? 17.464 -18.636 -0.641 1.00 102.34 358 LEU A N 1
ATOM 2812 C CA . LEU A 1 358 ? 16.342 -17.734 -0.462 1.00 100.09 358 LEU A CA 1
ATOM 2813 C C . LEU A 1 358 ? 16.684 -16.374 -1.062 1.00 95.94 358 LEU A C 1
ATOM 2814 O O . LEU A 1 358 ? 17.831 -16.045 -1.361 1.00 93.39 358 LEU A O 1
ATOM 2819 N N . SER A 1 359 ? 15.644 -15.574 -1.247 1.00 90.97 359 SER A N 1
ATOM 2820 C CA . SER A 1 359 ? 15.783 -14.206 -1.707 1.00 101.59 359 SER A CA 1
ATOM 2821 C C . SER A 1 359 ? 14.648 -13.440 -1.054 1.00 110.63 359 SER A C 1
ATOM 2822 O O . SER A 1 359 ? 13.754 -14.067 -0.482 1.00 110.85 359 SER A O 1
ATOM 2825 N N . LEU A 1 360 ? 14.661 -12.112 -1.192 1.00 110.37 360 LEU A N 1
ATOM 2826 C CA . LEU A 1 360 ? 13.611 -11.298 -0.605 1.00 113.31 360 LEU A CA 1
ATOM 2827 C C . LEU A 1 360 ? 12.251 -11.702 -1.177 1.00 121.46 360 LEU A C 1
ATOM 2828 O O . LEU A 1 360 ? 11.258 -11.765 -0.464 1.00 124.33 360 LEU A O 1
ATOM 2833 N N . ASP A 1 361 ? 12.194 -11.975 -2.480 1.00 124.10 361 ASP A N 1
ATOM 2834 C CA . ASP A 1 361 ? 10.927 -12.319 -3.107 1.00 113.64 361 ASP A CA 1
ATOM 2835 C C . ASP A 1 361 ? 10.740 -13.830 -3.058 1.00 114.11 361 ASP A C 1
ATOM 2836 O O . ASP A 1 361 ? 10.652 -14.491 -4.091 1.00 134.84 361 ASP A O 1
ATOM 2841 N N . SER A 1 362 ? 10.649 -14.355 -1.833 1.00 111.33 362 SER A N 1
ATOM 2842 C CA . SER A 1 362 ? 10.483 -15.781 -1.590 1.00 114.95 362 SER A CA 1
ATOM 2843 C C . SER A 1 362 ? 9.513 -16.035 -0.432 1.00 115.91 362 SER A C 1
ATOM 2844 O O . SER A 1 362 ? 9.674 -15.487 0.653 1.00 126.34 362 SER A O 1
ATOM 2847 N N . ILE A 1 363 ? 8.525 -16.903 -0.662 1.00 123.98 363 ILE A N 1
ATOM 2848 C CA . ILE A 1 363 ? 7.509 -17.187 0.346 1.00 115.99 363 ILE A CA 1
ATOM 2849 C C . ILE A 1 363 ? 7.977 -18.336 1.226 1.00 119.26 363 ILE A C 1
ATOM 2850 O O . ILE A 1 363 ? 8.384 -19.387 0.733 1.00 120.13 363 ILE A O 1
ATOM 2855 N N . LEU A 1 364 ? 7.877 -18.142 2.541 1.00 123.50 364 LEU A N 1
ATOM 2856 C CA . LEU A 1 364 ? 8.265 -19.229 3.423 1.00 112.01 364 LEU A CA 1
ATOM 2857 C C . LEU A 1 364 ? 7.020 -19.928 3.955 1.00 109.17 364 LEU A C 1
ATOM 2858 O O . LEU A 1 364 ? 6.011 -19.261 4.224 1.00 114.38 364 LEU A O 1
ATOM 2863 N N . GLU A 1 365 ? 7.161 -21.259 4.157 1.00 111.97 365 GLU A N 1
ATOM 2864 C CA . GLU A 1 365 ? 6.154 -22.135 4.747 1.00 119.48 365 GLU A CA 1
ATOM 2865 C C . GLU A 1 365 ? 5.857 -21.773 6.201 1.00 118.57 365 GLU A C 1
ATOM 2866 O O . GLU A 1 365 ? 6.721 -21.299 6.943 1.00 124.59 365 GLU A O 1
ATOM 2872 N N . ARG A 1 366 ? 4.618 -22.076 6.602 1.00 120.25 366 ARG A N 1
ATOM 2873 C CA . ARG A 1 366 ? 4.136 -21.763 7.933 1.00 123.13 366 ARG A CA 1
ATOM 2874 C C . ARG A 1 366 ? 5.084 -22.340 8.978 1.00 127.09 366 ARG A C 1
ATOM 2875 O O . ARG A 1 366 ? 5.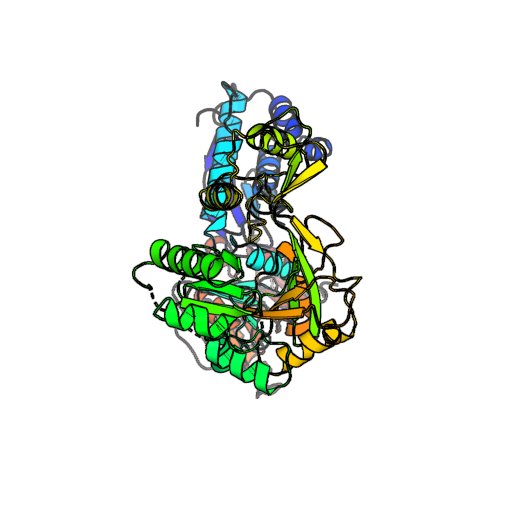413 -23.524 8.959 1.00 122.38 366 ARG A O 1
ATOM 2883 N N . ASP A 1 367 ? 5.492 -21.450 9.888 1.00 128.58 367 ASP A N 1
ATOM 2884 C CA . ASP A 1 367 ? 6.344 -21.716 11.041 1.00 129.77 367 ASP A CA 1
ATOM 2885 C C . ASP A 1 367 ? 7.806 -22.008 10.675 1.00 134.91 367 ASP A C 1
ATOM 2886 O O . ASP A 1 367 ? 8.584 -22.428 11.525 1.00 160.10 367 ASP A O 1
ATOM 2891 N N . ARG A 1 368 ? 8.211 -21.794 9.422 1.00 125.87 368 ARG A N 1
ATOM 2892 C CA . ARG A 1 368 ? 9.632 -21.904 9.119 1.00 117.80 368 ARG A CA 1
ATOM 2893 C C . ARG A 1 368 ? 10.372 -20.668 9.632 1.00 113.76 368 ARG A C 1
ATOM 2894 O O . ARG A 1 368 ? 9.956 -19.559 9.331 1.00 112.95 368 ARG A O 1
ATOM 2902 N N . LEU A 1 369 ? 11.468 -20.846 10.382 1.00 108.07 369 LEU A N 1
ATOM 2903 C CA . LEU A 1 369 ? 12.249 -19.694 10.823 1.00 102.74 369 LEU A CA 1
ATOM 2904 C C . LEU A 1 369 ? 13.475 -19.504 9.927 1.00 105.18 369 LEU A C 1
ATOM 2905 O O . LEU A 1 369 ? 14.248 -20.434 9.699 1.00 106.53 369 LEU A O 1
ATOM 2910 N N . VAL A 1 370 ? 13.643 -18.267 9.457 1.00 94.26 370 VAL A N 1
ATOM 2911 C CA . VAL A 1 370 ? 14.773 -17.917 8.614 1.00 97.62 370 VAL A CA 1
ATOM 2912 C C . VAL A 1 370 ? 15.558 -16.763 9.228 1.00 88.63 370 VAL A C 1
ATOM 2913 O O . VAL A 1 370 ? 15.027 -15.673 9.432 1.00 84.73 370 VAL A O 1
ATOM 2917 N N . TYR A 1 371 ? 16.853 -17.001 9.453 1.00 88.03 371 TYR A N 1
ATOM 2918 C CA . TYR A 1 371 ? 17.709 -15.933 9.937 1.00 83.96 371 TYR A CA 1
ATOM 2919 C C . TYR A 1 371 ? 18.155 -15.095 8.754 1.00 93.51 371 TYR A C 1
ATOM 2920 O O . TYR A 1 371 ? 18.411 -15.615 7.673 1.00 98.68 371 TYR A O 1
ATOM 2929 N N . LEU A 1 372 ? 18.230 -13.790 8.979 1.00 88.94 372 LEU A N 1
ATOM 2930 C CA . LEU A 1 372 ? 18.546 -12.891 7.886 1.00 83.84 372 LEU A CA 1
ATOM 2931 C C . LEU A 1 372 ? 20.048 -12.633 7.756 1.00 91.12 372 LEU A C 1
ATOM 2932 O O . LEU A 1 372 ? 20.508 -12.291 6.672 1.00 126.19 372 LEU A O 1
ATOM 2937 N N . ARG A 1 373 ? 20.808 -12.780 8.846 1.00 81.31 373 ARG A N 1
ATOM 2938 C CA . ARG A 1 373 ? 22.253 -12.613 8.818 1.00 78.55 373 ARG A CA 1
ATOM 2939 C C . ARG A 1 373 ? 22.871 -13.739 9.637 1.00 85.17 373 ARG A C 1
ATOM 2940 O O . ARG A 1 373 ? 22.221 -14.250 10.550 1.00 89.04 373 ARG A O 1
ATOM 2948 N N . LYS A 1 374 ? 24.116 -14.137 9.323 1.00 85.70 374 LYS A N 1
ATOM 2949 C CA . LYS A 1 374 ? 24.767 -15.132 10.169 1.00 95.66 374 LYS A CA 1
ATOM 2950 C C . LYS A 1 374 ? 25.234 -14.470 11.457 1.00 94.19 374 LYS A C 1
ATOM 2951 O O . LYS A 1 374 ? 25.091 -15.006 12.565 1.00 90.12 374 LYS A O 1
ATOM 2957 N N . VAL A 1 375 ? 25.784 -13.275 11.273 1.00 98.17 375 VAL A N 1
ATOM 2958 C CA . VAL A 1 375 ? 26.301 -12.541 12.406 1.00 80.83 375 VAL A CA 1
ATOM 2959 C C . VAL A 1 375 ? 25.389 -11.349 12.616 1.00 79.49 375 VAL A C 1
ATOM 2960 O O . VAL A 1 375 ? 25.180 -10.529 11.713 1.00 80.98 375 VAL A O 1
ATOM 2964 N N . ALA A 1 376 ? 24.835 -11.303 13.825 1.00 78.84 376 ALA A N 1
ATOM 2965 C CA . ALA A 1 376 ? 23.915 -10.253 14.206 1.00 87.58 376 ALA A CA 1
ATOM 2966 C C . ALA A 1 376 ? 24.585 -8.889 14.109 1.00 90.41 376 ALA A C 1
ATOM 2967 O O . ALA A 1 376 ? 25.697 -8.676 14.597 1.00 106.02 376 ALA A O 1
ATOM 2969 N N . ASN A 1 377 ? 23.852 -7.954 13.512 1.00 75.43 377 ASN A N 1
ATOM 2970 C CA . ASN A 1 377 ? 24.241 -6.570 13.585 1.00 87.05 377 ASN A CA 1
ATOM 2971 C C . ASN A 1 377 ? 23.122 -5.846 14.312 1.00 94.51 377 ASN A C 1
ATOM 2972 O O . ASN A 1 377 ? 22.044 -5.714 13.750 1.00 92.21 377 ASN A O 1
ATOM 2977 N N . ILE A 1 378 ? 23.365 -5.458 15.567 1.00 92.63 378 ILE A N 1
ATOM 2978 C CA . ILE A 1 378 ? 22.281 -4.953 16.395 1.00 94.01 378 ILE A CA 1
ATOM 2979 C C . ILE A 1 378 ? 21.756 -3.654 15.791 1.00 100.78 378 ILE A C 1
ATOM 2980 O O . ILE A 1 378 ? 20.546 -3.395 15.779 1.00 106.56 378 ILE A O 1
ATOM 2985 N N . SER A 1 379 ? 22.702 -2.858 15.285 1.00 98.90 379 SER A N 1
ATOM 2986 C CA . SER A 1 379 ? 22.425 -1.557 14.705 1.00 103.90 379 SER A CA 1
ATOM 2987 C C . SER A 1 379 ? 21.638 -1.691 13.399 1.00 107.60 379 SER A C 1
ATOM 2988 O O . SER A 1 379 ? 21.135 -0.695 12.881 1.00 105.43 379 SER A O 1
ATOM 2991 N N . ALA A 1 380 ? 21.534 -2.915 12.867 1.00 103.89 380 ALA A N 1
ATOM 2992 C CA . ALA A 1 380 ? 20.804 -3.137 11.625 1.00 103.97 380 ALA A CA 1
ATOM 2993 C C . ALA A 1 380 ? 19.639 -4.112 11.806 1.00 107.51 380 ALA A C 1
ATOM 2994 O O . ALA A 1 380 ? 19.096 -4.599 10.820 1.00 109.76 380 ALA A O 1
ATOM 2996 N N . GLY A 1 381 ? 19.235 -4.387 13.056 1.00 125.80 381 GLY A N 1
ATOM 2997 C CA . GLY A 1 381 ? 18.056 -5.206 13.300 1.00 105.01 381 GLY A CA 1
ATOM 2998 C C . GLY A 1 381 ? 18.279 -6.463 14.142 1.00 94.94 381 GLY A C 1
ATOM 2999 O O . GLY A 1 381 ? 17.309 -7.121 14.487 1.00 107.06 381 GLY A O 1
ATOM 3000 N N . GLY A 1 382 ? 19.528 -6.830 14.446 1.00 95.00 382 GLY A N 1
ATOM 3001 C CA . GLY A 1 382 ? 19.762 -7.959 15.338 1.00 88.14 382 GLY A CA 1
ATOM 3002 C C . GLY A 1 382 ? 19.266 -7.645 16.751 1.00 79.52 382 GLY A C 1
ATOM 3003 O O . GLY A 1 382 ? 19.025 -6.474 17.085 1.00 82.17 382 GLY A O 1
ATOM 3004 N N . VAL A 1 383 ? 19.165 -8.692 17.585 1.00 74.59 383 VAL A N 1
ATOM 3005 C CA . VAL A 1 383 ? 18.607 -8.535 18.916 1.00 76.58 383 VAL A CA 1
ATOM 3006 C C . VAL A 1 383 ? 19.647 -8.790 20.006 1.00 77.63 383 VAL A C 1
ATOM 3007 O O . VAL A 1 383 ? 20.251 -9.855 20.085 1.00 85.32 383 VAL A O 1
ATOM 3011 N N . SER A 1 384 ? 19.790 -7.809 20.893 1.00 81.28 384 SER A N 1
ATOM 3012 C CA . SER A 1 384 ? 20.693 -7.901 22.017 1.00 71.50 384 SER A CA 1
ATOM 3013 C C . SER A 1 384 ? 19.897 -8.381 23.224 1.00 66.36 384 SER A C 1
ATOM 3014 O O . SER A 1 384 ? 18.954 -7.698 23.637 1.00 67.97 384 SER A O 1
ATOM 3017 N N . ILE A 1 385 ? 20.340 -9.499 23.822 1.00 62.96 385 ILE A N 1
ATOM 3018 C CA . ILE A 1 385 ? 19.634 -10.076 24.961 1.00 72.10 385 ILE A CA 1
ATOM 3019 C C . ILE A 1 385 ? 20.502 -10.128 26.215 1.00 78.59 385 ILE A C 1
ATOM 3020 O O . ILE A 1 385 ? 21.547 -10.765 26.233 1.00 77.65 385 ILE A O 1
ATOM 3025 N N . ASN A 1 386 ? 20.005 -9.558 27.312 1.00 76.12 386 ASN A N 1
ATOM 3026 C CA . ASN A 1 386 ? 20.721 -9.706 28.559 1.00 74.07 386 ASN A CA 1
ATOM 3027 C C . ASN A 1 386 ? 20.437 -11.088 29.124 1.00 69.02 386 ASN A C 1
ATOM 3028 O O . ASN A 1 386 ? 19.318 -11.382 29.506 1.00 72.03 386 ASN A O 1
ATOM 3033 N N . VAL A 1 387 ? 21.472 -11.917 29.179 1.00 72.18 387 VAL A N 1
ATOM 3034 C CA . VAL A 1 387 ? 21.330 -13.302 29.595 1.00 78.55 387 VAL A CA 1
ATOM 3035 C C . VAL A 1 387 ? 22.126 -13.534 30.871 1.00 82.40 387 VAL A C 1
ATOM 3036 O O . VAL A 1 387 ? 22.303 -14.669 31.319 1.00 86.72 387 VAL A O 1
ATOM 3040 N N . THR A 1 388 ? 22.591 -12.430 31.446 1.00 75.99 388 THR A N 1
ATOM 3041 C CA . THR A 1 388 ? 23.450 -12.482 32.607 1.00 72.67 388 THR A CA 1
ATOM 3042 C C . THR A 1 388 ? 22.826 -13.333 33.710 1.00 83.00 388 THR A C 1
ATOM 3043 O O . THR A 1 388 ? 23.545 -14.124 34.313 1.00 86.80 388 THR A O 1
ATOM 3047 N N . PRO A 1 389 ? 21.519 -13.188 34.055 1.00 81.80 389 PRO A N 1
ATOM 3048 C CA . PRO A 1 389 ? 20.972 -13.863 35.230 1.00 74.96 389 PRO A CA 1
ATOM 3049 C C . PRO A 1 389 ? 20.985 -15.388 35.158 1.00 80.82 389 PRO A C 1
ATOM 3050 O O . PRO A 1 389 ? 20.756 -16.051 36.163 1.00 87.90 389 PRO A O 1
ATOM 3054 N N . THR A 1 390 ? 21.241 -15.947 33.973 1.00 86.34 390 THR A N 1
ATOM 3055 C CA . THR A 1 390 ? 21.144 -17.389 33.810 1.00 83.83 390 THR A CA 1
ATOM 3056 C C . THR A 1 390 ? 22.513 -18.017 33.562 1.00 87.03 390 THR A C 1
ATOM 3057 O O . THR A 1 390 ? 22.623 -19.231 33.376 1.00 82.31 390 THR A O 1
ATOM 3061 N N . ILE A 1 391 ? 23.565 -17.198 33.558 1.00 88.17 391 ILE A N 1
ATOM 3062 C CA . ILE A 1 391 ? 24.891 -17.708 33.251 1.00 88.40 391 ILE A CA 1
ATOM 3063 C C . ILE A 1 391 ? 25.336 -18.679 34.337 1.00 81.70 391 ILE A C 1
ATOM 3064 O O . ILE A 1 391 ? 25.167 -18.432 35.529 1.00 79.52 391 ILE A O 1
ATOM 3069 N N . HIS A 1 392 ? 25.947 -19.774 33.890 1.00 84.87 392 HIS A N 1
ATOM 3070 C CA . HIS A 1 392 ? 26.484 -20.750 34.812 1.00 84.18 392 HIS A CA 1
ATOM 3071 C C . HIS A 1 392 ? 27.694 -20.159 35.517 1.00 83.78 392 HIS A C 1
ATOM 3072 O O . HIS A 1 392 ? 28.509 -19.506 34.885 1.00 78.74 392 HIS A O 1
ATOM 3079 N N . PRO A 1 393 ? 27.840 -20.377 36.841 1.00 83.83 393 PRO A N 1
ATOM 3080 C CA . PRO A 1 393 ? 29.033 -19.958 37.578 1.00 82.12 393 PRO A CA 1
ATOM 3081 C C . PRO A 1 393 ? 30.370 -20.385 36.975 1.00 83.95 393 PRO A C 1
ATOM 3082 O O . PRO A 1 393 ? 31.336 -19.639 37.085 1.00 84.06 393 PRO A O 1
ATOM 3086 N N . ASP A 1 394 ? 30.414 -21.527 36.283 1.00 81.60 394 ASP A N 1
ATOM 3087 C CA . ASP A 1 394 ? 31.663 -21.940 35.658 1.00 81.83 394 ASP A CA 1
ATOM 3088 C C . ASP A 1 394 ? 32.002 -21.028 34.486 1.00 78.59 394 ASP A C 1
ATOM 3089 O O . ASP A 1 394 ? 33.166 -20.912 34.111 1.00 81.85 394 ASP A O 1
ATOM 3094 N N . ASN A 1 395 ? 30.976 -20.430 33.879 1.00 84.70 395 ASN A N 1
ATOM 3095 C CA . ASN A 1 395 ? 31.197 -19.575 32.728 1.00 74.93 395 ASN A CA 1
ATOM 3096 C C . ASN A 1 395 ? 31.638 -18.213 33.234 1.00 71.72 395 ASN A C 1
ATOM 3097 O O . ASN A 1 395 ? 32.457 -17.554 32.601 1.00 70.34 395 ASN A O 1
ATOM 3102 N N . ILE A 1 396 ? 31.134 -17.848 34.416 1.00 76.07 396 ILE A N 1
ATOM 3103 C CA . ILE A 1 396 ? 31.559 -16.617 35.061 1.00 76.97 396 ILE A CA 1
ATOM 3104 C C . ILE A 1 396 ? 33.036 -16.745 35.384 1.00 69.69 396 ILE A C 1
ATOM 3105 O O . ILE A 1 396 ? 33.838 -15.869 35.082 1.00 72.15 396 ILE A O 1
ATOM 3110 N N . ILE A 1 397 ? 33.360 -17.877 35.989 1.00 67.13 397 ILE A N 1
ATOM 3111 C CA . ILE A 1 397 ? 34.728 -18.167 36.362 1.00 69.45 397 ILE A CA 1
ATOM 3112 C C . ILE A 1 397 ? 35.607 -18.151 35.117 1.00 60.83 397 ILE A C 1
ATOM 3113 O O . ILE A 1 397 ? 36.644 -17.503 35.132 1.00 61.36 397 ILE A O 1
ATOM 3118 N N . LEU A 1 398 ? 35.177 -18.826 34.043 1.00 66.08 398 LEU A N 1
ATOM 3119 C CA . LEU A 1 398 ? 35.993 -18.860 32.846 1.00 62.71 398 LEU A CA 1
ATOM 3120 C C . LEU A 1 398 ? 36.346 -17.434 32.443 1.00 64.13 398 LEU A C 1
ATOM 3121 O O . LEU A 1 398 ? 37.511 -17.118 32.223 1.00 59.16 398 LEU A O 1
ATOM 3126 N N . ALA A 1 399 ? 35.329 -16.570 32.392 1.00 66.29 399 ALA A N 1
ATOM 3127 C CA . ALA A 1 399 ? 35.560 -15.203 31.962 1.00 57.58 399 ALA A CA 1
ATOM 3128 C C . ALA A 1 399 ? 36.616 -14.523 32.826 1.00 54.93 399 ALA A C 1
ATOM 3129 O O . ALA A 1 399 ? 37.484 -13.826 32.306 1.00 63.05 399 ALA A O 1
ATOM 3131 N N . GLU A 1 400 ? 36.540 -14.745 34.142 1.00 63.69 400 GLU A N 1
ATOM 3132 C CA . GLU A 1 400 ? 37.460 -14.111 35.075 1.00 61.19 400 GLU A CA 1
ATOM 3133 C C . GLU A 1 400 ? 38.864 -14.710 34.978 1.00 62.00 400 GLU A C 1
ATOM 3134 O O . GLU A 1 400 ? 39.859 -14.000 35.153 1.00 74.41 400 GLU A O 1
ATOM 3140 N N . GLU A 1 401 ? 38.935 -16.021 34.712 1.00 60.22 401 GLU A N 1
ATOM 3141 C CA . GLU A 1 401 ? 40.212 -16.709 34.646 1.00 56.15 401 GLU A CA 1
ATOM 3142 C C . GLU A 1 401 ? 40.976 -16.284 33.390 1.00 64.83 401 GLU A C 1
ATOM 3143 O O . GLU A 1 401 ? 42.206 -16.292 33.368 1.00 56.63 401 GLU A O 1
ATOM 3149 N N . ILE A 1 402 ? 40.248 -15.910 32.341 1.00 69.33 402 ILE A N 1
ATOM 3150 C CA . ILE A 1 402 ? 40.907 -15.409 31.152 1.00 60.04 402 ILE A CA 1
ATOM 3151 C C . ILE A 1 402 ? 41.358 -13.975 31.411 1.00 53.92 402 ILE A C 1
ATOM 3152 O O . ILE A 1 402 ? 42.511 -13.626 31.148 1.00 57.40 402 ILE A O 1
ATOM 3157 N N . ALA A 1 403 ? 40.431 -13.168 31.940 1.00 50.29 403 ALA A N 1
ATOM 3158 C CA . ALA A 1 403 ? 40.630 -11.741 32.149 1.00 55.81 403 ALA A CA 1
ATOM 3159 C C . ALA A 1 403 ? 41.855 -11.462 33.027 1.00 56.24 403 ALA A C 1
ATOM 3160 O O . ALA A 1 403 ? 42.576 -10.484 32.794 1.00 52.18 403 ALA A O 1
ATOM 3162 N N . GLN A 1 404 ? 42.088 -12.336 34.014 1.00 60.31 404 GLN A N 1
ATOM 3163 C CA . GLN A 1 404 ? 43.134 -12.119 34.996 1.00 49.18 404 GLN A CA 1
ATOM 3164 C C . GLN A 1 404 ? 44.511 -12.032 34.347 1.00 48.53 404 GLN A C 1
ATOM 3165 O O . GLN A 1 404 ? 45.435 -11.574 34.998 1.00 56.07 404 GLN A O 1
ATOM 3171 N N . TYR A 1 405 ? 44.649 -12.496 33.099 1.00 59.79 405 TYR A N 1
ATOM 3172 C CA . TYR A 1 405 ? 45.985 -12.534 32.446 1.00 57.31 405 TYR A CA 1
ATOM 3173 C C . TYR A 1 405 ? 46.274 -11.216 31.727 1.00 55.40 405 TYR A C 1
ATOM 3174 O O . TYR A 1 405 ? 47.419 -11.035 31.267 1.00 62.23 405 TYR A O 1
ATOM 3183 N N . PHE A 1 406 ? 45.281 -10.330 31.625 1.00 51.86 406 PHE A N 1
ATOM 3184 C CA . PHE A 1 406 ? 45.483 -9.087 30.838 1.00 50.35 406 PHE A CA 1
ATOM 3185 C C . PHE A 1 406 ? 45.226 -7.855 31.699 1.00 47.06 406 PHE A C 1
ATOM 3186 O O . PHE A 1 406 ? 44.138 -7.756 32.301 1.00 50.90 406 PHE A O 1
ATOM 3194 N N . HIS A 1 407 ? 46.206 -6.951 31.755 1.00 43.58 407 HIS A N 1
ATOM 3195 C CA . HIS A 1 407 ? 46.026 -5.715 32.482 1.00 44.68 407 HIS A CA 1
ATOM 3196 C C . HIS A 1 407 ? 45.239 -4.726 31.632 1.00 47.70 407 HIS A C 1
ATOM 3197 O O . HIS A 1 407 ? 45.773 -3.735 31.146 1.00 52.78 407 HIS A O 1
ATOM 3204 N N . ILE A 1 408 ? 43.952 -5.031 31.475 1.00 43.24 408 ILE A N 1
ATOM 3205 C CA . ILE A 1 408 ? 43.038 -4.228 30.688 1.00 47.48 408 ILE A CA 1
ATOM 3206 C C . ILE A 1 408 ? 41.761 -4.041 31.501 1.00 52.30 408 ILE A C 1
ATOM 3207 O O . ILE A 1 408 ? 41.170 -5.012 31.971 1.00 61.30 408 ILE A O 1
ATOM 3212 N N . VAL A 1 409 ? 41.313 -2.790 31.643 1.00 56.84 409 VAL A N 1
ATOM 3213 C CA . VAL A 1 409 ? 40.194 -2.502 32.526 1.00 50.78 409 VAL A CA 1
ATOM 3214 C C . VAL A 1 409 ? 38.919 -3.107 31.961 1.00 52.49 409 VAL A C 1
ATOM 3215 O O . VAL A 1 409 ? 38.181 -3.742 32.725 1.00 50.39 409 VAL A O 1
ATOM 3219 N N . CYS A 1 410 ? 38.655 -2.880 30.662 1.00 58.93 410 CYS A N 1
ATOM 3220 C CA . CYS A 1 410 ? 37.449 -3.482 30.115 1.00 59.09 410 CYS A CA 1
ATOM 3221 C C . CYS A 1 410 ? 37.817 -4.582 29.148 1.00 55.04 410 CYS A C 1
ATOM 3222 O O . CYS A 1 410 ? 38.472 -4.316 28.164 1.00 68.63 410 CYS A O 1
ATOM 3225 N N . PHE A 1 411 ? 37.329 -5.790 29.393 1.00 56.42 411 PHE A N 1
ATOM 3226 C CA . PHE A 1 411 ? 37.804 -6.918 28.613 1.00 50.59 411 PHE A CA 1
ATOM 3227 C C . PHE A 1 411 ? 36.648 -7.817 28.173 1.00 55.83 411 PHE A C 1
ATOM 3228 O O . PHE A 1 411 ? 35.908 -8.338 29.008 1.00 54.52 411 PHE A O 1
ATOM 3236 N N . GLY A 1 412 ? 36.498 -8.011 26.853 1.00 58.37 412 GLY A N 1
ATOM 3237 C CA . GLY A 1 412 ? 35.386 -8.773 26.300 1.00 58.15 412 GLY A CA 1
ATOM 3238 C C . GLY A 1 412 ? 35.806 -10.125 25.725 1.00 55.62 412 GLY A C 1
ATOM 3239 O O . GLY A 1 412 ? 36.850 -10.249 25.086 1.00 54.96 412 GLY A O 1
ATOM 3240 N N . ILE A 1 413 ? 34.979 -11.148 25.949 1.00 57.10 413 ILE A N 1
ATOM 3241 C CA . ILE A 1 413 ? 35.255 -12.474 25.431 1.00 61.25 413 ILE A CA 1
ATOM 3242 C C . ILE A 1 413 ? 34.072 -12.889 24.574 1.00 66.79 413 ILE A C 1
ATOM 3243 O O . ILE A 1 413 ? 32.941 -12.870 25.032 1.00 65.24 413 ILE A O 1
ATOM 3248 N N . ASP A 1 414 ? 34.341 -13.263 23.325 1.00 70.23 414 ASP A N 1
ATOM 3249 C CA . ASP A 1 414 ? 33.278 -13.694 22.427 1.00 73.68 414 ASP A CA 1
ATOM 3250 C C . ASP A 1 414 ? 33.292 -15.208 22.363 1.00 64.58 414 ASP A C 1
ATOM 3251 O O . ASP A 1 414 ? 34.307 -15.819 22.021 1.00 81.02 414 ASP A O 1
ATOM 3256 N N . VAL A 1 415 ? 32.154 -15.800 22.725 1.00 63.50 415 VAL A N 1
ATOM 3257 C CA . VAL A 1 415 ? 32.053 -17.249 22.804 1.00 74.15 415 VAL A CA 1
ATOM 3258 C C . VAL A 1 415 ? 30.828 -17.725 22.026 1.00 76.85 415 VAL A C 1
ATOM 3259 O O . VAL A 1 415 ? 29.867 -16.977 21.817 1.00 79.09 415 VAL A O 1
ATOM 3263 N N . ILE A 1 416 ? 30.860 -19.016 21.669 1.00 77.23 416 ILE A N 1
ATOM 3264 C CA . ILE A 1 416 ? 29.707 -19.703 21.105 1.00 76.81 416 ILE A CA 1
ATOM 3265 C C . ILE A 1 416 ? 29.240 -20.760 22.095 1.00 89.21 416 ILE A C 1
ATOM 3266 O O . ILE A 1 416 ? 30.055 -21.493 22.667 1.00 89.31 416 ILE A O 1
ATOM 3271 N N . SER A 1 417 ? 27.915 -20.831 22.283 1.00 93.58 417 SER A N 1
ATOM 3272 C CA . SER A 1 417 ? 27.346 -21.835 23.166 1.00 88.13 417 SER A CA 1
ATOM 3273 C C . SER A 1 417 ? 25.919 -22.192 22.773 1.00 90.73 417 SER A C 1
ATOM 3274 O O . SER A 1 417 ? 25.159 -21.359 22.306 1.00 93.49 417 SER A O 1
ATOM 3277 N N . THR A 1 418 ? 25.530 -23.433 23.045 1.00 92.98 418 THR A N 1
ATOM 3278 C CA . THR A 1 418 ? 24.160 -23.822 22.754 1.00 96.41 418 THR A CA 1
ATOM 3279 C C . THR A 1 418 ? 23.265 -23.456 23.928 1.00 94.27 418 THR A C 1
ATOM 3280 O O . THR A 1 418 ? 22.048 -23.375 23.780 1.00 93.90 418 THR A O 1
ATOM 3284 N N . ASP A 1 419 ? 23.892 -23.230 25.083 1.00 85.73 419 ASP A N 1
ATOM 3285 C CA . ASP A 1 419 ? 23.162 -22.810 26.260 1.00 90.47 419 ASP A CA 1
ATOM 3286 C C . ASP A 1 419 ? 24.160 -22.227 27.248 1.00 89.94 419 ASP A C 1
ATOM 3287 O O . ASP A 1 419 ? 25.030 -22.928 27.737 1.00 95.47 419 ASP A O 1
ATOM 3292 N N . LEU A 1 420 ? 24.031 -20.937 27.545 1.00 85.36 420 LEU A N 1
ATOM 3293 C CA . LEU A 1 420 ? 25.022 -20.301 28.402 1.00 87.78 420 LEU A CA 1
ATOM 3294 C C . LEU A 1 420 ? 24.765 -20.645 29.867 1.00 93.06 420 LEU A C 1
ATOM 3295 O O . LEU A 1 420 ? 25.599 -20.358 30.718 1.00 85.57 420 LEU A O 1
ATOM 3300 N N . SER A 1 421 ? 23.607 -21.255 30.163 1.00 99.75 421 SER A N 1
ATOM 3301 C CA . SER A 1 421 ? 23.291 -21.656 31.526 1.00 86.03 421 SER A CA 1
ATOM 3302 C C . SER A 1 421 ? 23.962 -22.986 31.848 1.00 87.54 421 SER A C 1
ATOM 3303 O O . SER A 1 421 ? 23.981 -23.405 32.996 1.00 88.10 421 SER A O 1
ATOM 3306 N N . ARG A 1 422 ? 24.512 -23.642 30.827 1.00 95.44 422 ARG A N 1
ATOM 3307 C CA . ARG A 1 422 ? 25.223 -24.888 31.042 1.00 96.61 422 ARG A CA 1
ATOM 3308 C C . ARG A 1 422 ? 26.702 -24.562 31.153 1.00 93.86 422 ARG A C 1
ATOM 3309 O O . ARG A 1 422 ? 27.190 -23.680 30.454 1.00 91.83 422 ARG A O 1
ATOM 3317 N N . SER A 1 423 ? 27.406 -25.280 32.028 1.00 82.31 423 SER A N 1
ATOM 3318 C CA . SER A 1 423 ? 28.837 -25.076 32.160 1.00 82.85 423 SER A CA 1
ATOM 3319 C C . SER A 1 423 ? 29.570 -25.385 30.865 1.00 93.08 423 SER A C 1
ATOM 3320 O O . SER A 1 423 ? 29.289 -26.373 30.197 1.00 103.19 423 SER A O 1
ATOM 3323 N N . TRP A 1 424 ? 30.578 -24.570 30.567 1.00 88.85 424 TRP A N 1
ATOM 3324 C CA . TRP A 1 424 ? 31.377 -24.766 29.370 1.00 88.63 424 TRP A CA 1
ATOM 3325 C C . TRP A 1 424 ? 31.977 -26.168 29.333 1.00 87.68 424 TRP A C 1
ATOM 3326 O O . TRP A 1 424 ? 32.299 -26.667 28.257 1.00 91.17 424 TRP A O 1
ATOM 3337 N N . LYS A 1 425 ? 32.120 -26.783 30.513 1.00 85.16 425 LYS A N 1
ATOM 3338 C CA . LYS A 1 425 ? 32.732 -28.098 30.661 1.00 82.19 425 LYS A CA 1
ATOM 3339 C C . LYS A 1 425 ? 31.912 -29.177 29.949 1.00 89.66 425 LYS A C 1
ATOM 3340 O O . LYS A 1 425 ? 32.426 -30.254 29.658 1.00 89.68 425 LYS A O 1
ATOM 3346 N N . GLU A 1 426 ? 30.639 -28.878 29.670 1.00 91.16 426 GLU A N 1
ATOM 3347 C CA . GLU A 1 426 ? 29.718 -29.792 29.013 1.00 97.22 426 GLU A CA 1
ATOM 3348 C C . GLU A 1 426 ? 30.094 -29.994 27.542 1.00 101.74 426 GLU A C 1
ATOM 3349 O O . GLU A 1 426 ? 29.765 -31.033 26.979 1.00 105.09 426 GLU A O 1
ATOM 3355 N N . GLY A 1 427 ? 30.708 -28.994 26.899 1.00 94.92 427 GLY A N 1
ATOM 3356 C CA . GLY A 1 427 ? 31.296 -29.243 25.589 1.00 95.74 427 GLY A CA 1
ATOM 3357 C C . GLY A 1 427 ? 30.700 -28.466 24.410 1.00 102.43 427 GLY A C 1
ATOM 3358 O O . GLY A 1 427 ? 31.396 -28.236 23.424 1.00 100.26 427 GLY A O 1
ATOM 3359 N N . ASP A 1 428 ? 29.431 -28.066 24.471 1.00 105.06 428 ASP A N 1
ATOM 3360 C CA . ASP A 1 428 ? 28.957 -27.223 23.384 1.00 104.06 428 ASP A CA 1
ATOM 3361 C C . ASP A 1 428 ? 29.370 -25.795 23.684 1.00 100.14 428 ASP A C 1
ATOM 3362 O O . ASP A 1 428 ? 28.519 -24.975 23.990 1.00 102.74 428 ASP A O 1
ATOM 3367 N N . PHE A 1 429 ? 30.672 -25.533 23.609 1.00 101.73 429 PHE A N 1
ATOM 3368 C CA . PHE A 1 429 ? 31.193 -24.253 24.054 1.00 97.72 429 PHE A CA 1
ATOM 3369 C C . PHE A 1 429 ? 32.577 -23.963 23.485 1.00 93.95 429 PHE A C 1
ATOM 3370 O O . PHE A 1 429 ? 33.440 -24.838 23.432 1.00 85.96 429 PHE A O 1
ATOM 3378 N N . GLY A 1 430 ? 32.792 -22.705 23.103 1.00 89.98 430 GLY A N 1
ATOM 3379 C CA . GLY A 1 430 ? 34.137 -22.326 22.720 1.00 85.66 430 GLY A CA 1
ATOM 3380 C C . GLY A 1 430 ? 34.349 -20.823 22.581 1.00 79.63 430 GLY A C 1
ATOM 3381 O O . GLY A 1 430 ? 33.419 -20.068 22.295 1.00 73.84 430 GLY A O 1
ATOM 3382 N N . ILE A 1 431 ? 35.618 -20.435 22.735 1.00 71.83 431 ILE A N 1
ATOM 3383 C CA . ILE A 1 431 ? 36.031 -19.051 22.701 1.00 72.35 431 ILE A CA 1
ATOM 3384 C C . ILE A 1 431 ? 36.504 -18.710 21.304 1.00 77.38 431 ILE A C 1
ATOM 3385 O O . ILE A 1 431 ? 37.447 -19.311 20.803 1.00 83.00 431 ILE A O 1
ATOM 3390 N N . ILE A 1 432 ? 35.915 -17.669 20.728 1.00 81.35 432 ILE A N 1
ATOM 3391 C CA . ILE A 1 432 ? 36.243 -17.369 19.343 1.00 80.23 432 ILE A CA 1
ATOM 3392 C C . ILE A 1 432 ? 37.138 -16.137 19.253 1.00 83.23 432 ILE A C 1
ATOM 3393 O O . ILE A 1 432 ? 38.052 -16.110 18.427 1.00 81.62 432 ILE A O 1
ATOM 3398 N N . GLU A 1 433 ? 36.922 -15.154 20.142 1.00 78.62 433 GLU A N 1
ATOM 3399 C CA . GLU A 1 433 ? 37.593 -13.872 19.977 1.00 78.14 433 GLU A CA 1
ATOM 3400 C C . GLU A 1 433 ? 37.811 -13.150 21.316 1.00 72.97 433 GLU A C 1
ATOM 3401 O O . GLU A 1 433 ? 37.000 -13.257 22.243 1.00 73.68 433 GLU A O 1
ATOM 3407 N N . ILE A 1 434 ? 38.896 -12.358 21.384 1.00 76.53 434 ILE A N 1
ATOM 3408 C CA . ILE A 1 434 ? 39.120 -11.482 22.528 1.00 64.04 434 ILE A CA 1
ATOM 3409 C C . ILE A 1 434 ? 39.047 -10.024 22.084 1.00 72.91 434 ILE A C 1
ATOM 3410 O O . ILE A 1 434 ? 39.750 -9.585 21.170 1.00 75.35 434 ILE A O 1
ATOM 3415 N N . ASN A 1 435 ? 38.229 -9.250 22.791 1.00 65.05 435 ASN A N 1
ATOM 3416 C CA . ASN A 1 435 ? 38.120 -7.839 22.483 1.00 71.83 435 ASN A CA 1
ATOM 3417 C C . ASN A 1 435 ? 38.702 -7.004 23.620 1.00 59.58 435 ASN A C 1
ATOM 3418 O O . ASN A 1 435 ? 38.120 -6.897 24.685 1.00 62.18 435 ASN A O 1
ATOM 3423 N N . ALA A 1 436 ? 39.852 -6.382 23.376 1.00 63.94 436 ALA A N 1
ATOM 3424 C CA . ALA A 1 436 ? 40.564 -5.679 24.429 1.00 62.23 436 ALA A CA 1
ATOM 3425 C C . ALA A 1 436 ? 39.938 -4.326 24.724 1.00 57.15 436 ALA A C 1
ATOM 3426 O O . ALA A 1 436 ? 40.334 -3.688 25.690 1.00 72.06 436 ALA A O 1
ATOM 3428 N N . ALA A 1 437 ? 39.031 -3.840 23.874 1.00 62.06 437 ALA A N 1
ATOM 3429 C CA . ALA A 1 437 ? 38.409 -2.569 24.201 1.00 70.93 437 ALA A CA 1
ATOM 3430 C C . ALA A 1 437 ? 36.974 -2.591 23.716 1.00 80.23 437 ALA A C 1
ATOM 3431 O O . ALA A 1 437 ? 36.601 -1.868 22.796 1.00 93.51 437 ALA A O 1
ATOM 3433 N N . PRO A 1 438 ? 36.136 -3.409 24.373 1.00 66.64 438 PRO A N 1
ATOM 3434 C CA . PRO A 1 438 ? 34.822 -3.762 23.863 1.00 69.71 438 PRO A CA 1
ATOM 3435 C C . PRO A 1 438 ? 33.948 -2.538 24.059 1.00 65.50 438 PRO A C 1
ATOM 3436 O O . PRO A 1 438 ? 34.185 -1.740 24.950 1.00 71.29 438 PRO A O 1
ATOM 3440 N N . GLY A 1 439 ? 32.950 -2.394 23.201 1.00 78.64 439 GLY A N 1
ATOM 3441 C CA . GLY A 1 439 ? 31.883 -1.464 23.472 1.00 79.40 439 GLY A CA 1
ATOM 3442 C C . GLY A 1 439 ? 31.016 -2.004 24.601 1.00 72.58 439 GLY A C 1
ATOM 3443 O O . GLY A 1 439 ? 30.967 -3.213 24.871 1.00 66.35 439 GLY A O 1
ATOM 3444 N N . ILE A 1 440 ? 30.324 -1.070 25.249 1.00 77.13 440 ILE A N 1
ATOM 3445 C CA . ILE A 1 440 ? 29.474 -1.441 26.362 1.00 75.53 440 ILE A CA 1
ATOM 3446 C C . ILE A 1 440 ? 28.048 -0.923 26.193 1.00 79.30 440 ILE A C 1
ATOM 3447 O O . ILE A 1 440 ? 27.200 -1.175 27.039 1.00 78.47 440 ILE A O 1
ATOM 3452 N N . PHE A 1 441 ? 27.772 -0.181 25.122 1.00 80.57 441 PHE A N 1
ATOM 3453 C CA . PHE A 1 441 ? 26.478 0.469 25.049 1.00 86.90 441 PHE A CA 1
ATOM 3454 C C . PHE A 1 441 ? 25.349 -0.558 25.087 1.00 80.17 441 PHE A C 1
ATOM 3455 O O . PHE A 1 441 ? 24.384 -0.412 25.839 1.00 76.90 441 PHE A O 1
ATOM 3463 N N . MET A 1 442 ? 25.505 -1.618 24.295 1.00 82.43 442 MET A N 1
ATOM 3464 C CA . MET A 1 442 ? 24.488 -2.653 24.175 1.00 83.58 442 MET A CA 1
ATOM 3465 C C . MET A 1 442 ? 24.200 -3.344 25.522 1.00 76.12 442 MET A C 1
ATOM 3466 O O . MET A 1 442 ? 23.172 -3.989 25.694 1.00 74.98 442 MET A O 1
ATOM 3471 N N . HIS A 1 443 ? 25.103 -3.219 26.489 1.00 73.88 443 HIS A N 1
ATOM 3472 C CA . HIS A 1 443 ? 24.846 -3.829 27.775 1.00 71.63 443 HIS A CA 1
ATOM 3473 C C . HIS A 1 443 ? 23.955 -2.897 28.581 1.00 77.67 443 HIS A C 1
ATOM 3474 O O . HIS A 1 443 ? 23.201 -3.344 29.438 1.00 83.03 443 HIS A O 1
ATOM 3481 N N . LEU A 1 444 ? 24.092 -1.594 28.317 1.00 79.76 444 LEU A N 1
ATOM 3482 C CA . LEU A 1 444 ? 23.310 -0.580 29.000 1.00 74.00 444 LEU A CA 1
ATOM 3483 C C . LEU A 1 444 ? 21.908 -0.566 28.397 1.00 80.78 444 LEU A C 1
ATOM 3484 O O . LEU A 1 444 ? 20.939 -0.349 29.114 1.00 79.67 444 LEU A O 1
ATOM 3489 N N . LYS A 1 445 ? 21.803 -0.790 27.081 1.00 82.30 445 LYS A N 1
ATOM 3490 C CA . LYS A 1 445 ? 20.522 -0.719 26.394 1.00 69.39 445 LYS A CA 1
ATOM 3491 C C . LYS A 1 445 ? 20.272 -1.981 25.583 1.00 79.00 445 LYS A C 1
ATOM 3492 O O . LYS A 1 445 ? 20.349 -1.953 24.364 1.00 83.28 445 LYS A O 1
ATOM 3498 N N . PRO A 1 446 ? 19.997 -3.128 26.240 1.00 82.85 446 PRO A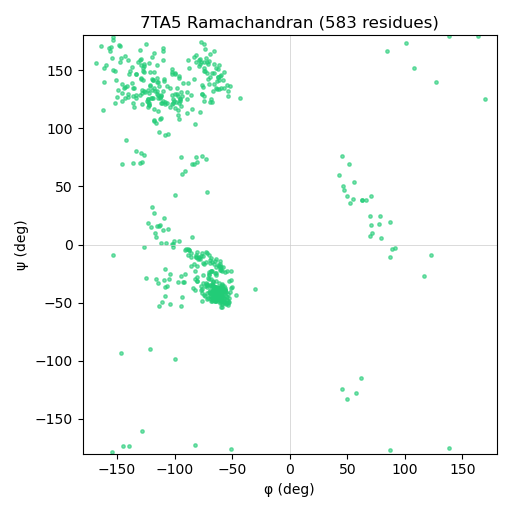 N 1
ATOM 3499 C CA . PRO A 1 446 ? 19.742 -4.381 25.532 1.00 84.39 446 PRO A CA 1
ATOM 3500 C C . PRO A 1 446 ? 18.323 -4.272 25.006 1.00 78.76 446 PRO A C 1
ATOM 3501 O O . PRO A 1 446 ? 17.532 -3.488 25.523 1.00 78.10 446 PRO A O 1
ATOM 3505 N N . ALA A 1 447 ? 18.033 -5.041 23.961 1.00 75.41 447 ALA A N 1
ATOM 3506 C CA . ALA A 1 447 ? 16.691 -5.050 23.415 1.00 79.40 447 ALA A CA 1
ATOM 3507 C C . ALA A 1 447 ? 15.792 -5.823 24.366 1.00 76.01 447 ALA A C 1
ATOM 3508 O O . ALA A 1 447 ? 14.634 -5.473 24.569 1.00 76.89 447 ALA A O 1
ATOM 3510 N N . ILE A 1 448 ? 16.363 -6.868 24.961 1.00 80.68 448 ILE A N 1
ATOM 3511 C CA . ILE A 1 448 ? 15.613 -7.733 25.857 1.00 84.53 448 ILE A CA 1
ATOM 3512 C C . ILE A 1 448 ? 16.363 -7.886 27.174 1.00 83.94 448 ILE A C 1
ATOM 3513 O O . ILE A 1 448 ? 17.543 -8.237 27.193 1.00 79.74 448 ILE A O 1
ATOM 3518 N N . GLY A 1 449 ? 15.637 -7.675 28.273 1.00 85.96 449 GLY A N 1
ATOM 3519 C CA . GLY A 1 449 ? 16.177 -7.922 29.597 1.00 85.09 449 GLY A CA 1
ATOM 3520 C C . GLY A 1 449 ? 16.609 -6.628 30.275 1.00 91.65 449 GLY A C 1
ATOM 3521 O O . GLY A 1 449 ? 16.581 -5.543 29.681 1.00 98.06 449 GLY A O 1
ATOM 3522 N N . ASP A 1 450 ? 16.993 -6.774 31.548 1.00 90.48 450 ASP A N 1
ATOM 3523 C CA . ASP A 1 450 ? 17.369 -5.649 32.380 1.00 84.33 450 ASP A CA 1
ATOM 3524 C C . ASP A 1 450 ? 18.672 -5.049 31.856 1.00 82.66 450 ASP A C 1
ATOM 3525 O O . ASP A 1 450 ? 19.534 -5.763 31.332 1.00 79.27 450 ASP A O 1
ATOM 3530 N N . SER A 1 451 ? 18.824 -3.724 32.003 1.00 78.75 451 SER A N 1
ATOM 3531 C CA . SER A 1 451 ? 20.091 -3.086 31.680 1.00 75.77 451 SER A CA 1
ATOM 3532 C C . SER A 1 451 ? 21.132 -3.372 32.755 1.00 74.74 451 SER A C 1
ATOM 3533 O O . SER A 1 451 ? 20.798 -3.639 33.910 1.00 74.15 451 SER A O 1
ATOM 3536 N N . ILE A 1 452 ? 22.406 -3.266 32.361 1.00 73.66 452 ILE A N 1
ATOM 3537 C CA . ILE A 1 452 ? 23.473 -3.265 33.345 1.00 63.16 452 ILE A CA 1
ATOM 3538 C C . ILE A 1 452 ? 24.257 -1.961 33.252 1.00 64.44 452 ILE A C 1
ATOM 3539 O O . ILE A 1 452 ? 24.740 -1.600 32.175 1.00 77.55 452 ILE A O 1
ATOM 3544 N N . ASP A 1 453 ? 24.381 -1.262 34.391 1.00 58.05 453 ASP A N 1
ATOM 3545 C CA . ASP A 1 453 ? 25.092 0.008 34.371 1.00 63.79 453 ASP A CA 1
ATOM 3546 C C . ASP A 1 453 ? 26.593 -0.231 34.316 1.00 68.48 453 ASP A C 1
ATOM 3547 O O . ASP A 1 453 ? 27.294 -0.043 35.309 1.00 66.17 453 ASP A O 1
ATOM 3552 N N . VAL A 1 454 ? 27.065 -0.595 33.122 1.00 71.33 454 VAL A N 1
ATOM 3553 C CA . VAL A 1 454 ? 28.470 -0.890 32.962 1.00 66.16 454 VAL A CA 1
ATOM 3554 C C . VAL A 1 454 ? 29.296 0.378 33.146 1.00 58.46 454 VAL A C 1
ATOM 3555 O O . VAL A 1 454 ? 30.295 0.353 33.859 1.00 60.83 454 VAL A O 1
ATOM 3559 N N . PRO A 1 455 ? 28.901 1.518 32.546 1.00 53.07 455 PRO A N 1
ATOM 3560 C CA . PRO A 1 455 ? 29.659 2.760 32.720 1.00 57.71 455 PRO A CA 1
ATOM 3561 C C . PRO A 1 455 ? 29.878 3.018 34.210 1.00 66.09 455 PRO A C 1
ATOM 3562 O O . PRO A 1 455 ? 30.954 3.410 34.655 1.00 59.14 455 PRO A O 1
ATOM 3566 N N . GLY A 1 456 ? 28.829 2.761 34.987 1.00 66.28 456 GLY A N 1
ATOM 3567 C CA . GLY A 1 456 ? 28.910 2.901 36.421 1.00 64.12 456 GLY A CA 1
ATOM 3568 C C . GLY A 1 456 ? 29.988 1.988 36.971 1.00 62.69 456 GLY A C 1
ATOM 3569 O O . GLY A 1 456 ? 30.880 2.435 37.672 1.00 60.66 456 GLY A O 1
ATOM 3570 N N . LYS A 1 457 ? 29.896 0.704 36.632 1.00 62.12 457 LYS A N 1
ATOM 3571 C CA . LYS A 1 457 ? 30.819 -0.277 37.180 1.00 56.70 457 LYS A CA 1
ATOM 3572 C C . LYS A 1 457 ? 32.260 0.093 36.831 1.00 58.75 457 LYS A C 1
ATOM 3573 O O . LYS A 1 457 ? 33.165 -0.104 37.637 1.00 66.28 457 LYS A O 1
ATOM 3579 N N . ILE A 1 458 ? 32.465 0.648 35.637 1.00 62.45 458 ILE A N 1
ATOM 3580 C CA . ILE A 1 458 ? 33.805 1.007 35.223 1.00 57.57 458 ILE A CA 1
ATOM 3581 C C . ILE A 1 458 ? 34.319 2.100 36.137 1.00 55.66 458 ILE A C 1
ATOM 3582 O O . ILE A 1 458 ? 35.425 1.993 36.640 1.00 61.94 458 ILE A O 1
ATOM 3587 N N . LEU A 1 459 ? 33.518 3.143 36.349 1.00 58.36 459 LEU A N 1
ATOM 3588 C CA . LEU A 1 459 ? 33.964 4.240 37.192 1.00 64.06 459 LEU A CA 1
ATOM 3589 C C . LEU A 1 459 ? 34.151 3.779 38.637 1.00 66.06 459 LEU A C 1
ATOM 3590 O O . LEU A 1 459 ? 35.095 4.220 39.300 1.00 64.77 459 LEU A O 1
ATOM 3595 N N . ASP A 1 460 ? 33.278 2.876 39.100 1.00 62.98 460 ASP A N 1
ATOM 3596 C CA . ASP A 1 460 ? 33.379 2.379 40.461 1.00 62.92 460 ASP A CA 1
ATOM 3597 C C . ASP A 1 460 ? 34.727 1.711 40.646 1.00 66.90 460 ASP A C 1
ATOM 3598 O O . ASP A 1 460 ? 35.381 1.910 41.659 1.00 81.50 460 ASP A O 1
ATOM 3603 N N . TYR A 1 461 ? 35.121 0.923 39.651 1.00 59.16 461 TYR A N 1
ATOM 3604 C CA . TYR A 1 461 ? 36.367 0.202 39.747 1.00 51.37 461 TYR A CA 1
ATOM 3605 C C . TYR A 1 461 ? 37.527 1.188 39.699 1.00 52.46 461 TYR A C 1
ATOM 3606 O O . TYR A 1 461 ? 38.425 1.128 40.533 1.00 70.51 461 TYR A O 1
ATOM 3615 N N . LEU A 1 462 ? 37.487 2.114 38.746 1.00 48.72 462 LEU A N 1
ATOM 3616 C CA . LEU A 1 462 ? 38.604 3.025 38.524 1.00 65.04 462 LEU A CA 1
ATOM 3617 C C . LEU A 1 462 ? 38.917 3.887 39.748 1.00 57.94 462 LEU A C 1
ATOM 3618 O O . LEU A 1 462 ? 40.082 4.170 40.025 1.00 53.13 462 LEU A O 1
ATOM 3623 N N . PHE A 1 463 ? 37.871 4.304 40.461 1.00 68.34 463 PHE A N 1
ATOM 3624 C CA . PHE A 1 463 ? 38.046 5.158 41.624 1.00 73.10 463 PHE A CA 1
ATOM 3625 C C . PHE A 1 463 ? 37.757 4.405 42.915 1.00 81.94 463 PHE A C 1
ATOM 3626 O O . PHE A 1 463 ? 37.456 5.036 43.917 1.00 93.50 463 PHE A O 1
ATOM 3634 N N . VAL A 1 464 ? 37.856 3.068 42.908 1.00 93.98 464 VAL A N 1
ATOM 3635 C CA . VAL A 1 464 ? 37.515 2.247 44.072 1.00 92.89 464 VAL A CA 1
ATOM 3636 C C . VAL A 1 464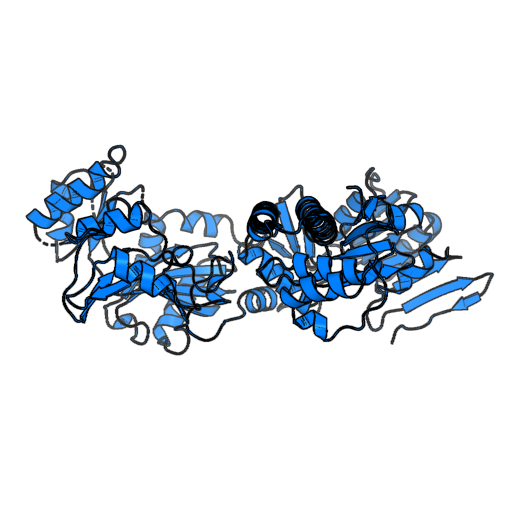 ? 38.410 2.581 45.265 1.00 95.39 464 VAL A C 1
ATOM 3637 O O . VAL A 1 464 ? 37.988 2.506 46.419 1.00 96.65 464 VAL A O 1
ATOM 3641 N N . SER A 1 465 ? 39.655 2.937 44.961 1.00 102.70 465 SER A N 1
ATOM 3642 C CA . SER A 1 465 ? 40.693 3.102 45.965 1.00 103.21 465 SER A CA 1
ATOM 3643 C C . SER A 1 465 ? 40.678 4.498 46.586 1.00 104.97 465 SER A C 1
ATOM 3644 O O . SER A 1 465 ? 41.420 4.732 47.531 1.00 132.69 465 SER A O 1
ATOM 3647 N N . GLU A 1 466 ? 39.867 5.431 46.070 1.00 99.68 466 GLU A N 1
ATOM 3648 C CA . GLU A 1 466 ? 39.907 6.809 46.562 1.00 101.53 466 GLU A CA 1
ATOM 3649 C C . GLU A 1 466 ? 38.514 7.301 46.987 1.00 99.01 466 GLU A C 1
ATOM 3650 O O . GLU A 1 466 ? 37.506 6.905 46.405 1.00 110.68 466 GLU A O 1
ATOM 3656 N N . SER A 1 467 ? 38.425 8.185 47.994 1.00 94.83 467 SER A N 1
ATOM 3657 C CA . SER A 1 467 ? 37.123 8.739 48.357 1.00 97.78 467 SER A CA 1
ATOM 3658 C C . SER A 1 467 ? 36.776 9.913 47.437 1.00 96.03 467 SER A C 1
ATOM 3659 O O . SER A 1 467 ? 35.621 10.339 47.339 1.00 103.35 467 SER A O 1
ATOM 3662 N N . THR A 1 468 ? 37.797 10.429 46.748 1.00 83.79 468 THR A N 1
ATOM 3663 C CA . THR A 1 468 ? 37.584 11.566 45.872 1.00 84.48 468 THR A CA 1
ATOM 3664 C C . THR A 1 468 ? 38.220 11.303 44.517 1.00 86.71 468 THR A C 1
ATOM 3665 O O . THR A 1 468 ? 39.145 10.515 44.362 1.00 81.06 468 THR A O 1
ATOM 3669 N N . SER A 1 469 ? 37.673 12.035 43.556 1.00 86.72 469 SER A N 1
ATOM 3670 C CA . SER A 1 469 ? 38.127 12.020 42.186 1.00 67.53 469 SER A CA 1
ATOM 3671 C C . SER A 1 469 ? 38.850 13.322 41.891 1.00 65.76 469 SER A C 1
ATOM 3672 O O . SER A 1 469 ? 39.275 13.565 40.770 1.00 75.94 469 SER A O 1
ATOM 3675 N N . ARG A 1 470 ? 38.950 14.178 42.906 1.00 66.84 470 ARG A N 1
ATOM 3676 C CA . ARG A 1 470 ? 39.510 15.492 42.649 1.00 67.20 470 ARG A CA 1
ATOM 3677 C C . ARG A 1 470 ? 40.201 16.044 43.879 1.00 58.17 470 ARG A C 1
ATOM 3678 O O . ARG A 1 470 ? 39.702 15.916 44.998 1.00 72.38 470 ARG A O 1
ATOM 3686 N N . MET A 1 471 ? 41.325 16.713 43.600 1.00 53.55 471 MET A N 1
ATOM 3687 C CA . MET A 1 471 ? 42.078 17.403 44.632 1.00 55.39 471 MET A CA 1
ATOM 3688 C C . MET A 1 471 ? 41.429 18.762 44.843 1.00 60.10 471 MET A C 1
ATOM 3689 O O . MET A 1 471 ? 40.656 19.194 43.987 1.00 45.94 471 MET A O 1
ATOM 3694 N N . PRO A 1 472 ? 41.706 19.426 45.992 1.00 66.43 472 PRO A N 1
ATOM 3695 C CA . PRO A 1 472 ? 41.141 20.744 46.308 1.00 65.92 472 PRO A CA 1
ATOM 3696 C C . PRO A 1 472 ? 41.505 21.887 45.363 1.00 63.88 472 PRO A C 1
ATOM 3697 O O . PRO A 1 472 ? 42.632 21.970 44.871 1.00 48.54 472 PRO A O 1
ATOM 3701 N N . ILE A 1 473 ? 40.518 22.773 45.155 1.00 59.18 473 ILE A N 1
ATOM 3702 C CA . ILE A 1 473 ? 40.708 23.956 44.337 1.00 62.18 473 ILE A CA 1
ATOM 3703 C C . ILE A 1 473 ? 40.337 25.227 45.102 1.00 62.48 473 ILE A C 1
ATOM 3704 O O . ILE A 1 473 ? 39.249 25.354 45.675 1.00 58.81 473 ILE A O 1
ATOM 3709 N N . ILE A 1 474 ? 41.255 26.197 45.029 1.00 60.55 474 ILE A N 1
ATOM 3710 C CA . ILE A 1 474 ? 41.067 27.529 45.580 1.00 65.43 474 ILE A CA 1
ATOM 3711 C C . ILE A 1 474 ? 40.975 28.501 44.421 1.00 69.82 474 ILE A C 1
ATOM 3712 O O . ILE A 1 474 ? 41.854 28.529 43.558 1.00 66.77 474 ILE A O 1
ATOM 3717 N N . THR A 1 475 ? 39.929 29.332 44.425 1.00 71.93 475 THR A N 1
ATOM 3718 C CA . THR A 1 475 ? 39.859 30.310 43.354 1.00 69.83 475 THR A CA 1
ATOM 3719 C C . THR A 1 475 ? 39.674 31.733 43.884 1.00 66.81 475 THR A C 1
ATOM 3720 O O . THR A 1 475 ? 39.057 31.957 44.919 1.00 61.66 475 THR A O 1
ATOM 3724 N N . PHE A 1 476 ? 40.226 32.677 43.122 1.00 67.78 476 PHE A N 1
ATOM 3725 C CA . PHE A 1 476 ? 40.115 34.100 43.512 1.00 73.38 476 PHE A CA 1
ATOM 3726 C C . PHE A 1 476 ? 39.603 34.907 42.329 1.00 79.22 476 PHE A C 1
ATOM 3727 O O . PHE A 1 476 ? 39.789 34.473 41.180 1.00 80.53 476 PHE A O 1
ATOM 3735 N N . ASN A 1 477 ? 38.953 36.039 42.595 1.00 81.03 477 ASN A N 1
ATOM 3736 C CA . ASN A 1 477 ? 38.601 36.960 41.532 1.00 87.34 477 ASN A CA 1
ATOM 3737 C C . ASN A 1 477 ? 39.831 37.808 41.189 1.00 84.46 477 ASN A C 1
ATOM 3738 O O . ASN A 1 477 ? 39.989 38.293 40.070 1.00 84.25 477 ASN A O 1
ATOM 3743 N N . TYR A 1 478 ? 40.693 37.994 42.183 1.00 83.91 478 TYR A N 1
ATOM 3744 C CA . TYR A 1 478 ? 41.881 38.796 42.018 1.00 79.81 478 TYR A CA 1
ATOM 3745 C C . TYR A 1 478 ? 42.995 38.180 42.856 1.00 84.58 478 TYR A C 1
ATOM 3746 O O . TYR A 1 478 ? 42.861 38.040 44.067 1.00 90.24 478 TYR A O 1
ATOM 3755 N N . LEU A 1 479 ? 44.104 37.858 42.191 1.00 80.35 479 LEU A N 1
ATOM 3756 C CA . LEU A 1 479 ? 45.208 37.167 42.838 1.00 77.11 479 LEU A CA 1
ATOM 3757 C C . LEU A 1 479 ? 46.534 37.701 42.319 1.00 78.13 479 LEU A C 1
ATOM 3758 O O . LEU A 1 479 ? 47.116 37.161 41.378 1.00 84.04 479 LEU A O 1
ATOM 3763 N N . PRO A 1 480 ? 47.068 38.743 42.982 1.00 82.04 480 PRO A N 1
ATOM 3764 C CA . PRO A 1 480 ? 48.358 39.324 42.598 1.00 78.37 480 PRO A CA 1
ATOM 3765 C C . PRO A 1 480 ? 49.458 38.365 43.040 1.00 79.15 480 PRO A C 1
ATOM 3766 O O . PRO A 1 480 ? 49.299 37.662 44.045 1.00 76.30 480 PRO A O 1
ATOM 3770 N N . LYS A 1 481 ? 50.556 38.366 42.275 1.00 76.01 481 LYS A N 1
ATOM 3771 C CA . LYS A 1 481 ? 51.705 37.478 42.425 1.00 78.02 481 LYS A CA 1
ATOM 3772 C C . LYS A 1 481 ? 52.141 37.393 43.880 1.00 80.10 481 LYS A C 1
ATOM 3773 O O . LYS A 1 481 ? 52.484 36.319 44.360 1.00 81.23 481 LYS A O 1
ATOM 3779 N N . GLN A 1 482 ? 52.175 38.541 44.559 1.00 79.90 482 GLN A N 1
ATOM 3780 C CA . GLN A 1 482 ? 52.674 38.574 45.920 1.00 80.55 482 GLN A CA 1
ATOM 3781 C C . GLN A 1 482 ? 51.854 37.641 46.811 1.00 82.29 482 GLN A C 1
ATOM 3782 O O . GLN A 1 482 ? 52.403 36.904 47.634 1.00 83.78 482 GLN A O 1
ATOM 3788 N N . THR A 1 483 ? 50.531 37.735 46.679 1.00 74.35 483 THR A N 1
ATOM 3789 C CA . THR A 1 483 ? 49.636 37.030 47.575 1.00 68.52 483 THR A CA 1
ATOM 3790 C C . THR A 1 483 ? 49.758 35.541 47.280 1.00 76.72 483 THR A C 1
ATOM 3791 O O . THR A 1 483 ? 49.792 34.719 48.198 1.00 68.59 483 THR A O 1
ATOM 3795 N N . LEU A 1 484 ? 49.821 35.239 45.977 1.00 80.25 484 LEU A N 1
ATOM 3796 C CA . LEU A 1 484 ? 49.899 33.875 45.478 1.00 74.39 484 LEU A CA 1
ATOM 3797 C C . LEU A 1 484 ? 51.097 33.195 46.120 1.00 82.85 484 LEU A C 1
ATOM 3798 O O . LEU A 1 484 ? 50.956 32.122 46.684 1.00 90.61 484 LEU A O 1
ATOM 3803 N N . LEU A 1 485 ? 52.256 33.850 46.062 1.00 78.47 485 LEU A N 1
ATOM 3804 C CA . LEU A 1 485 ? 53.478 33.215 46.511 1.00 81.87 485 LEU A CA 1
ATOM 3805 C C . LEU A 1 485 ? 53.499 33.083 48.032 1.00 81.10 485 LEU A C 1
ATOM 3806 O O . LEU A 1 485 ? 53.965 32.074 48.542 1.00 77.76 485 LEU A O 1
ATOM 3811 N N . GLU A 1 486 ? 52.926 34.046 48.749 1.00 75.36 486 GLU A N 1
ATOM 3812 C CA . GLU A 1 486 ? 52.882 33.901 50.195 1.00 85.53 486 GLU A CA 1
ATOM 3813 C C . GLU A 1 486 ? 52.050 32.670 50.559 1.00 78.52 486 GLU A C 1
ATOM 3814 O O . GLU A 1 486 ? 52.410 31.912 51.476 1.00 90.07 486 GLU A O 1
ATOM 3820 N N . ILE A 1 487 ? 50.938 32.470 49.836 1.00 69.63 487 ILE A N 1
ATOM 3821 C CA . ILE A 1 487 ? 50.059 31.362 50.157 1.00 71.23 487 ILE A CA 1
ATOM 3822 C C . ILE A 1 487 ? 50.750 30.049 49.822 1.00 77.11 487 ILE A C 1
ATOM 3823 O O . ILE A 1 487 ? 50.690 29.106 50.599 1.00 71.38 487 ILE A O 1
ATOM 3828 N N . VAL A 1 488 ? 51.429 30.009 48.679 1.00 76.72 488 VAL A N 1
ATOM 3829 C CA . VAL A 1 488 ? 52.151 28.810 48.279 1.00 73.35 488 VAL A CA 1
ATOM 3830 C C . VAL A 1 488 ? 53.154 28.455 49.369 1.00 77.81 488 VAL A C 1
ATOM 3831 O O . VAL A 1 488 ? 53.248 27.288 49.759 1.00 77.73 488 VAL A O 1
ATOM 3835 N N . ASN A 1 489 ? 53.883 29.474 49.846 1.00 81.53 489 ASN A N 1
ATOM 3836 C CA . ASN A 1 489 ? 54.913 29.275 50.844 1.00 77.63 489 ASN A CA 1
ATOM 3837 C C . ASN A 1 489 ? 54.305 28.615 52.083 1.00 70.61 489 ASN A C 1
ATOM 3838 O O . ASN A 1 489 ? 54.850 27.631 52.577 1.00 68.53 489 ASN A O 1
ATOM 3843 N N . LEU A 1 490 ? 53.176 29.143 52.574 1.00 70.02 490 LEU A N 1
ATOM 3844 C CA . LEU A 1 490 ? 52.582 28.603 53.788 1.00 67.74 490 LEU A CA 1
ATOM 3845 C C . LEU A 1 490 ? 52.150 27.167 53.575 1.00 66.75 490 LEU A C 1
ATOM 3846 O O . LEU A 1 490 ? 52.294 26.345 54.471 1.00 69.12 490 LEU A O 1
ATOM 3851 N N . VAL A 1 491 ? 51.600 26.896 52.394 1.00 71.20 491 VAL A N 1
ATOM 3852 C CA . VAL A 1 491 ? 51.087 25.562 52.167 1.00 69.60 491 VAL A CA 1
ATOM 3853 C C . VAL A 1 491 ? 52.251 24.585 52.196 1.00 64.09 491 VAL A C 1
ATOM 3854 O O . VAL A 1 491 ? 52.154 23.515 52.798 1.00 64.78 491 VAL A O 1
ATOM 3858 N N . LEU A 1 492 ? 53.348 24.968 51.543 1.00 60.93 492 LEU A N 1
ATOM 3859 C CA . LEU A 1 492 ? 54.499 24.078 51.518 1.00 65.59 492 LEU A CA 1
ATOM 3860 C C . LEU A 1 492 ? 55.134 23.958 52.906 1.00 69.09 492 LEU A C 1
ATOM 3861 O O . LEU A 1 492 ? 55.683 22.920 53.253 1.00 66.20 492 LEU A O 1
ATOM 3866 N N . GLN A 1 493 ? 55.044 24.995 53.735 1.00 77.52 493 GLN A N 1
ATOM 3867 C CA . GLN A 1 493 ? 55.590 24.827 55.070 1.00 64.09 493 GLN A CA 1
ATOM 3868 C C . GLN A 1 493 ? 54.841 23.727 55.810 1.00 53.21 493 GLN A C 1
ATOM 3869 O O . GLN A 1 493 ? 55.470 22.925 56.479 1.00 57.48 493 GLN A O 1
ATOM 3875 N N . SER A 1 494 ? 53.524 23.644 55.625 1.00 48.72 494 SER A N 1
ATOM 3876 C CA . SER A 1 494 ? 52.771 22.577 56.265 1.00 58.49 494 SER A CA 1
ATOM 3877 C C . SER A 1 494 ? 52.874 21.258 55.494 1.00 65.58 494 SER A C 1
ATOM 3878 O O . SER A 1 494 ? 52.822 20.175 56.082 1.00 69.58 494 SER A O 1
ATOM 3881 N N . HIS A 1 495 ? 53.003 21.359 54.169 1.00 74.30 495 HIS A N 1
ATOM 3882 C CA . HIS A 1 495 ? 53.011 20.194 53.304 1.00 73.51 495 HIS A CA 1
ATOM 3883 C C . HIS A 1 495 ? 54.117 20.322 52.270 1.00 71.33 495 HIS A C 1
ATOM 3884 O O . HIS A 1 495 ? 53.855 20.494 51.083 1.00 88.83 495 HIS A O 1
ATOM 3891 N N . PRO A 1 496 ? 55.385 20.215 52.697 1.00 67.42 496 PRO A N 1
ATOM 3892 C CA . PRO A 1 496 ? 56.528 20.508 51.825 1.00 68.34 496 PRO A CA 1
ATOM 3893 C C . PRO A 1 496 ? 56.729 19.525 50.673 1.00 77.85 496 PRO A C 1
ATOM 3894 O O . PRO A 1 496 ? 57.441 19.801 49.708 1.00 78.40 496 PRO A O 1
ATOM 3898 N N . HIS A 1 497 ? 56.058 18.384 50.772 1.00 78.29 497 HIS A N 1
ATOM 3899 C CA . HIS A 1 497 ? 56.183 17.342 49.773 1.00 80.98 497 HIS A CA 1
ATOM 3900 C C . HIS A 1 497 ? 55.140 17.511 48.668 1.00 79.92 497 HIS A C 1
ATOM 3901 O O . HIS A 1 497 ? 55.181 16.738 47.716 1.00 81.63 497 HIS A O 1
ATOM 3908 N N . TRP A 1 498 ? 54.225 18.499 48.786 1.00 76.40 498 TRP A N 1
ATOM 3909 C CA . TRP A 1 498 ? 53.110 18.697 47.853 1.00 65.42 498 TRP A CA 1
ATOM 3910 C C . TRP A 1 498 ? 53.521 19.381 46.561 1.00 74.26 498 TRP A C 1
ATOM 3911 O O . TRP A 1 498 ? 54.408 20.228 46.549 1.00 72.69 498 TRP A O 1
ATOM 3922 N N . THR A 1 499 ? 52.745 19.096 45.518 1.00 71.24 499 THR A N 1
ATOM 3923 C CA . THR A 1 499 ? 52.779 19.874 44.294 1.00 67.27 499 THR A CA 1
ATOM 3924 C C . THR A 1 499 ? 51.613 20.867 44.280 1.00 64.03 499 THR A C 1
ATOM 3925 O O . THR A 1 499 ? 50.445 20.476 44.278 1.00 58.31 499 THR A O 1
ATOM 3929 N N . VAL A 1 500 ? 51.950 22.159 44.253 1.00 62.75 500 VAL A N 1
ATOM 3930 C CA . VAL A 1 500 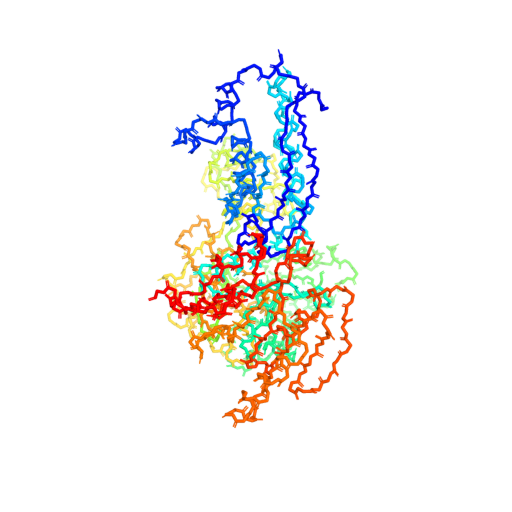? 50.941 23.209 44.293 1.00 67.67 500 VAL A CA 1
ATOM 3931 C C . VAL A 1 500 ? 51.023 24.015 43.011 1.00 59.83 500 VAL A C 1
ATOM 3932 O O . VAL A 1 500 ? 52.033 24.662 42.753 1.00 55.82 500 VAL A O 1
ATOM 3936 N N . GLY A 1 501 ? 49.931 23.949 42.244 1.00 65.90 501 GLY A N 1
ATOM 3937 C CA . GLY A 1 501 ? 49.835 24.610 40.959 1.00 65.74 501 GLY A CA 1
ATOM 3938 C C . GLY A 1 501 ? 49.057 25.910 41.087 1.00 65.12 501 GLY A C 1
ATOM 3939 O O . GLY A 1 501 ? 47.925 25.909 41.582 1.00 55.71 501 GLY A O 1
ATOM 3940 N N . SER A 1 502 ? 49.700 27.004 40.667 1.00 57.65 502 SER A N 1
ATOM 3941 C CA . SER A 1 502 ? 49.116 28.304 40.907 1.00 66.01 502 SER A CA 1
ATOM 3942 C C . SER A 1 502 ? 49.096 29.114 39.626 1.00 78.06 502 SER A C 1
ATOM 3943 O O . SER A 1 502 ? 50.128 29.273 38.990 1.00 81.30 502 SER A O 1
ATOM 3946 N N . ILE A 1 503 ? 47.918 29.654 39.284 1.00 75.88 503 ILE A N 1
ATOM 3947 C CA . ILE A 1 503 ? 47.797 30.464 38.078 1.00 72.27 503 ILE A CA 1
ATOM 3948 C C . ILE A 1 503 ? 46.980 31.742 38.308 1.00 74.50 503 ILE A C 1
ATOM 3949 O O . ILE A 1 503 ? 45.893 31.740 38.904 1.00 68.34 503 ILE A O 1
ATOM 3954 N N . CYS A 1 504 ? 47.519 32.851 37.777 1.00 72.11 504 CYS A N 1
ATOM 3955 C CA . CYS A 1 504 ? 46.812 34.124 37.750 1.00 82.94 504 CYS A CA 1
ATOM 3956 C C . CYS A 1 504 ? 47.320 34.964 36.579 1.00 90.22 504 CYS A C 1
ATOM 3957 O O . CYS A 1 504 ? 48.223 34.529 35.862 1.00 96.62 504 CYS A O 1
ATOM 3960 N N . GLN A 1 505 ? 46.749 36.167 36.390 1.00 86.22 505 GLN A N 1
ATOM 3961 C CA . GLN A 1 505 ? 47.107 36.988 35.243 1.00 80.88 505 GLN A CA 1
ATOM 3962 C C . GLN A 1 505 ? 48.597 37.339 35.247 1.00 81.11 505 GLN A C 1
ATOM 3963 O O . GLN A 1 505 ? 49.155 37.622 34.183 1.00 80.30 505 GLN A O 1
ATOM 3969 N N . ASP A 1 506 ? 49.232 37.272 36.429 1.00 97.27 506 ASP A N 1
ATOM 3970 C CA . ASP A 1 506 ? 50.635 37.642 36.606 1.00 95.93 506 ASP A CA 1
ATOM 3971 C C . ASP A 1 506 ? 51.581 36.514 36.191 1.00 94.00 506 ASP A C 1
ATOM 3972 O O . ASP A 1 506 ? 52.793 36.706 36.179 1.00 92.61 506 ASP A O 1
ATOM 3977 N N . GLY A 1 507 ? 51.045 35.322 35.916 1.00 89.20 507 GLY A N 1
ATOM 3978 C CA . GLY A 1 507 ? 51.899 34.186 35.607 1.00 84.59 507 GLY A CA 1
ATOM 3979 C C . GLY A 1 507 ? 51.420 32.903 36.282 1.00 87.71 507 GLY A C 1
ATOM 3980 O O . GLY A 1 507 ? 50.365 32.872 36.921 1.00 76.93 507 GLY A O 1
ATOM 3981 N N . MET A 1 508 ? 52.210 31.842 36.138 1.00 86.17 508 MET A N 1
ATOM 3982 C CA . MET A 1 508 ? 51.845 30.596 36.782 1.00 80.19 508 MET A CA 1
ATOM 3983 C C . MET A 1 508 ? 53.103 29.957 37.353 1.00 84.56 508 MET A C 1
ATOM 3984 O O . MET A 1 508 ? 54.193 30.122 36.820 1.00 96.51 508 MET A O 1
ATOM 3989 N N . TRP A 1 509 ? 52.926 29.274 38.485 1.00 84.10 509 TRP A N 1
ATOM 3990 C CA . TRP A 1 509 ? 54.008 28.670 39.240 1.00 87.91 509 TRP A CA 1
ATOM 3991 C C . TRP A 1 509 ? 53.645 27.240 39.622 1.00 86.68 509 TRP A C 1
ATOM 3992 O O . TRP A 1 509 ? 52.491 26.947 39.955 1.00 81.79 509 TRP A O 1
ATOM 4003 N N . ILE A 1 510 ? 54.673 26.382 39.667 1.00 80.78 510 ILE A N 1
ATOM 4004 C CA . ILE A 1 510 ? 54.505 25.149 40.417 1.00 83.58 510 ILE A CA 1
ATOM 4005 C C . ILE A 1 510 ? 55.467 25.168 41.603 1.00 86.35 510 ILE A C 1
ATOM 4006 O O . ILE A 1 510 ? 56.679 25.182 41.399 1.00 120.56 510 ILE A O 1
ATOM 4011 N N . ASN A 1 511 ? 54.925 25.203 42.830 1.00 79.84 511 ASN A N 1
ATOM 4012 C CA . ASN A 1 511 ? 55.749 25.291 44.026 1.00 65.94 511 ASN A CA 1
ATOM 4013 C C . ASN A 1 511 ? 56.832 26.349 43.903 1.00 71.11 511 ASN A C 1
ATOM 4014 O O . ASN A 1 511 ? 58.016 26.078 44.145 1.00 84.29 511 ASN A O 1
ATOM 4019 N N . LYS A 1 512 ? 56.435 27.551 43.512 1.00 68.78 512 LYS A N 1
ATOM 4020 C CA . LYS A 1 512 ? 57.396 28.642 43.530 1.00 79.36 512 LYS A CA 1
ATOM 4021 C C . LYS A 1 512 ? 58.195 28.699 42.230 1.00 91.77 512 LYS A C 1
ATOM 4022 O O . LYS A 1 512 ? 58.912 29.671 42.019 1.00 102.52 512 LYS A O 1
ATOM 4028 N N . SER A 1 513 ? 58.092 27.676 41.373 1.00 91.16 513 SER A N 1
ATOM 4029 C CA . SER A 1 513 ? 58.902 27.687 40.173 1.00 84.10 513 SER A CA 1
ATOM 4030 C C . SER A 1 513 ? 58.056 28.229 39.030 1.00 88.70 513 SER A C 1
ATOM 4031 O O . SER A 1 513 ? 57.067 27.614 38.662 1.00 105.18 513 SER A O 1
ATOM 4034 N N . PRO A 1 514 ? 58.425 29.394 38.452 1.00 84.37 514 PRO A N 1
ATOM 4035 C CA . PRO A 1 514 ? 57.623 30.054 37.425 1.00 82.07 514 PRO A CA 1
ATOM 4036 C C . PRO A 1 514 ? 57.658 29.291 36.106 1.00 86.53 514 PRO A C 1
ATOM 4037 O O . PRO A 1 514 ? 58.669 28.688 35.748 1.00 77.35 514 PRO A O 1
ATOM 4041 N N . LYS A 1 515 ? 56.511 29.280 35.428 1.00 87.66 515 LYS A N 1
ATOM 4042 C CA . LYS A 1 515 ? 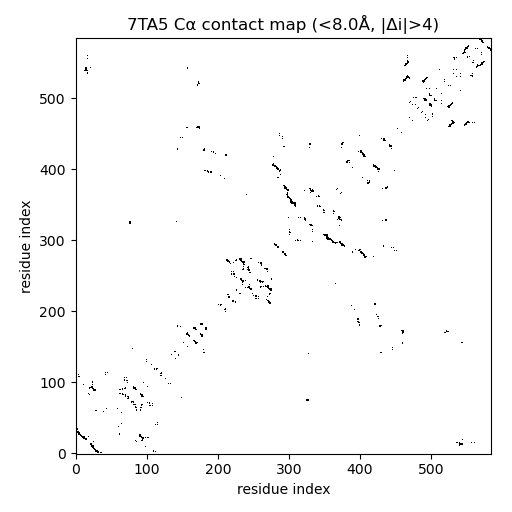56.377 28.654 34.133 1.00 78.47 515 LYS A CA 1
ATOM 4043 C C . LYS A 1 515 ? 55.788 29.706 33.206 1.00 86.41 515 LYS A C 1
ATOM 4044 O O . LYS A 1 515 ? 55.137 30.632 33.685 1.00 86.75 515 LYS A O 1
ATOM 4050 N N . PRO A 1 516 ? 56.038 29.609 31.882 1.00 92.49 516 PRO A N 1
ATOM 4051 C CA . PRO A 1 516 ? 55.469 30.545 30.912 1.00 80.97 516 PRO A CA 1
ATOM 4052 C C . PRO A 1 516 ? 53.944 30.466 30.981 1.00 85.43 516 PRO A C 1
ATOM 4053 O O . PRO A 1 516 ? 53.387 29.393 31.229 1.00 85.49 516 PRO A O 1
ATOM 4057 N N . LEU A 1 517 ? 53.283 31.607 30.778 1.00 86.26 517 LEU A N 1
ATOM 4058 C CA . LEU A 1 517 ? 51.827 31.652 30.758 1.00 90.83 517 LEU A CA 1
ATOM 4059 C C . LEU A 1 517 ? 51.338 31.538 29.321 1.00 96.41 517 LEU A C 1
ATOM 4060 O O . LEU A 1 517 ? 51.697 32.366 28.495 1.00 100.68 517 LEU A O 1
ATOM 4065 N N . PRO A 1 518 ? 50.554 30.491 28.983 1.00 89.33 518 PRO A N 1
ATOM 4066 C CA . PRO A 1 518 ? 50.013 30.335 27.635 1.00 98.39 518 PRO A CA 1
ATOM 4067 C C . PRO A 1 518 ? 49.031 31.445 27.300 1.00 99.52 518 PRO A C 1
ATOM 4068 O O . PRO A 1 518 ? 48.421 32.034 28.198 1.00 102.33 518 PRO A O 1
ATOM 4072 N N . LYS A 1 519 ? 48.881 31.689 25.998 1.00 98.12 519 LYS A N 1
ATOM 4073 C CA . LYS A 1 519 ? 48.035 32.786 25.558 1.00 93.35 519 LYS A CA 1
ATOM 4074 C C . LYS A 1 519 ? 46.584 32.521 25.946 1.00 88.86 519 LYS A C 1
ATOM 4075 O O . LYS A 1 519 ? 45.859 33.443 26.322 1.00 91.72 519 LYS A O 1
ATOM 4081 N N . ASP A 1 520 ? 46.179 31.252 25.871 1.00 88.46 520 ASP A N 1
ATOM 4082 C CA . ASP A 1 520 ? 44.863 30.887 26.366 1.00 94.69 520 ASP A CA 1
ATOM 4083 C C . ASP A 1 520 ? 44.962 30.630 27.858 1.00 89.33 520 ASP A C 1
ATOM 4084 O O . ASP A 1 520 ? 45.662 29.729 28.313 1.00 83.33 520 ASP A O 1
ATOM 4089 N N . TYR A 1 521 ? 44.259 31.446 28.627 1.00 86.72 521 TYR A N 1
ATOM 4090 C CA . TYR A 1 521 ? 44.352 31.299 30.065 1.00 84.66 521 TYR A CA 1
ATOM 4091 C C . TYR A 1 521 ? 44.018 29.866 30.472 1.00 77.85 521 TYR A C 1
ATOM 4092 O O . TYR A 1 521 ? 44.696 29.262 31.304 1.00 76.39 521 TYR A O 1
ATOM 4101 N N . ASN A 1 522 ? 42.940 29.338 29.895 1.00 71.65 522 ASN A N 1
ATOM 4102 C CA . ASN A 1 522 ? 42.489 28.019 30.286 1.00 66.88 522 ASN A CA 1
ATOM 4103 C C . ASN A 1 522 ? 43.443 26.920 29.835 1.00 66.83 522 ASN A C 1
ATOM 4104 O O . ASN A 1 522 ? 43.377 25.809 30.349 1.00 64.29 522 ASN A O 1
ATOM 4109 N N . THR A 1 523 ? 44.343 27.218 28.900 1.00 68.71 523 THR A N 1
ATOM 4110 C CA . THR A 1 523 ? 45.336 26.214 28.554 1.00 67.23 523 THR A CA 1
ATOM 4111 C C . THR A 1 523 ? 46.280 26.049 29.739 1.00 72.75 523 THR A C 1
ATOM 4112 O O . THR A 1 523 ? 46.681 24.937 30.091 1.00 68.18 523 THR A O 1
ATOM 4116 N N . GLY A 1 524 ? 46.598 27.185 30.368 1.00 74.40 524 GLY A N 1
ATOM 4117 C CA . GLY A 1 524 ? 47.403 27.152 31.572 1.00 58.15 524 GLY A CA 1
ATOM 4118 C C . GLY A 1 524 ? 46.689 26.367 32.660 1.00 60.61 524 GLY A C 1
ATOM 4119 O O . GLY A 1 524 ? 47.299 25.557 33.355 1.00 63.88 524 GLY A O 1
ATOM 4120 N N . VAL A 1 525 ? 45.382 26.600 32.782 1.00 60.88 525 VAL A N 1
ATOM 4121 C CA . VAL A 1 525 ? 44.619 25.928 33.823 1.00 57.01 525 VAL A CA 1
ATOM 4122 C C . VAL A 1 525 ? 44.588 24.424 33.546 1.00 59.67 525 VAL A C 1
ATOM 4123 O O . VAL A 1 525 ? 44.727 23.612 34.461 1.00 61.78 525 VAL A O 1
ATOM 4127 N N . LEU A 1 526 ? 44.412 24.082 32.264 1.00 63.95 526 LEU A N 1
ATOM 4128 C CA . LEU A 1 526 ? 44.363 22.703 31.820 1.00 66.96 526 LEU A CA 1
ATOM 4129 C C . LEU A 1 526 ? 45.650 22.001 32.227 1.00 64.88 526 LEU A C 1
ATOM 4130 O O . LEU A 1 526 ? 45.627 20.878 32.744 1.00 68.19 526 LEU A O 1
ATOM 4135 N N . THR A 1 527 ? 46.763 22.694 31.948 1.00 59.57 527 THR A N 1
ATOM 4136 C CA . THR A 1 527 ? 48.086 22.154 32.186 1.00 56.17 527 THR A CA 1
ATOM 4137 C C . THR A 1 527 ? 48.153 21.711 33.634 1.00 58.46 527 THR A C 1
ATOM 4138 O O . THR A 1 527 ? 48.688 20.664 33.955 1.00 57.84 527 THR A O 1
ATOM 4142 N N . LEU A 1 528 ? 47.601 22.539 34.509 1.00 65.47 528 LEU A N 1
ATOM 4143 C CA . LEU A 1 528 ? 47.680 22.222 35.920 1.00 54.69 528 LEU A CA 1
ATOM 4144 C C . LEU A 1 528 ? 46.764 21.049 36.223 1.00 57.23 528 LEU A C 1
ATOM 4145 O O . LEU A 1 528 ? 47.199 20.112 36.868 1.00 59.99 528 LEU A O 1
ATOM 4150 N N . LEU A 1 529 ? 45.522 21.076 35.726 1.00 63.88 529 LEU A N 1
ATOM 4151 C CA . LEU A 1 529 ? 44.575 20.035 36.102 1.00 63.01 529 LEU A CA 1
ATOM 4152 C C . LEU A 1 529 ? 45.138 18.673 35.690 1.00 66.09 529 LEU A C 1
ATOM 4153 O O . LEU A 1 529 ? 44.900 17.654 36.351 1.00 66.06 529 LEU A O 1
ATOM 4158 N N . ARG A 1 530 ? 45.857 18.688 34.565 1.00 57.20 530 ARG A N 1
ATOM 4159 C CA . ARG A 1 530 ? 46.382 17.507 33.906 1.00 57.15 530 ARG A CA 1
ATOM 4160 C C . ARG A 1 530 ? 47.636 17.004 34.601 1.00 58.53 530 ARG A C 1
ATOM 4161 O O . ARG A 1 530 ? 48.105 15.914 34.298 1.00 67.69 530 ARG A O 1
ATOM 4169 N N . HIS A 1 531 ? 48.192 17.812 35.503 1.00 58.74 531 HIS A N 1
ATOM 4170 C CA . HIS A 1 531 ? 49.428 17.441 36.161 1.00 51.57 531 HIS A CA 1
ATOM 4171 C C . HIS A 1 531 ? 49.176 16.264 37.096 1.00 49.59 531 HIS A C 1
ATOM 4172 O O . HIS A 1 531 ? 48.353 16.314 38.000 1.00 44.24 531 HIS A O 1
ATOM 4179 N N . PRO A 1 532 ? 49.909 15.158 36.893 1.00 46.78 532 PRO A N 1
ATOM 4180 C CA . PRO A 1 532 ? 49.644 13.900 37.603 1.00 46.06 532 PRO A CA 1
ATOM 4181 C C . PRO A 1 532 ? 49.981 13.886 39.083 1.00 56.13 532 PRO A C 1
ATOM 4182 O O . PRO A 1 532 ? 49.629 12.932 39.765 1.00 53.17 532 PRO A O 1
ATOM 4186 N N . LYS A 1 533 ? 50.659 14.926 39.579 1.00 50.11 533 LYS A N 1
ATOM 4187 C CA . LYS A 1 533 ? 51.035 14.887 40.974 1.00 50.77 533 LYS A CA 1
ATOM 4188 C C . LYS A 1 533 ? 50.330 16.004 41.728 1.00 55.91 533 LYS A C 1
ATOM 4189 O O . LYS A 1 533 ? 50.617 16.247 42.894 1.00 56.53 533 LYS A O 1
ATOM 4195 N N . LEU A 1 534 ? 49.426 16.710 41.057 1.00 56.88 534 LEU A N 1
ATOM 4196 C CA . LEU A 1 534 ? 48.938 17.942 41.653 1.00 55.10 534 LEU A CA 1
ATOM 4197 C C . LEU A 1 534 ? 48.097 17.669 42.890 1.00 56.57 534 LEU A C 1
ATOM 4198 O O . LEU A 1 534 ? 47.100 16.958 42.829 1.00 56.05 534 LEU A O 1
ATOM 4203 N N . ASP A 1 535 ? 48.502 18.312 43.991 1.00 56.04 535 ASP A N 1
ATOM 4204 C CA . ASP A 1 535 ? 47.851 18.203 45.286 1.00 53.49 535 ASP A CA 1
ATOM 4205 C C . ASP A 1 535 ? 46.884 19.368 45.501 1.00 49.53 535 ASP A C 1
ATOM 4206 O O . ASP A 1 535 ? 45.861 19.233 46.197 1.00 47.50 535 ASP A O 1
ATOM 4211 N N . LEU A 1 536 ? 47.234 20.527 44.927 1.00 45.17 536 LEU A N 1
ATOM 4212 C CA . LEU A 1 536 ? 46.419 21.708 45.158 1.00 51.95 536 LEU A CA 1
ATOM 4213 C C . LEU A 1 536 ? 46.452 22.636 43.952 1.00 57.16 536 LEU A C 1
ATOM 4214 O O . LEU A 1 536 ? 47.528 22.995 43.481 1.00 53.39 536 LEU A O 1
ATOM 4219 N N . LEU A 1 537 ? 45.263 23.103 43.534 1.00 60.85 537 LEU A N 1
ATOM 4220 C CA . LEU A 1 537 ? 45.192 24.137 42.508 1.00 50.45 537 LEU A CA 1
ATOM 4221 C C . LEU A 1 537 ? 44.707 25.446 43.118 1.00 54.61 537 LEU A C 1
ATOM 4222 O O . LEU A 1 537 ? 43.697 25.466 43.832 1.00 52.76 537 LEU A O 1
ATOM 4227 N N . ILE A 1 538 ? 45.440 26.521 42.787 1.00 56.28 538 ILE A N 1
ATOM 4228 C CA . ILE A 1 538 ? 45.016 27.871 43.115 1.00 69.50 538 ILE A CA 1
ATOM 4229 C C . ILE A 1 538 ? 44.877 28.636 41.808 1.00 61.14 538 ILE A C 1
ATOM 4230 O O . ILE A 1 538 ? 45.834 28.708 41.040 1.00 63.77 538 ILE A O 1
ATOM 4235 N N . ALA A 1 539 ? 43.707 29.247 41.564 1.00 63.84 539 ALA A N 1
ATOM 4236 C CA . ALA A 1 539 ? 43.518 29.868 40.257 1.00 73.70 539 ALA A CA 1
ATOM 4237 C C . ALA A 1 539 ? 42.670 31.135 40.318 1.00 76.32 539 ALA A C 1
ATOM 4238 O O . ALA A 1 539 ? 41.634 31.159 40.966 1.00 76.31 539 ALA A O 1
ATOM 4240 N N . GLU A 1 540 ? 43.091 32.156 39.560 1.00 75.07 540 GLU A N 1
ATOM 4241 C CA . GLU A 1 540 ? 42.342 33.398 39.417 1.00 78.01 540 GLU A CA 1
ATOM 4242 C C . GLU A 1 540 ? 41.338 33.299 38.259 1.00 87.89 540 GLU A C 1
ATOM 4243 O O . GLU A 1 540 ? 41.646 32.812 37.169 1.00 89.94 540 GLU A O 1
ATOM 4249 N N . TYR A 1 541 ? 40.136 33.838 38.482 1.00 82.45 541 TYR A N 1
ATOM 4250 C CA . TYR A 1 541 ? 39.199 34.083 37.400 1.00 82.83 541 TYR A CA 1
ATOM 4251 C C . TYR A 1 541 ? 38.606 35.475 37.512 1.00 80.43 541 TYR A C 1
ATOM 4252 O O . TYR A 1 541 ? 37.460 35.641 37.954 1.00 74.50 541 TYR A O 1
ATOM 4261 N N . SER A 1 542 ? 39.401 36.443 37.045 1.00 83.08 542 SER A N 1
ATOM 4262 C CA . SER A 1 542 ? 38.954 37.820 36.979 1.00 90.80 542 SER A CA 1
ATOM 4263 C C . SER A 1 542 ? 37.889 37.928 35.894 1.00 86.45 542 SER A C 1
ATOM 4264 O O . SER A 1 542 ? 37.823 37.076 35.001 1.00 102.44 542 SER A O 1
ATOM 4267 N N . GLN A 1 543 ? 37.054 38.969 35.987 1.00 88.87 543 GLN A N 1
ATOM 4268 C CA . GLN A 1 543 ? 35.968 39.120 35.037 1.00 90.21 543 GLN A CA 1
ATOM 4269 C C . GLN A 1 543 ? 36.479 39.002 33.597 1.00 97.08 543 GLN A C 1
ATOM 4270 O O . GLN A 1 543 ? 35.773 38.449 32.758 1.00 99.55 543 GLN A O 1
ATOM 4276 N N . ASP A 1 544 ? 37.686 39.523 33.302 1.00 99.29 544 ASP A N 1
ATOM 4277 C CA . ASP A 1 544 ? 38.235 39.490 31.950 1.00 98.37 544 ASP A CA 1
ATOM 4278 C C . ASP A 1 544 ? 38.173 38.076 31.386 1.00 91.05 544 ASP A C 1
ATOM 4279 O O . ASP A 1 544 ? 37.956 37.881 30.200 1.00 118.13 544 ASP A O 1
ATOM 4284 N N . ILE A 1 545 ? 38.414 37.094 32.244 1.00 95.74 545 ILE A N 1
ATOM 4285 C CA . ILE A 1 545 ? 38.553 35.722 31.809 1.00 82.79 545 ILE A CA 1
ATOM 4286 C C . ILE A 1 545 ? 37.205 35.033 31.923 1.00 84.44 545 ILE A C 1
ATOM 4287 O O . ILE A 1 545 ? 36.821 34.288 31.034 1.00 83.61 545 ILE A O 1
ATOM 4292 N N . PHE A 1 546 ? 36.524 35.240 33.050 1.00 87.06 546 PHE A N 1
ATOM 4293 C CA . PHE A 1 546 ? 35.279 34.547 33.320 1.00 77.21 546 PHE A CA 1
ATOM 4294 C C . PHE A 1 546 ? 34.276 34.807 32.189 1.00 86.58 546 PHE A C 1
ATOM 4295 O O . PHE A 1 546 ? 33.599 33.889 31.745 1.00 75.76 546 PHE A O 1
ATOM 4303 N N . GLU A 1 547 ? 34.236 36.039 31.661 1.00 92.27 547 GLU A N 1
ATOM 4304 C CA . GLU A 1 547 ? 33.292 36.378 30.607 1.00 86.93 547 GLU A CA 1
ATOM 4305 C C . GLU A 1 547 ? 33.849 36.069 29.213 1.00 91.23 547 GLU A C 1
ATOM 4306 O O . GLU A 1 547 ? 33.146 36.259 28.230 1.00 92.78 547 GLU A O 1
ATOM 4312 N N . THR A 1 548 ? 35.108 35.635 29.091 1.00 91.41 548 THR A N 1
ATOM 4313 C CA . THR A 1 548 ? 35.761 35.484 27.788 1.00 80.89 548 THR A CA 1
ATOM 4314 C C . THR A 1 548 ? 36.055 34.016 27.470 1.00 91.32 548 THR A C 1
ATOM 4315 O O . THR A 1 548 ? 35.730 33.529 26.395 1.00 121.88 548 THR A O 1
ATOM 4319 N N . GLU A 1 549 ? 36.736 33.331 28.390 1.00 83.98 549 GLU A N 1
ATOM 4320 C CA . GLU A 1 549 ? 37.067 31.939 28.167 1.00 81.12 549 GLU A CA 1
ATOM 4321 C C . GLU A 1 549 ? 36.148 31.076 29.027 1.00 79.54 549 GLU A C 1
ATOM 4322 O O . GLU A 1 549 ? 35.825 29.949 28.665 1.00 82.78 549 GLU A O 1
ATOM 4328 N N . GLY A 1 550 ? 35.722 31.621 30.166 1.00 75.05 550 GLY A N 1
ATOM 4329 C CA . GLY A 1 550 ? 34.922 30.862 31.105 1.00 73.88 550 GLY A CA 1
ATOM 4330 C C . GLY A 1 550 ? 35.829 30.090 32.043 1.00 79.51 550 GLY A C 1
ATOM 4331 O O . GLY A 1 550 ? 37.053 30.228 32.002 1.00 82.28 550 GLY A O 1
ATOM 4332 N N . MET A 1 551 ? 35.203 29.298 32.901 1.00 76.83 551 MET A N 1
ATOM 4333 C CA . MET A 1 551 ? 35.959 28.565 33.892 1.00 81.79 551 MET A CA 1
ATOM 4334 C C . MET A 1 551 ? 36.204 27.158 33.344 1.00 82.85 551 MET A C 1
ATOM 4335 O O . MET A 1 551 ? 35.392 26.644 32.581 1.00 80.72 551 MET A O 1
ATOM 4340 N N . LEU A 1 552 ? 37.364 26.567 33.645 1.00 79.59 552 LEU A N 1
ATOM 4341 C CA . LEU A 1 552 ? 37.661 25.279 33.037 1.00 73.99 552 LEU A CA 1
ATOM 4342 C C . LEU A 1 552 ? 37.267 24.111 33.934 1.00 74.74 552 LEU A C 1
ATOM 4343 O O . LEU A 1 552 ? 36.985 23.033 33.411 1.00 72.47 552 LEU A O 1
ATOM 4348 N N . TYR A 1 553 ? 37.253 24.314 35.261 1.00 69.64 553 TYR A N 1
ATOM 4349 C CA . TYR A 1 553 ? 36.916 23.216 36.154 1.00 63.53 553 TYR A CA 1
ATOM 4350 C C . TYR A 1 553 ? 35.551 23.437 36.802 1.00 57.21 553 TYR A C 1
ATOM 4351 O O . TYR A 1 553 ? 35.103 24.568 36.993 1.00 61.33 553 TYR A O 1
ATOM 4360 N N . GLU A 1 554 ? 34.950 22.346 37.263 1.00 61.87 554 GLU A N 1
ATOM 4361 C CA . GLU A 1 554 ? 33.595 22.440 37.773 1.00 69.04 554 GLU A CA 1
ATOM 4362 C C . GLU A 1 554 ? 33.589 22.645 39.287 1.00 77.87 554 GLU A C 1
ATOM 4363 O O . GLU A 1 554 ? 33.232 21.752 40.042 1.00 72.29 554 GLU A O 1
ATOM 4369 N N . GLY A 1 555 ? 33.911 23.856 39.733 1.00 75.31 555 GLY A N 1
ATOM 4370 C CA . GLY A 1 555 ? 33.650 24.234 41.117 1.00 73.07 555 GLY A CA 1
ATOM 4371 C C . GLY A 1 555 ? 34.912 24.335 41.964 1.00 76.27 555 GLY A C 1
ATOM 4372 O O . GLY A 1 555 ? 35.884 23.632 41.687 1.00 85.25 555 GLY A O 1
ATOM 4373 N N . SER A 1 556 ? 34.844 25.203 43.000 1.00 77.53 556 SER A N 1
ATOM 4374 C CA . SER A 1 556 ? 35.918 25.457 43.958 1.00 77.46 556 SER A CA 1
ATOM 4375 C C . SER A 1 556 ? 35.537 25.024 45.373 1.00 65.42 556 SER A C 1
ATOM 4376 O O . SER A 1 556 ? 34.360 24.965 45.714 1.00 54.63 556 SER A O 1
ATOM 4379 N N . ASP A 1 557 ? 36.552 24.719 46.193 1.00 70.69 557 ASP A N 1
ATOM 4380 C CA . ASP A 1 557 ? 36.318 24.355 47.579 1.00 68.67 557 ASP A CA 1
ATOM 4381 C C . ASP A 1 557 ? 36.415 25.607 48.426 1.00 71.38 557 ASP A C 1
ATOM 4382 O O . ASP A 1 557 ? 35.732 25.729 49.435 1.00 84.31 557 ASP A O 1
ATOM 4387 N N . LEU A 1 558 ? 37.275 26.515 47.972 1.00 70.25 558 LEU A N 1
ATOM 4388 C CA . LEU A 1 558 ? 37.470 27.781 48.644 1.00 70.74 558 LEU A CA 1
ATOM 4389 C C . LEU A 1 558 ? 37.448 28.895 47.597 1.00 74.06 558 LEU A C 1
ATOM 4390 O O . LEU A 1 558 ? 38.166 28.853 46.596 1.00 68.94 558 LEU A O 1
ATOM 4395 N N . ILE A 1 559 ? 36.577 29.882 47.819 1.00 75.10 559 ILE A N 1
ATOM 4396 C CA . ILE A 1 559 ? 36.433 30.961 46.857 1.00 69.39 559 ILE A CA 1
ATOM 4397 C C . ILE A 1 559 ? 36.701 32.265 47.581 1.00 75.69 559 ILE A C 1
ATOM 4398 O O . ILE A 1 559 ? 36.100 32.540 48.623 1.00 73.22 559 ILE A O 1
ATOM 4403 N N . ILE A 1 560 ? 37.530 33.088 46.938 1.00 72.21 560 ILE A N 1
ATOM 4404 C CA . ILE A 1 560 ? 37.922 34.342 47.549 1.00 72.58 560 ILE A CA 1
ATOM 4405 C C . ILE A 1 560 ? 37.548 35.496 46.640 1.00 73.77 560 ILE A C 1
ATOM 4406 O O . ILE A 1 560 ? 38.016 35.571 45.507 1.00 77.35 560 ILE A O 1
ATOM 4411 N N . LEU A 1 561 ? 36.726 36.411 47.171 1.00 74.05 561 LEU A N 1
ATOM 4412 C CA . LEU A 1 561 ? 36.296 37.570 46.401 1.00 83.42 561 LEU A CA 1
ATOM 4413 C C . LEU A 1 561 ? 36.812 38.866 47.028 1.00 88.27 561 LEU A C 1
ATOM 4414 O O . LEU A 1 561 ? 36.260 39.347 48.013 1.00 92.18 561 LEU A O 1
ATOM 4419 N N . ASP A 1 562 ? 37.839 39.466 46.408 1.00 95.39 562 ASP A N 1
ATOM 4420 C CA . ASP A 1 562 ? 38.429 40.720 46.857 1.00 96.47 562 ASP A CA 1
ATOM 4421 C C . ASP A 1 562 ? 37.802 41.861 46.052 1.00 111.64 562 ASP A C 1
ATOM 4422 O O . ASP A 1 562 ? 38.069 42.019 44.863 1.00 130.32 562 ASP A O 1
ATOM 4427 N N . GLU A 1 563 ? 36.943 42.653 46.699 1.00 107.35 563 GLU A N 1
ATOM 4428 C CA . GLU A 1 563 ? 36.247 43.750 46.036 1.00 109.34 563 GLU A CA 1
ATOM 4429 C C . GLU A 1 563 ? 35.754 43.298 44.664 1.00 106.35 563 GLU A C 1
ATOM 4430 O O . GLU A 1 563 ? 36.127 43.885 43.646 1.00 105.21 563 GLU A O 1
ATOM 4436 N N . PRO A 1 564 ? 34.891 42.258 44.602 1.00 99.06 564 PRO A N 1
ATOM 4437 C CA . PRO A 1 564 ? 34.487 41.659 43.329 1.00 89.10 564 PRO A CA 1
ATOM 4438 C C . PRO A 1 564 ? 33.523 42.539 42.542 1.00 91.70 564 PRO A C 1
ATOM 4439 O O . PRO A 1 564 ? 32.755 43.287 43.128 1.00 101.10 564 PRO A O 1
ATOM 4443 N N . THR A 1 565 ? 33.579 42.444 41.214 1.00 94.76 565 THR A N 1
ATOM 4444 C CA . THR A 1 565 ? 32.551 43.019 40.369 1.00 92.10 565 THR A CA 1
ATOM 4445 C C . THR A 1 565 ? 31.305 42.153 40.488 1.00 95.63 565 THR A C 1
ATOM 4446 O O . THR A 1 565 ? 31.355 41.048 40.998 1.00 87.54 565 THR A O 1
ATOM 4450 N N . GLU A 1 566 ? 30.177 42.647 39.986 1.00 108.77 566 GLU A N 1
ATOM 4451 C CA . GLU A 1 566 ? 28.953 41.874 40.118 1.00 104.72 566 GLU A CA 1
ATOM 4452 C C . GLU A 1 566 ? 29.104 40.583 39.329 1.00 96.25 566 GLU A C 1
ATOM 4453 O O . GLU A 1 566 ? 28.555 39.579 39.756 1.00 95.39 566 GLU A O 1
ATOM 4459 N N . THR A 1 567 ? 29.871 40.599 38.226 1.00 90.70 567 THR A N 1
ATOM 4460 C CA . THR A 1 567 ? 30.101 39.362 37.501 1.00 83.37 567 THR A CA 1
ATOM 4461 C C . THR A 1 567 ? 30.969 38.435 38.337 1.00 86.54 567 THR A C 1
ATOM 4462 O O . THR A 1 567 ? 30.679 37.245 38.412 1.00 88.45 567 THR A O 1
ATOM 4466 N N . GLU A 1 568 ? 32.027 38.983 38.952 1.00 87.79 568 GLU A N 1
ATOM 4467 C CA . GLU A 1 568 ? 32.933 38.182 39.758 1.00 76.86 568 GLU A CA 1
ATOM 4468 C C . GLU A 1 568 ? 32.176 37.510 40.903 1.00 73.67 568 GLU A C 1
ATOM 4469 O O . GLU A 1 568 ? 32.439 36.364 41.244 1.00 72.17 568 GLU A O 1
ATOM 4475 N N . LYS A 1 569 ? 31.167 38.189 41.445 1.00 73.89 569 LYS A N 1
ATOM 4476 C CA . LYS A 1 569 ? 30.412 37.614 42.544 1.00 73.99 569 LYS A CA 1
ATOM 4477 C C . LYS A 1 569 ? 29.771 36.286 42.146 1.00 74.84 569 LYS A C 1
ATOM 4478 O O . LYS A 1 569 ? 29.470 35.474 43.013 1.00 83.56 569 LYS A O 1
ATOM 4484 N N . ILE A 1 570 ? 29.567 36.060 40.843 1.00 80.31 570 ILE A N 1
ATOM 4485 C CA . ILE A 1 570 ? 28.888 34.869 40.347 1.00 79.88 570 ILE A CA 1
ATOM 4486 C C . ILE A 1 570 ? 29.721 33.627 40.668 1.00 77.33 570 ILE A C 1
ATOM 4487 O O . ILE A 1 570 ? 29.175 32.513 40.742 1.00 69.40 570 ILE A O 1
ATOM 4492 N N . LEU A 1 571 ? 31.038 33.820 40.844 1.00 66.52 571 LEU A N 1
ATOM 4493 C CA . LEU A 1 571 ? 31.919 32.689 41.059 1.00 54.78 571 LEU A CA 1
ATOM 4494 C C . LEU A 1 571 ? 31.375 31.856 42.209 1.00 69.74 571 LEU A C 1
ATOM 4495 O O . LEU A 1 571 ? 31.525 30.640 42.220 1.00 79.87 571 LEU A O 1
ATOM 4500 N N . ALA A 1 572 ? 30.720 32.537 43.152 1.00 71.04 572 ALA A N 1
ATOM 4501 C CA . ALA A 1 572 ? 30.267 31.962 44.408 1.00 57.97 572 ALA A CA 1
ATOM 4502 C C . ALA A 1 572 ? 29.286 30.827 44.180 1.00 62.47 572 ALA A C 1
ATOM 4503 O O . ALA A 1 572 ? 29.095 30.037 45.098 1.00 69.34 572 ALA A O 1
ATOM 4505 N N . ARG A 1 573 ? 28.664 30.795 42.986 1.00 72.78 573 ARG A N 1
ATOM 4506 C CA . ARG A 1 573 ? 27.626 29.823 42.680 1.00 70.37 573 ARG A CA 1
ATOM 4507 C C . ARG A 1 573 ? 28.220 28.421 42.722 1.00 65.87 573 ARG A C 1
ATOM 4508 O O . ARG A 1 573 ? 27.608 27.485 43.240 1.00 63.69 573 ARG A O 1
ATOM 4516 N N . ASP A 1 574 ? 29.436 28.302 42.183 1.00 66.43 574 ASP A N 1
ATOM 4517 C CA . ASP A 1 574 ? 30.061 27.003 41.997 1.00 72.90 574 ASP A CA 1
ATOM 4518 C C . ASP A 1 574 ? 30.933 26.696 43.207 1.00 71.89 574 ASP A C 1
ATOM 4519 O O . ASP A 1 574 ? 32.155 26.541 43.094 1.00 89.91 574 ASP A O 1
ATOM 4524 N N . LEU A 1 575 ? 30.285 26.634 44.370 1.00 69.22 575 LEU A N 1
ATOM 4525 C CA . LEU A 1 575 ? 30.995 26.359 45.605 1.00 67.62 575 LEU A CA 1
ATOM 4526 C C . LEU A 1 575 ? 30.559 24.993 46.105 1.00 63.75 575 LEU A C 1
ATOM 4527 O O . LEU A 1 575 ? 29.354 24.735 46.267 1.00 66.85 575 LEU A O 1
ATOM 4532 N N . ARG A 1 576 ? 31.579 24.161 46.348 1.00 57.93 576 ARG A N 1
ATOM 4533 C CA . ARG A 1 576 ? 31.421 22.775 46.739 1.00 64.69 576 ARG A CA 1
ATOM 4534 C C . ARG A 1 576 ? 30.639 22.703 48.048 1.00 69.96 576 ARG A C 1
ATOM 4535 O O . ARG A 1 576 ? 30.801 23.565 48.910 1.00 78.54 576 ARG A O 1
ATOM 4543 N N . LYS A 1 577 ? 29.813 21.663 48.209 1.00 74.68 577 LYS A N 1
ATOM 4544 C CA . LYS A 1 577 ? 29.162 21.457 49.490 1.00 90.84 577 LYS A CA 1
ATOM 4545 C C . LYS A 1 577 ? 30.232 21.430 50.584 1.00 95.30 577 LYS A C 1
ATOM 4546 O O . LYS A 1 577 ? 31.251 20.768 50.423 1.00 82.87 577 LYS A O 1
ATOM 4552 N N . GLU A 1 578 ? 29.999 22.187 51.666 1.00 99.30 578 GLU A N 1
ATOM 4553 C CA . GLU A 1 578 ? 30.921 22.301 52.789 1.00 91.88 578 GLU A CA 1
ATOM 4554 C C . GLU A 1 578 ? 32.173 23.089 52.421 1.00 71.47 578 GLU A C 1
ATOM 4555 O O . GLU A 1 578 ? 33.143 23.057 53.153 1.00 71.67 578 GLU A O 1
ATOM 4561 N N . GLY A 1 579 ? 32.136 23.838 51.319 1.00 71.73 579 GLY A N 1
ATOM 4562 C CA . GLY A 1 579 ? 33.224 24.746 51.002 1.00 65.68 579 GLY A CA 1
ATOM 4563 C C . GLY A 1 579 ? 33.082 26.058 51.767 1.00 73.40 579 GLY A C 1
ATOM 4564 O O . GLY A 1 579 ? 32.218 26.177 52.629 1.00 80.06 579 GLY A O 1
ATOM 4565 N N . ILE A 1 580 ? 33.942 27.039 51.445 1.00 73.89 580 ILE A N 1
ATOM 4566 C CA . ILE A 1 580 ? 33.945 28.316 52.146 1.00 78.34 580 ILE A CA 1
ATOM 4567 C C . ILE A 1 580 ? 34.040 29.508 51.203 1.00 82.99 580 ILE A C 1
ATOM 4568 O O . ILE A 1 580 ? 34.893 29.566 50.321 1.00 79.98 580 ILE A O 1
ATOM 4573 N N . LEU A 1 581 ? 33.187 30.506 51.468 1.00 91.47 581 LEU A N 1
ATOM 4574 C CA . LEU A 1 581 ? 33.153 31.705 50.638 1.00 94.78 581 LEU A CA 1
ATOM 4575 C C . LEU A 1 581 ? 33.640 32.926 51.406 1.00 91.52 581 LEU A C 1
ATOM 4576 O O . LEU A 1 581 ? 32.914 33.505 52.214 1.00 83.38 581 LEU A O 1
ATOM 4581 N N . ILE A 1 582 ? 34.831 33.380 51.038 1.00 88.09 582 ILE A N 1
ATOM 4582 C CA . ILE A 1 582 ? 35.426 34.524 51.704 1.00 79.93 582 ILE A CA 1
ATOM 4583 C C . ILE A 1 582 ? 35.243 35.756 50.844 1.00 83.06 582 ILE A C 1
ATOM 4584 O O . ILE A 1 582 ? 35.676 35.784 49.701 1.00 83.25 582 ILE A O 1
ATOM 4589 N N . THR A 1 583 ? 34.652 36.794 51.428 1.00 85.11 583 THR A N 1
ATOM 4590 C CA . THR A 1 583 ? 34.451 38.014 50.655 1.00 84.25 583 THR A CA 1
ATOM 4591 C C . THR A 1 583 ? 35.005 39.223 51.400 1.00 84.26 583 THR A C 1
ATOM 4592 O O . THR A 1 583 ? 34.883 39.316 52.624 1.00 86.20 583 THR A O 1
ATOM 4596 N N . LYS A 1 584 ? 35.614 40.143 50.649 1.00 83.14 584 LYS A N 1
ATOM 4597 C CA . LYS A 1 584 ? 36.224 41.319 51.246 1.00 88.71 584 LYS A CA 1
ATOM 4598 C C . LYS A 1 584 ? 35.623 42.574 50.637 1.00 100.85 584 LYS A C 1
ATOM 4599 O O . LYS A 1 58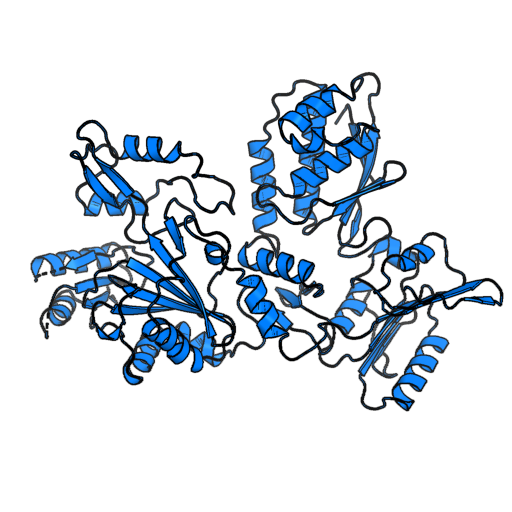4 ? 35.694 42.769 49.431 1.00 109.28 584 LYS A O 1
ATOM 4605 N N . GLN A 1 585 ? 35.063 43.419 51.504 1.00 112.58 585 GLN A N 1
ATOM 4606 C CA . GLN A 1 585 ? 34.481 44.688 51.113 1.00 116.64 585 GLN A CA 1
ATOM 4607 C C . GLN A 1 585 ? 34.952 45.738 52.112 1.00 128.47 585 GLN A C 1
ATOM 4608 O O . GLN A 1 585 ? 34.664 45.665 53.310 1.00 124.83 585 GLN A O 1
ATOM 4614 N N . GLU A 1 586 ? 35.685 46.729 51.593 1.00 138.54 586 GLU A N 1
ATOM 4615 C CA . GLU A 1 586 ? 36.365 47.727 52.409 1.00 139.06 586 GLU A CA 1
ATOM 4616 C C . GLU A 1 586 ? 37.390 47.016 53.289 1.00 138.82 586 GLU A C 1
ATOM 4617 O O . GLU A 1 586 ? 38.302 46.401 52.752 1.00 141.38 586 GLU A O 1
ATOM 4623 N N . ASN A 1 587 ? 37.212 47.032 54.613 1.00 133.23 587 ASN A N 1
ATOM 4624 C CA . ASN A 1 587 ? 38.183 46.353 55.454 1.00 122.07 587 ASN A CA 1
ATOM 4625 C C . ASN A 1 587 ? 37.573 45.175 56.196 1.00 118.71 587 ASN A C 1
ATOM 4626 O O . ASN A 1 587 ? 38.166 44.651 57.141 1.00 125.63 587 ASN A O 1
ATOM 4631 N N . GLN A 1 588 ? 36.400 44.742 55.743 1.00 114.74 588 GLN A N 1
ATOM 4632 C CA . GLN A 1 588 ? 35.758 43.638 56.428 1.00 118.89 588 GLN A CA 1
ATOM 4633 C C . GLN A 1 588 ? 35.794 42.374 55.578 1.00 109.80 588 GLN A C 1
ATOM 4634 O O . GLN A 1 588 ? 35.563 42.399 54.383 1.00 118.47 588 GLN A O 1
ATOM 4640 N N . VAL A 1 589 ? 35.988 41.248 56.248 1.00 89.71 589 VAL A N 1
ATOM 4641 C CA . VAL A 1 589 ? 35.994 39.974 55.559 1.00 75.68 589 VAL A CA 1
ATOM 4642 C C . VAL A 1 589 ? 35.002 39.007 56.202 1.00 76.06 589 VAL A C 1
ATOM 4643 O O . VAL A 1 589 ? 34.986 38.809 57.417 1.00 82.45 589 VAL A O 1
ATOM 4647 N N . LEU A 1 590 ? 34.186 38.377 55.349 1.00 80.28 590 LEU A N 1
ATOM 4648 C CA . LEU A 1 590 ? 33.219 37.369 55.769 1.00 79.99 590 LEU A CA 1
ATOM 4649 C C . LEU A 1 590 ? 33.765 35.983 55.443 1.00 82.36 590 LEU A C 1
ATOM 4650 O O . LEU A 1 590 ? 34.508 35.857 54.453 1.00 85.33 590 LEU A O 1
ATOM 4655 N N . ILE A 1 591 ? 33.353 34.973 56.244 1.00 69.78 591 ILE A N 1
ATOM 4656 C CA . ILE A 1 591 ? 33.798 33.604 56.027 1.00 80.71 591 ILE A CA 1
ATOM 4657 C C . ILE A 1 591 ? 32.719 32.733 55.381 1.00 103.04 591 ILE A C 1
ATOM 4658 O O . ILE A 1 591 ? 33.003 32.016 54.418 1.00 122.27 591 ILE A O 1
ATOM 4663 N N . GLN A 1 592 ? 31.505 32.719 55.949 1.00 103.30 592 GLN A N 1
ATOM 4664 C CA . GLN A 1 592 ? 30.390 32.058 55.279 1.00 97.39 592 GLN A CA 1
ATOM 4665 C C . GLN A 1 592 ? 30.703 30.613 54.849 1.00 87.78 592 GLN A C 1
ATOM 4666 O O . GLN A 1 592 ? 30.717 30.290 53.661 1.00 98.36 592 GLN A O 1
ATOM 4672 N N . ARG A 1 593 ? 30.850 29.682 55.790 1.00 85.66 593 ARG A N 1
ATOM 4673 C CA . ARG A 1 593 ? 30.870 28.290 55.352 1.00 96.80 593 ARG A CA 1
ATOM 4674 C C . ARG A 1 593 ? 29.578 27.978 54.595 1.00 101.61 593 ARG A C 1
ATOM 4675 O O . ARG A 1 593 ? 28.500 28.361 55.042 1.00 95.02 593 ARG A O 1
ATOM 4683 N N . ALA A 1 594 ? 29.725 27.300 53.446 1.00 115.12 594 ALA A N 1
ATOM 4684 C CA . ALA A 1 594 ? 28.687 27.089 52.440 1.00 100.46 594 ALA A CA 1
ATOM 4685 C C . ALA A 1 594 ? 27.463 26.376 52.997 1.00 109.59 594 ALA A C 1
ATOM 4686 O O . ALA A 1 594 ? 26.347 26.692 52.584 1.00 105.65 594 ALA A O 1
ATOM 4688 N N . GLU A 1 595 ? 27.723 25.376 53.861 1.00 129.88 595 GLU A N 1
ATOM 4689 C CA . GLU A 1 595 ? 26.737 24.468 54.431 1.00 145.48 595 GLU A CA 1
ATOM 4690 C C . GLU A 1 595 ? 27.472 23.218 54.941 1.00 155.64 595 GLU A C 1
ATOM 4691 O O . GLU A 1 595 ? 27.114 22.724 56.018 1.00 158.30 595 GLU A O 1
#

Nearest PDB structures (foldseek):
  7ta5-assembly1_A  TM=1.002E+00  e=0.000E+00  Gloeothece citriformis
  8fxi-assembly1_E  TM=9.035E-01  e=4.296E-67  Stanieria sp. NIES-3757
  8fxh-assembly1_A  TM=8.432E-01  e=8.747E-66  Stanieria sp. NIES-3757
  7lgn-assembly1_A  TM=8.018E-01  e=7.853E-46  Tatumella morbirosei
  7lg5-assembly1_A  TM=7.660E-01  e=3.859E-45  Synechocystis sp. PCC 6714

Sequence (585 aa):
YDSFYLSHFKYFLGPNPYLNTGALVFDFSISAPSKVLPLEDYHQEISQRFPQLESYPLTSYGELFAQTVAEVNQLEMDLHLNLYSIKDERIAVQSLDYQTSIEVVDLVWDWWEAITKDQRFNYQFRLKKAQETFRFSPYGGPSSYALIESAYKRKIPTFYLPEERLTQYGYGKYQIRGVSTTFNSDSHVDLDFTTVKDDCKGFLANCGFPVPQGYVYSLREALNSAEDLYPVVVKPVIHKGIGVTANINDKELEFAYDRAVDASPNQRQIIVEKYIPGADFRLLCVGGKFVAALERRPSYVIGDGRSTIYDLIEDENESPARQDTPTSALSPILIDKSLENYLEQQGLSLDSILERDRLVYLRKVANISAGGVSINVTPTIHPDNIILAEEIAQYFHIVCFGIDVISTDLSRSWKEGDFGIIEINAAPGIFMHLKPAIGDSIDVPGKILDYLFVSESTSRMPIITFNYLPKQTLLEIVNLVLQSHPHWTVGSICQDGMWINKSPKPLPKDYNTGVLTLLRHPKLDLLIAEYSQDIFETEGMLYEGSDLIILDEPTETEKILARDLRKEGILITKQENQVLIQRAE

InterPro domains:
  IPR005479 Carbamoyl phosphate synthase, ATP-binding domain [PF02786] (206-287)
  IPR011761 ATP-grasp fold [PS50975] (206-463)

Secondary structure (DSSP, 8-state):
--SEEEEEEEEESS--SS-SS-EEEEEEEES-TTT---SHHHHHHHHHH-GGGGGSPP--HHHHHHHHHHHHTTTTTT-S---EEEETTEEEEE-S-HHHHHHHHHHHHHHHHHHHTT----HHHHHHHHHHHHHTSTT-SHHHHHHHHHHHHTT--EEEETTTTEEEESSGGG-EEESSS-BTTS-HHHHHHTT-HHHHHHHHHTTT--PPPB---SHHHHHHHHH----EEEEE---TTTT-EE---HHHHHHHHHHHHHHSGGG--EEEEE---SEEEEEEEETTEEEEEEEEEPPEEE--SS-BHHHHHHHHTTSTT---STT-SSPPPP--HHHHHHHHHTT--SS-BPPTT-EEES-SS--GGGT-EEEE-GGG--HHHHHHHHHHHTTS--SEEEEEEEES-TTS-GGGSSEEEEEEESS---HHHHS-SBS----HHHHHHHHHTTT-S-SS--EEEES---HHHHHHHHHHHHHH-TT-EEEEEETTEEEETTEEEPPPSSHHHHHHHHHT-TTEEEEEEE--HHHHTTT--SSS-EEEEEEES--TTGGGGGGSEEEEEEEEEEETTEEE--B--

Solvent-accessible surface area: 28387 Å² total; per-residue (Å²): 132,78,0,0,102,6,23,142,78,81,54,3,119,4,0,0,22,64,9,74,28,4,0,0,3,0,33,8,52,59,66,12,91,86,114,3,135,40,25,98,77,1,30,95,61,0,4,138,104,23,81,81,1,122,103,89,97,60,74,40,44,0,44,5,0,0,9,0,0,0,8,1,6,40,15,79,22,104,4,46,9,68,68,54,30,51,149,122,76,90,0,1,0,16,7,45,28,104,85,10,6,35,50,1,0,47,2,0,24,31,2,0,15,13,19,32,99,74,82,206,43,93,16,108,103,63,3,117,96,1,17,67,35,5,120,166,13,66,20,7,18,43,16,16,19,6,0,9,68,2,0,146,117,82,169,16,6,32,20,79,2,71,134,65,186,32,9,0,4,0,2,0,95,44,23,28,43,2,83,26,1,36,9,74,56,16,29,142,108,34,46,84,58,12,117,58,80,92,85,5,46,31,73,2,36,133,49,55,17,24,15,12,99,49,128,25,146,17,66,173,58,0,40,75,18,17,140,106,166,130,56,2,28,0,65,2,61,89,91,177,34,89,3,31,20,37,89,11,112,87,144,81,1,53,112,0,11,74,64,0,22,113,42,12,85,126,37,138,77,4,20,0,19,87,41,37,48,34,32,32,8,15,1,0,0,8,22,24,133,29,20,0,1,2,16,42,86,24,2,78,7,70,3,38,45,191,21,29,0,92,65,26,0,72,100,70,35,143,37,117,59,23,86,123,23,80,24,23,32,18,16,19,5,86,64,61,179,60,0,93,75,47,1,121,74,62,71,18,59,30,126,25,102,0,103,167,101,91,79,2,78,0,10,105,82,19,63,35,76,5,0,1,17,0,20,19,19,25,111,84,15,55,82,28,0,49,86,4,0,39,79,0,4,114,96,16,116,11,10,0,2,0,1,14,0,26,2,63,59,6,47,101,11,60,142,107,52,58,13,0,3,67,81,12,53,12,46,0,38,0,39,34,5,46,85,14,33,93,49,117,66,25,48,0,2,0,93,0,2,71,96,23,23,116,94,91,128,41,11,17,1,64,0,24,0,8,3,115,1,36,107,120,50,0,44,96,45,0,50,114,27,22,125,85,66,99,140,60,19,0,0,0,0,0,89,85,11,5,14,32,46,101,50,95,94,122,66,42,213,86,13,13,56,0,0,25,65,0,0,58,43,78,143,0,15,10,0,0,0,5,0,13,58,99,11,0,78,74,49,0,3,19,0,74,6,2,41,44,0,31,5,39,96,18,54,134,25,14,92,54,2,28,97,19,34,85,151,107,6,38,26,37,15,74,90,147,149,136,81,92,94,90,157,44,144

Organism: Gloeothece citriformis (strain PCC 7424) (NCBI:txid65393)

Foldseek 3Di:
DQFWDKDDWDWFCAQFLFHLGTKIKIAIDTRCCVQLVDQVLVQVVLCVVVVVCVPPDRDDSLVVLLQSLLVCLCLPVNQPFNDWGDDPRMIITHDDDDVLSVLSSVLSVVQSVLSSPVHPRPSVVSSVVSLVVCLPRLCNDPQQSLLVVLLVVVVWWWDADVVVSWIWTFFAQLIWIGRGLFTPQFDPVLQVVQVPQPVLLVVCVVVVAFAWDWWDLDLVRLQVGDPPPAWKWKAACPDPCQLIDGRAHSVRSSVSLVSRCVRPVVRNNMIMTHDFDFWKKKWKDFQLATFFMKTWAFAKFFADQPAFQLVRLVVVQVPPQADLPQLRQAHRAADDPQQQVQQVVVVGGRRDGDHGGDMDGRHPGHDRNRGIFMETPGVLADPLVRVSSSVSSVVGSARMKMWIKGARDRNDHCVVPSIHTRHIDRRDRCSNQQRGSYDHHGSVSNVNVCSSCVPDPDSYAAEEEEQDDDPVNQLVVLVVVCVVVVPAWEWEDDPNAIDTSNHTDHQDPQNVVSVVVNRPHNRHRYYYYHDHVVNSNHRNDNISAHQHYEYEPHDPSSVSNVVRHDQQGWYWYDDDHDIDTCGPD

B-factor: mean 100.0, std 42.43, range [30.0, 343.0]